Protein AF-A0A6B2SB85-F1 (afdb_monomer)

Structure (mmCIF, N/CA/C/O backbone):
data_AF-A0A6B2SB85-F1
#
_entry.id   AF-A0A6B2SB85-F1
#
loop_
_atom_site.group_PDB
_atom_site.id
_atom_site.type_symbol
_atom_site.label_atom_id
_atom_site.label_alt_id
_atom_site.label_comp_id
_atom_site.label_asym_id
_atom_site.label_entity_id
_atom_site.label_seq_id
_atom_site.pdbx_PDB_ins_code
_atom_site.Cartn_x
_atom_site.Cartn_y
_atom_site.Cartn_z
_atom_site.occupancy
_atom_site.B_iso_or_equiv
_atom_site.auth_seq_id
_atom_site.auth_comp_id
_atom_site.auth_asym_id
_atom_site.auth_atom_id
_atom_site.pdbx_PDB_model_num
ATOM 1 N N . MET A 1 1 ? 19.304 -12.905 12.348 1.00 37.56 1 MET A N 1
ATOM 2 C CA . MET A 1 1 ? 18.819 -12.228 13.577 1.00 37.56 1 MET A CA 1
ATOM 3 C C . MET A 1 1 ? 17.408 -11.621 13.415 1.00 37.56 1 MET A C 1
ATOM 5 O O . MET A 1 1 ? 17.083 -10.654 14.083 1.00 37.56 1 MET A O 1
ATOM 9 N N . ARG A 1 2 ? 16.540 -12.211 12.575 1.00 41.66 2 ARG A N 1
ATOM 10 C CA . ARG A 1 2 ? 15.092 -11.944 12.487 1.00 41.66 2 ARG A CA 1
ATOM 11 C C . ARG A 1 2 ? 14.422 -13.263 12.108 1.00 41.66 2 ARG A C 1
ATOM 13 O O . ARG A 1 2 ? 14.333 -13.572 10.931 1.00 41.66 2 ARG A O 1
ATOM 20 N N . ASP A 1 3 ? 14.086 -14.076 13.099 1.00 39.25 3 ASP A N 1
ATOM 21 C CA . ASP A 1 3 ? 13.215 -15.250 12.896 1.00 39.25 3 ASP A CA 1
ATOM 22 C C . ASP A 1 3 ? 12.357 -15.546 14.142 1.00 39.25 3 ASP A C 1
ATOM 24 O O . ASP A 1 3 ? 11.739 -16.595 14.283 1.00 39.25 3 ASP A O 1
ATOM 28 N N . THR A 1 4 ? 12.299 -14.592 15.077 1.00 46.19 4 THR A N 1
ATOM 29 C CA . THR A 1 4 ? 11.492 -14.673 16.301 1.00 46.19 4 THR A CA 1
ATOM 30 C C . THR A 1 4 ? 10.035 -14.255 16.094 1.00 46.19 4 THR A C 1
ATOM 32 O O . THR A 1 4 ? 9.202 -14.534 16.952 1.00 46.19 4 THR A O 1
ATOM 35 N N . ASP A 1 5 ? 9.687 -13.665 14.947 1.00 47.56 5 ASP A N 1
ATOM 36 C CA . ASP A 1 5 ? 8.341 -13.116 14.718 1.00 47.56 5 ASP A CA 1
ATOM 37 C C . ASP A 1 5 ? 7.324 -14.164 14.229 1.00 47.56 5 ASP A C 1
ATOM 39 O O . ASP A 1 5 ? 6.119 -13.928 14.268 1.00 47.56 5 ASP A O 1
ATOM 43 N N . ARG A 1 6 ? 7.766 -15.368 13.831 1.00 48.50 6 ARG A N 1
ATOM 44 C CA . ARG A 1 6 ? 6.862 -16.420 13.324 1.00 48.50 6 ARG A CA 1
ATOM 45 C C . ARG A 1 6 ? 6.285 -17.354 14.387 1.00 48.50 6 ARG A C 1
ATOM 47 O O . ARG A 1 6 ? 5.337 -18.071 14.084 1.00 48.50 6 ARG A O 1
ATOM 54 N N . VAL A 1 7 ? 6.800 -17.350 15.620 1.00 48.84 7 VAL A N 1
ATOM 55 C CA . VAL A 1 7 ? 6.323 -18.255 16.694 1.00 48.84 7 VAL A CA 1
ATOM 56 C C . VAL A 1 7 ? 5.223 -17.614 17.559 1.00 48.84 7 VAL A C 1
ATOM 58 O O . VAL A 1 7 ? 4.432 -18.316 18.188 1.00 48.84 7 VAL A O 1
ATOM 61 N N . PHE A 1 8 ? 5.064 -16.288 17.511 1.00 50.97 8 PHE A N 1
ATOM 62 C CA . PHE A 1 8 ? 4.005 -15.578 18.238 1.00 50.97 8 PHE A CA 1
ATOM 63 C C . PHE A 1 8 ? 2.554 -15.687 17.708 1.00 50.97 8 PHE A C 1
ATOM 65 O O . PHE A 1 8 ? 1.644 -15.553 18.533 1.00 50.97 8 PHE A O 1
ATOM 72 N N . PRO A 1 9 ? 2.245 -15.971 16.422 1.00 52.19 9 PRO A N 1
ATOM 73 C CA . PRO A 1 9 ? 0.861 -15.906 15.955 1.00 52.19 9 PRO A CA 1
ATOM 74 C C . PRO A 1 9 ? -0.005 -17.052 16.502 1.00 52.19 9 PRO A C 1
ATOM 76 O O . PRO A 1 9 ? -1.177 -16.842 16.811 1.00 52.19 9 PRO A O 1
ATOM 79 N N . ALA A 1 10 ? 0.556 -18.250 16.711 1.00 51.75 10 ALA A N 1
ATOM 80 C CA . ALA A 1 10 ? -0.215 -19.407 17.179 1.00 51.75 10 ALA A CA 1
ATOM 81 C C . ALA A 1 10 ? -0.667 -19.281 18.649 1.00 51.75 10 ALA A C 1
ATOM 83 O O . ALA A 1 10 ? -1.793 -19.648 18.993 1.00 51.75 10 ALA A O 1
ATOM 84 N N . LEU A 1 11 ? 0.178 -18.702 19.510 1.00 54.34 11 LEU A N 1
ATOM 85 C CA . LEU A 1 11 ? -0.171 -18.400 20.904 1.00 54.34 11 LEU A CA 1
ATOM 86 C C . LEU A 1 11 ? -1.206 -17.270 21.003 1.00 54.34 11 LEU A C 1
ATOM 88 O O . LEU A 1 11 ? -2.076 -17.308 21.877 1.00 54.34 11 LEU A O 1
ATOM 92 N N . GLY A 1 12 ? -1.172 -16.315 20.069 1.00 61.12 12 GLY A N 1
ATOM 93 C CA . GLY A 1 12 ? -2.170 -15.253 19.968 1.00 61.12 12 GLY A CA 1
ATOM 94 C C . GLY A 1 12 ? -3.574 -15.790 19.681 1.00 61.12 12 GLY A C 1
ATOM 95 O O . GLY A 1 12 ? -4.513 -15.477 20.410 1.00 61.12 12 GLY A O 1
ATOM 96 N N . VAL A 1 13 ? -3.733 -16.657 18.675 1.00 61.28 13 VAL A N 1
ATOM 97 C CA . VAL A 1 13 ? -5.061 -17.141 18.242 1.00 61.28 13 VAL A CA 1
ATOM 98 C C . VAL A 1 13 ? -5.788 -17.920 19.346 1.00 61.28 13 VAL A C 1
ATOM 100 O O . VAL A 1 13 ? -6.980 -17.697 19.580 1.00 61.28 13 VAL A O 1
ATOM 103 N N . LEU A 1 14 ? -5.079 -18.785 20.080 1.00 70.81 14 LEU A N 1
ATOM 104 C CA . LEU A 1 14 ? -5.650 -19.535 21.208 1.00 70.81 14 LEU A CA 1
ATOM 105 C C . LEU A 1 14 ? -6.045 -18.623 22.377 1.00 70.81 14 LEU A C 1
ATOM 107 O O . LEU A 1 14 ? -7.119 -18.798 22.962 1.00 70.81 14 LEU A O 1
ATOM 111 N N . GLY A 1 15 ? -5.220 -17.619 22.688 1.00 73.62 15 GLY A N 1
ATOM 112 C CA . GLY A 1 15 ? -5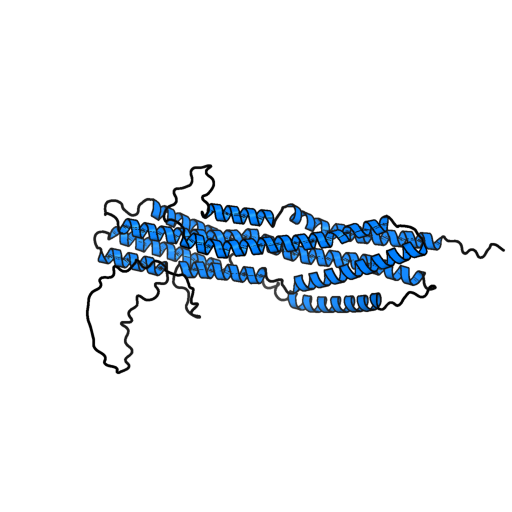.549 -16.607 23.691 1.00 73.62 15 GLY A CA 1
ATOM 113 C C . GLY A 1 15 ? -6.815 -15.833 23.322 1.00 73.62 15 GLY A C 1
ATOM 114 O O . GLY A 1 15 ? -7.714 -15.668 24.150 1.00 73.62 15 GLY A O 1
ATOM 115 N N . VAL A 1 16 ? -6.936 -15.435 22.056 1.00 67.50 16 VAL A N 1
ATOM 116 C CA . VAL A 1 16 ? -8.058 -14.628 21.574 1.00 67.50 16 VAL A CA 1
ATOM 117 C C . VAL A 1 16 ? -9.368 -15.420 21.529 1.00 67.50 16 VAL A C 1
ATOM 119 O O . VAL A 1 16 ? -10.395 -14.905 21.968 1.00 67.50 16 VAL A O 1
ATOM 122 N N . LEU A 1 17 ? -9.355 -16.691 21.115 1.00 75.19 17 LEU A N 1
ATOM 123 C CA . LEU A 1 17 ? -10.524 -17.582 21.210 1.00 75.19 17 LEU A CA 1
ATOM 124 C C . LEU A 1 17 ? -10.992 -17.772 22.661 1.00 75.19 17 LEU A C 1
ATOM 126 O O . LEU A 1 17 ? -12.196 -17.787 22.939 1.00 75.19 17 LEU A O 1
ATOM 130 N N . GLY A 1 18 ? -10.047 -17.877 23.601 1.00 80.56 18 GLY A N 1
ATOM 131 C CA . GLY A 1 18 ? -10.338 -17.934 25.032 1.00 80.56 18 GLY A CA 1
ATOM 132 C C . GLY A 1 18 ? -11.007 -16.656 25.544 1.00 80.56 18 GLY A C 1
ATOM 133 O O . GLY A 1 18 ? -12.014 -16.726 26.255 1.00 80.56 18 GLY A O 1
ATOM 134 N N . VAL A 1 19 ? -10.493 -15.491 25.142 1.00 73.38 19 VAL A N 1
ATOM 135 C CA . VAL A 1 19 ? -11.089 -14.185 25.460 1.00 73.38 19 VAL A CA 1
ATOM 136 C C . VAL A 1 19 ? -12.478 -14.067 24.838 1.00 73.38 19 VAL A C 1
ATOM 138 O O . VAL A 1 19 ? -13.424 -13.738 25.550 1.00 73.38 19 VAL A O 1
ATOM 141 N N . LEU A 1 20 ? -12.646 -14.432 23.566 1.00 72.19 20 LEU A N 1
ATOM 142 C CA . LEU A 1 20 ? -13.928 -14.375 22.868 1.00 72.19 20 LEU A CA 1
ATOM 143 C C . LEU A 1 20 ? -14.980 -15.269 23.537 1.00 72.19 20 LEU A C 1
ATOM 145 O O . LEU A 1 20 ? -16.100 -14.816 23.754 1.00 72.19 20 LEU A O 1
ATOM 149 N N . ARG A 1 21 ? -14.635 -16.499 23.953 1.00 82.38 21 ARG A N 1
ATOM 150 C CA . ARG A 1 21 ? -15.553 -17.365 24.724 1.00 82.38 21 ARG A CA 1
ATOM 151 C C . ARG A 1 21 ? -15.943 -16.748 26.061 1.00 82.38 21 ARG A C 1
ATOM 153 O O . ARG A 1 21 ? -17.108 -16.845 26.442 1.00 82.38 21 ARG A O 1
ATOM 160 N N . ARG A 1 22 ? -15.003 -16.127 26.780 1.00 78.38 22 ARG A N 1
ATOM 161 C CA . ARG A 1 22 ? -15.298 -15.449 28.055 1.00 78.38 22 ARG A CA 1
ATOM 162 C C . ARG A 1 22 ? -16.196 -14.233 27.839 1.00 78.38 22 ARG A C 1
ATOM 164 O O . ARG A 1 22 ? -17.157 -14.066 28.585 1.00 78.38 22 ARG A O 1
ATOM 171 N N . VAL A 1 23 ? -15.939 -13.448 26.793 1.00 71.50 23 VAL A N 1
ATOM 172 C CA . VAL A 1 23 ? -16.769 -12.303 26.396 1.00 71.50 23 VAL A CA 1
ATOM 173 C C . VAL A 1 23 ? -18.163 -12.770 25.986 1.00 71.50 23 VAL A C 1
ATOM 175 O O . VAL A 1 23 ? -19.133 -12.245 26.510 1.00 71.50 23 VAL A O 1
ATOM 178 N N . LEU A 1 24 ? -18.297 -13.803 25.150 1.00 75.00 24 LEU A N 1
ATOM 179 C CA . LEU A 1 24 ? -19.586 -14.395 24.761 1.00 75.00 24 LEU A CA 1
ATOM 180 C C . LEU A 1 24 ? -20.353 -14.971 25.954 1.00 75.00 24 LEU A C 1
ATOM 182 O O . LEU A 1 24 ? -21.566 -14.809 26.042 1.00 75.00 24 LEU A O 1
ATOM 186 N N . ALA A 1 25 ? -19.669 -15.625 26.894 1.00 79.38 25 ALA A N 1
ATOM 187 C CA . ALA A 1 25 ? -20.295 -16.125 28.113 1.00 79.38 25 ALA A CA 1
ATOM 188 C C . ALA A 1 25 ? -20.777 -14.977 29.014 1.00 79.38 25 ALA A C 1
ATOM 190 O O . ALA A 1 25 ? -21.883 -15.047 29.554 1.00 79.38 25 ALA A O 1
ATOM 191 N N . ALA A 1 26 ? -19.989 -13.906 29.140 1.00 68.69 26 ALA A N 1
ATOM 192 C CA . ALA A 1 26 ? -20.383 -12.693 29.849 1.00 68.69 26 ALA A CA 1
ATOM 193 C C . ALA A 1 26 ? -21.547 -11.980 29.146 1.00 68.69 26 ALA A C 1
ATOM 195 O O . ALA A 1 26 ? -22.491 -11.570 29.810 1.00 68.69 26 ALA A O 1
ATOM 196 N N . LEU A 1 27 ? -21.527 -11.914 27.813 1.00 69.25 27 LEU A N 1
ATOM 197 C CA . LEU A 1 27 ? -22.563 -11.340 26.955 1.00 69.25 27 LEU A CA 1
ATOM 198 C C . LEU A 1 27 ? -23.867 -12.111 27.097 1.00 69.25 27 LEU A C 1
ATOM 200 O O . LEU A 1 27 ? -24.902 -11.512 27.358 1.00 69.25 27 LEU A O 1
ATOM 204 N N . ARG A 1 28 ? -23.807 -13.444 27.051 1.00 77.38 28 ARG A N 1
ATOM 205 C CA . ARG A 1 28 ? -24.951 -14.311 27.322 1.00 77.38 28 ARG A CA 1
ATOM 206 C C . ARG A 1 28 ? -25.469 -14.114 28.743 1.00 77.38 28 ARG A C 1
ATOM 208 O O . ARG A 1 28 ? -26.672 -14.023 28.912 1.00 77.38 28 ARG A O 1
ATOM 215 N N . ARG A 1 29 ? -24.609 -13.984 29.759 1.00 73.69 29 ARG A N 1
ATOM 216 C CA . ARG A 1 29 ? -25.067 -13.663 31.124 1.00 73.69 29 ARG A CA 1
ATOM 217 C C . ARG A 1 29 ? -25.743 -12.289 31.185 1.00 73.69 29 ARG A C 1
ATOM 219 O O . ARG A 1 29 ? -26.848 -12.202 31.696 1.00 73.69 29 ARG A O 1
ATOM 226 N N . LEU A 1 30 ? -25.145 -11.249 30.609 1.00 65.75 30 LEU A N 1
ATOM 227 C CA . LEU A 1 30 ? -25.676 -9.879 30.585 1.00 65.75 30 LEU A CA 1
ATOM 228 C C . LEU A 1 30 ? -26.987 -9.739 29.792 1.00 65.75 30 LEU A C 1
ATOM 230 O O . LEU A 1 30 ? -27.868 -8.979 30.198 1.00 65.75 30 LEU A O 1
ATOM 234 N N . LEU A 1 31 ? -27.132 -10.462 28.678 1.00 69.06 31 LEU A N 1
ATOM 235 C CA . LEU A 1 31 ? -28.351 -10.497 27.863 1.00 69.06 31 LEU A CA 1
ATOM 236 C C . LEU A 1 31 ? -29.432 -11.396 28.467 1.00 69.06 31 LEU A C 1
ATOM 238 O O . LEU A 1 31 ? -30.593 -11.002 28.473 1.00 69.06 31 LEU A O 1
ATOM 242 N N . CYS A 1 32 ? -29.069 -12.559 29.014 1.00 68.31 32 CYS A N 1
ATOM 243 C CA . CYS A 1 32 ? -30.005 -13.471 29.681 1.00 68.31 32 CYS A CA 1
ATOM 244 C C . CYS A 1 32 ? -30.347 -13.050 31.113 1.00 68.31 32 CYS A C 1
ATOM 246 O O . CYS A 1 32 ? -31.158 -13.718 31.754 1.00 68.31 32 CYS A O 1
ATOM 248 N N . LEU A 1 33 ? -29.754 -11.969 31.631 1.00 57.00 33 LEU A N 1
ATOM 249 C CA . LEU A 1 33 ? -30.172 -11.380 32.895 1.00 57.00 33 LEU A CA 1
ATOM 250 C C . LEU A 1 33 ? -31.596 -10.835 32.708 1.00 57.00 33 LEU A C 1
ATOM 252 O O . LEU A 1 33 ? -31.824 -9.753 32.151 1.00 57.00 33 LEU A O 1
ATOM 256 N N . ALA A 1 34 ? -32.533 -11.680 33.140 1.00 58.09 34 ALA A N 1
ATOM 257 C CA . ALA A 1 34 ? -33.959 -11.455 33.276 1.00 58.09 34 ALA A CA 1
ATOM 258 C C . ALA A 1 34 ? -34.251 -10.084 33.917 1.00 58.09 34 ALA A C 1
ATOM 260 O O . ALA A 1 34 ? -33.391 -9.552 34.630 1.00 58.09 34 ALA A O 1
ATOM 261 N N . PRO A 1 35 ? -35.438 -9.490 33.674 1.00 59.91 35 PRO A N 1
ATOM 262 C CA . PRO A 1 35 ? -35.852 -8.258 34.342 1.00 59.91 35 PRO A CA 1
ATOM 263 C C . PRO A 1 35 ? -35.561 -8.362 35.841 1.00 59.91 35 PRO A C 1
ATOM 265 O O . PRO A 1 35 ? -36.005 -9.297 36.503 1.00 59.91 35 PRO A O 1
ATOM 268 N N . VAL A 1 36 ? -34.734 -7.440 36.341 1.00 58.97 36 VAL A N 1
ATOM 269 C CA . VAL A 1 36 ? -34.231 -7.470 37.717 1.00 58.97 36 VAL A CA 1
ATOM 270 C C . VAL A 1 36 ? -35.438 -7.441 38.662 1.00 58.97 36 VAL A C 1
ATOM 272 O O . VAL A 1 36 ? -36.180 -6.455 38.635 1.00 58.97 36 VAL A O 1
ATOM 275 N N . PRO A 1 37 ? -35.668 -8.482 39.485 1.00 60.19 37 PRO A N 1
ATOM 276 C CA . PRO A 1 37 ? -36.744 -8.453 40.464 1.00 60.19 37 PRO A CA 1
ATOM 277 C C . PRO A 1 37 ? -36.471 -7.310 41.447 1.00 60.19 37 PRO A C 1
ATOM 279 O O . PRO A 1 37 ? -35.335 -7.107 41.880 1.00 60.19 37 PRO A O 1
ATOM 282 N N . ALA A 1 38 ? -37.506 -6.537 41.774 1.00 59.19 38 ALA A N 1
ATOM 283 C CA . ALA A 1 38 ? -37.426 -5.196 42.365 1.00 59.19 38 ALA A CA 1
ATOM 284 C C . ALA A 1 38 ? -36.811 -5.080 43.788 1.00 59.19 38 ALA A C 1
ATOM 286 O O . ALA A 1 38 ? -36.980 -4.047 44.431 1.00 59.19 38 ALA A O 1
ATOM 287 N N . GLY A 1 39 ? -36.069 -6.080 44.283 1.00 64.00 39 GLY A N 1
ATOM 288 C CA . GLY A 1 39 ? -35.573 -6.158 45.665 1.00 64.00 39 GLY A CA 1
ATOM 289 C C . GLY A 1 39 ? -34.064 -6.374 45.883 1.00 64.00 39 GLY A C 1
ATOM 290 O O . GLY A 1 39 ? -33.642 -6.371 47.032 1.00 64.00 39 GLY A O 1
ATOM 291 N N . GLN A 1 40 ? -33.221 -6.545 44.851 1.00 64.06 40 GLN A N 1
ATOM 292 C CA . GLN A 1 40 ? -31.779 -6.866 45.019 1.00 64.06 40 GLN A CA 1
ATOM 293 C C . GLN A 1 40 ? -30.821 -5.743 44.559 1.00 64.06 40 GLN A C 1
ATOM 295 O O . GLN A 1 40 ? -29.914 -5.945 43.751 1.00 64.06 40 GLN A O 1
ATOM 300 N N . SER A 1 41 ? -31.002 -4.528 45.080 1.00 67.38 41 SER A N 1
ATOM 301 C CA . SER A 1 41 ? -30.289 -3.319 44.632 1.00 67.38 41 SER A CA 1
ATOM 302 C C . SER A 1 41 ? -28.763 -3.243 44.884 1.00 67.38 41 SER A C 1
ATOM 304 O O . SER A 1 41 ? -28.083 -2.668 44.027 1.00 67.38 41 SER A O 1
ATOM 306 N N . PRO A 1 42 ? -28.155 -3.792 45.963 1.00 74.00 42 PRO A N 1
ATOM 307 C CA . PRO A 1 42 ? -26.738 -3.523 46.247 1.00 74.00 42 PRO A CA 1
ATOM 308 C C . PRO A 1 42 ? -25.762 -4.436 45.488 1.00 74.00 42 PRO A C 1
ATOM 310 O O . PRO A 1 42 ? -24.696 -3.982 45.069 1.00 74.00 42 PRO A O 1
ATOM 313 N N . ALA A 1 43 ? -26.110 -5.710 45.274 1.00 77.31 43 ALA A N 1
ATOM 314 C CA . ALA A 1 43 ? -25.252 -6.654 44.551 1.00 77.31 43 ALA A CA 1
ATOM 315 C C . ALA A 1 43 ? -25.132 -6.282 43.063 1.00 77.31 43 ALA A C 1
ATOM 317 O O . ALA A 1 43 ? -24.044 -6.327 42.491 1.00 77.31 43 ALA A O 1
ATOM 318 N N . PHE A 1 44 ? -26.236 -5.819 42.469 1.00 74.44 44 PHE A N 1
ATOM 319 C CA . PHE A 1 44 ? -26.297 -5.397 41.073 1.00 74.44 44 PHE A CA 1
ATOM 320 C C . PHE A 1 44 ? -25.399 -4.188 40.765 1.00 74.44 44 PHE A C 1
ATOM 322 O O . PHE A 1 44 ? -24.711 -4.168 39.743 1.00 74.44 44 PHE A O 1
ATOM 329 N N . LEU A 1 45 ? -25.365 -3.186 41.656 1.00 75.56 45 LEU A N 1
ATOM 330 C CA . LEU A 1 45 ? -24.491 -2.021 41.482 1.00 75.56 45 LEU A CA 1
ATOM 331 C C . LEU A 1 45 ? -23.011 -2.408 41.567 1.00 75.56 45 LEU A C 1
ATOM 333 O O . LEU A 1 45 ? -22.200 -1.884 40.809 1.00 75.56 45 LEU A O 1
ATOM 337 N N . ARG A 1 46 ? -22.663 -3.330 42.475 1.00 81.94 46 ARG A N 1
ATOM 338 C CA . ARG A 1 46 ? -21.276 -3.748 42.718 1.00 81.94 46 ARG A CA 1
ATOM 339 C C . ARG A 1 46 ? -20.674 -4.469 41.516 1.00 81.94 46 ARG A C 1
ATOM 341 O O . ARG A 1 46 ? -19.534 -4.191 41.163 1.00 81.94 46 ARG A O 1
ATOM 348 N N . ASP A 1 47 ? -21.454 -5.336 40.875 1.00 79.75 47 ASP A N 1
ATOM 349 C CA . ASP A 1 47 ? -21.013 -6.075 39.691 1.00 79.75 47 ASP A CA 1
ATOM 350 C C . ASP A 1 47 ? -20.802 -5.124 38.496 1.00 79.75 47 ASP A C 1
ATOM 352 O O . ASP A 1 47 ? -19.750 -5.117 37.855 1.00 79.75 47 ASP A O 1
ATOM 356 N N . ARG A 1 48 ? -21.738 -4.188 38.271 1.00 81.50 48 ARG A N 1
ATOM 357 C CA . ARG A 1 48 ? -21.604 -3.164 37.217 1.00 81.50 48 ARG A CA 1
ATOM 358 C C . ARG A 1 48 ? -20.442 -2.195 37.435 1.00 81.50 48 ARG A C 1
ATOM 360 O O . ARG A 1 48 ? -19.884 -1.717 36.449 1.00 81.50 48 ARG A O 1
ATOM 367 N N . LEU A 1 49 ? -20.069 -1.934 38.689 1.00 84.12 49 LEU A N 1
ATOM 368 C CA . LEU A 1 49 ? -18.957 -1.049 39.048 1.00 84.12 49 LEU A CA 1
ATOM 369 C C . LEU A 1 49 ? -17.600 -1.589 38.582 1.00 84.12 49 LEU A C 1
ATOM 371 O O . LEU A 1 49 ? -16.712 -0.797 38.294 1.00 84.12 49 LEU A O 1
ATOM 375 N N . MET A 1 50 ? -17.463 -2.911 38.457 1.00 83.19 50 MET A N 1
ATOM 376 C CA . MET A 1 50 ? -16.249 -3.545 37.934 1.00 83.19 50 MET A CA 1
ATOM 377 C C . MET A 1 50 ? -16.353 -3.831 36.436 1.00 83.19 50 MET A C 1
ATOM 379 O O . MET A 1 50 ? -15.395 -3.610 35.698 1.00 83.19 50 MET A O 1
ATOM 383 N N . VAL A 1 51 ? -17.520 -4.288 35.969 1.00 84.19 51 VAL A N 1
ATOM 384 C CA . VAL A 1 51 ? -17.692 -4.729 34.578 1.00 84.19 51 VAL A CA 1
ATOM 385 C C . VAL A 1 51 ? -17.583 -3.571 33.588 1.00 84.19 51 VAL A C 1
ATOM 387 O O . VAL A 1 51 ? -16.866 -3.701 32.604 1.00 84.19 51 VAL A O 1
ATOM 390 N N . LEU A 1 52 ? -18.251 -2.437 33.829 1.00 82.19 52 LEU A N 1
ATOM 391 C CA . LEU A 1 52 ? -18.255 -1.313 32.883 1.00 82.19 52 LEU A CA 1
ATOM 392 C C . LEU A 1 52 ? -16.857 -0.728 32.611 1.00 82.19 52 LEU A C 1
ATOM 394 O O . LEU A 1 52 ? -16.476 -0.693 31.444 1.00 82.19 52 LEU A O 1
ATOM 398 N N . PRO A 1 53 ? -16.066 -0.307 33.620 1.00 82.94 53 PRO A N 1
ATOM 399 C CA . PRO A 1 53 ? -14.752 0.283 33.362 1.00 82.94 53 PRO A CA 1
ATOM 400 C C . PRO A 1 53 ? -13.767 -0.723 32.764 1.00 82.94 53 PRO A C 1
ATOM 402 O O . PRO A 1 53 ? -13.007 -0.361 31.869 1.00 82.94 53 PRO A O 1
ATOM 405 N N . LEU A 1 54 ? -13.809 -1.991 33.198 1.00 83.12 54 LEU A N 1
ATOM 406 C CA . LEU A 1 54 ? -12.995 -3.051 32.600 1.00 83.12 54 LEU A CA 1
ATOM 407 C C . LEU A 1 54 ? -13.302 -3.187 31.104 1.00 83.12 54 LEU A C 1
ATOM 409 O O . LEU A 1 54 ? -12.398 -3.289 30.280 1.00 83.12 54 LEU A O 1
ATOM 413 N N . LEU A 1 55 ? -14.583 -3.159 30.753 1.00 81.75 55 LEU A N 1
ATOM 414 C CA . LEU A 1 55 ? -15.051 -3.314 29.386 1.00 81.75 55 LEU A CA 1
ATOM 415 C C . LEU A 1 55 ? -14.711 -2.088 28.526 1.00 81.75 55 LEU A C 1
ATOM 417 O O . LEU A 1 55 ? -14.356 -2.259 27.362 1.00 81.75 55 LEU A O 1
ATOM 421 N N . THR A 1 56 ? -14.690 -0.884 29.111 1.00 84.94 56 THR A N 1
ATOM 422 C CA . THR A 1 56 ? -14.129 0.318 28.474 1.00 84.94 56 THR A CA 1
ATOM 423 C C . THR A 1 56 ? -12.646 0.127 28.158 1.00 84.94 56 THR A C 1
ATOM 425 O O . THR A 1 56 ? -12.241 0.302 27.013 1.00 84.94 56 THR A O 1
ATOM 428 N N . VAL A 1 57 ? -11.829 -0.284 29.133 1.00 85.44 57 VAL A N 1
ATOM 429 C CA . VAL A 1 57 ? -10.384 -0.491 28.924 1.00 85.44 57 VAL A CA 1
ATOM 430 C C . VAL A 1 57 ? -10.126 -1.549 27.851 1.00 85.44 57 VAL A C 1
ATOM 432 O O . VAL A 1 57 ? -9.297 -1.335 26.972 1.00 85.44 57 VAL A O 1
ATOM 435 N N . VAL A 1 58 ? -10.866 -2.661 27.874 1.00 84.06 58 VAL A N 1
ATOM 436 C CA . VAL A 1 58 ? -10.742 -3.724 26.866 1.00 84.06 58 VAL A CA 1
ATOM 437 C C . VAL A 1 58 ? -11.155 -3.231 25.478 1.00 84.06 58 VAL A C 1
ATOM 439 O O . VAL A 1 58 ? -10.432 -3.483 24.518 1.00 84.06 58 VAL A O 1
ATOM 442 N N . ALA A 1 59 ? -12.277 -2.513 25.358 1.00 83.94 59 ALA A N 1
ATOM 443 C CA . ALA A 1 59 ? -12.750 -1.996 24.075 1.00 83.94 59 ALA A CA 1
ATOM 444 C C . ALA A 1 59 ? -11.752 -1.004 23.461 1.00 83.94 59 ALA A C 1
ATOM 446 O O . ALA A 1 59 ? -11.361 -1.162 22.308 1.00 83.94 59 ALA A O 1
ATOM 447 N N . PHE A 1 60 ? -11.299 -0.015 24.238 1.00 83.50 60 PHE A N 1
ATOM 448 C CA . PHE A 1 60 ? -10.359 1.002 23.763 1.00 83.50 60 PHE A CA 1
ATOM 449 C C . PHE A 1 60 ? -8.953 0.448 23.540 1.00 83.50 60 PHE A C 1
ATOM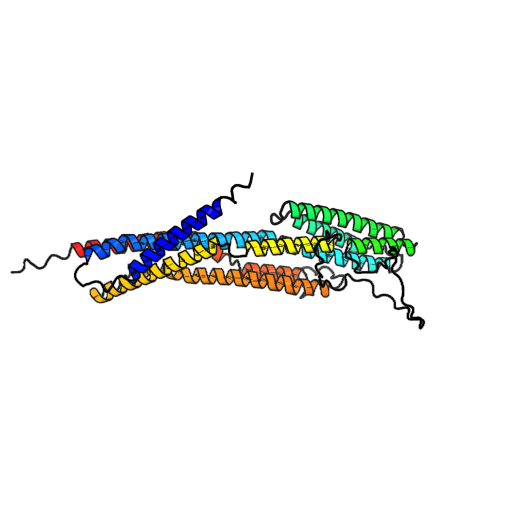 451 O O . PHE A 1 60 ? -8.303 0.839 22.576 1.00 83.50 60 PHE A O 1
ATOM 458 N N . GLY A 1 61 ? -8.496 -0.483 24.380 1.00 85.38 61 GLY A N 1
ATOM 459 C CA . GLY A 1 61 ? -7.224 -1.175 24.186 1.00 85.38 61 GLY A CA 1
ATOM 460 C C . GLY A 1 61 ? -7.217 -1.979 22.888 1.00 85.38 61 GLY A C 1
ATOM 461 O O . GLY A 1 61 ? -6.353 -1.761 22.045 1.00 85.38 61 GLY A O 1
ATOM 462 N N . ALA A 1 62 ? -8.225 -2.834 22.679 1.00 84.44 62 ALA A N 1
ATOM 463 C CA . ALA A 1 62 ? -8.349 -3.626 21.455 1.00 84.44 62 ALA A CA 1
ATOM 464 C C . ALA A 1 62 ? -8.477 -2.743 20.206 1.00 84.44 62 ALA A C 1
ATOM 466 O O . ALA A 1 62 ? -7.832 -3.014 19.195 1.00 84.44 62 ALA A O 1
ATOM 467 N N . LEU A 1 63 ? -9.262 -1.664 20.286 1.00 83.62 63 LEU A N 1
ATOM 468 C CA . LEU A 1 63 ? -9.422 -0.712 19.191 1.00 83.62 63 LEU A CA 1
ATOM 469 C C . LEU A 1 63 ? -8.118 0.030 18.884 1.00 83.62 63 LEU A C 1
ATOM 471 O O . LEU A 1 63 ? -7.767 0.171 17.719 1.00 83.62 63 LEU A O 1
ATOM 475 N N . SER A 1 64 ? -7.383 0.469 19.909 1.00 85.69 64 SER A N 1
ATOM 476 C CA . SER A 1 64 ? -6.091 1.139 19.744 1.00 85.69 64 SER A CA 1
ATOM 477 C C . SER A 1 64 ? -5.061 0.220 19.091 1.00 85.69 64 SER A C 1
ATOM 479 O O . SER A 1 64 ? -4.322 0.675 18.222 1.00 85.69 64 SER A O 1
ATOM 481 N N . THR A 1 65 ? -5.013 -1.058 19.480 1.00 86.69 65 THR A N 1
ATOM 482 C CA . THR A 1 65 ? -4.110 -2.043 18.869 1.00 86.69 65 THR A CA 1
ATOM 483 C C . THR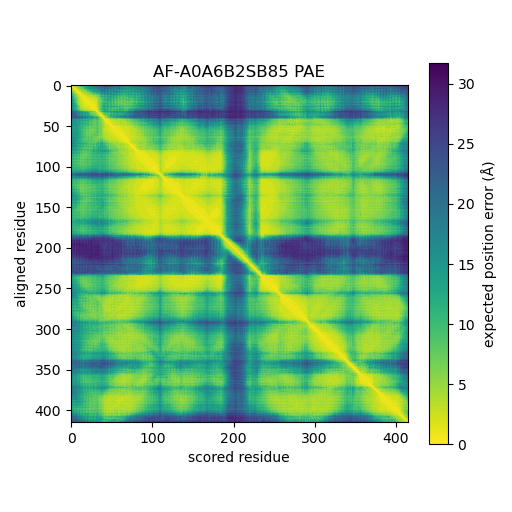 A 1 65 ? -4.499 -2.325 17.421 1.00 86.69 65 THR A C 1
ATOM 485 O O . THR A 1 65 ? -3.658 -2.183 16.541 1.00 86.69 65 THR A O 1
ATOM 488 N N . ALA A 1 66 ? -5.775 -2.631 17.156 1.00 85.88 66 ALA A N 1
ATOM 489 C CA . ALA A 1 66 ? -6.261 -2.894 15.800 1.00 85.88 66 ALA A CA 1
ATOM 490 C C . ALA A 1 66 ? -6.030 -1.696 14.868 1.00 85.88 66 ALA A C 1
ATOM 492 O O . ALA A 1 66 ? -5.587 -1.850 13.734 1.00 85.88 66 ALA A O 1
ATOM 493 N N . TYR A 1 67 ? -6.303 -0.486 15.358 1.00 84.00 67 TYR A N 1
ATOM 494 C CA . TYR A 1 67 ? -6.089 0.734 14.593 1.00 84.00 67 TYR A CA 1
ATOM 495 C C . TYR A 1 67 ? -4.598 0.987 14.343 1.00 84.00 67 TYR A C 1
ATOM 497 O O . TYR A 1 67 ? -4.229 1.361 13.231 1.00 84.00 67 TYR A O 1
ATOM 505 N N . GLY A 1 68 ? -3.752 0.792 15.362 1.00 84.50 68 GLY A N 1
ATOM 506 C CA . GLY A 1 68 ? -2.305 0.980 15.274 1.00 84.50 68 GLY A CA 1
ATOM 507 C C . GLY A 1 68 ? -1.639 0.037 14.274 1.00 84.50 68 GLY A C 1
ATOM 508 O O . GLY A 1 68 ? -0.792 0.493 13.512 1.00 84.50 68 GLY A O 1
ATOM 509 N N . GLU A 1 69 ? -2.060 -1.230 14.224 1.00 83.94 69 GLU A N 1
ATOM 510 C CA . GLU A 1 69 ? -1.597 -2.196 13.217 1.00 83.94 69 GLU A CA 1
ATOM 511 C C . GLU A 1 69 ? -1.988 -1.749 11.802 1.00 83.94 69 GLU A C 1
ATOM 513 O O . GLU A 1 69 ? -1.118 -1.526 10.965 1.00 83.94 69 GLU A O 1
ATOM 518 N N . VAL A 1 70 ? -3.282 -1.496 11.560 1.00 82.12 70 VAL A N 1
ATOM 519 C CA . VAL A 1 70 ? -3.782 -1.090 10.232 1.00 82.12 70 VAL A CA 1
ATOM 520 C C . VAL A 1 70 ? -3.101 0.189 9.733 1.00 82.12 70 VAL A C 1
ATOM 522 O O . VAL A 1 70 ? -2.749 0.295 8.558 1.00 82.12 70 VAL A O 1
ATOM 525 N N . HIS A 1 71 ? -2.891 1.170 10.615 1.00 81.88 71 HIS A N 1
ATOM 526 C CA . HIS A 1 71 ? -2.274 2.438 10.225 1.00 81.88 71 HIS A CA 1
ATOM 527 C C . HIS A 1 71 ? -0.757 2.346 10.083 1.00 81.88 71 HIS A C 1
ATOM 529 O O . HIS A 1 71 ? -0.211 2.957 9.165 1.00 81.88 71 HIS A O 1
ATOM 535 N N . GLY A 1 72 ? -0.082 1.589 10.953 1.00 80.88 72 GLY A N 1
ATOM 536 C CA . GLY A 1 72 ? 1.361 1.373 10.878 1.00 80.88 72 GLY A CA 1
ATOM 537 C C . GLY A 1 72 ? 1.773 0.670 9.588 1.00 80.88 72 GLY A C 1
ATOM 538 O O . GLY A 1 72 ? 2.753 1.069 8.961 1.00 80.88 72 GLY A O 1
ATOM 539 N N . ASP A 1 73 ? 0.985 -0.310 9.145 1.00 78.12 73 ASP A N 1
ATOM 540 C CA . ASP A 1 73 ? 1.222 -0.981 7.867 1.00 78.12 73 ASP A CA 1
ATOM 541 C C . ASP A 1 73 ? 0.911 -0.049 6.693 1.00 78.12 73 ASP A C 1
ATOM 543 O O . ASP A 1 73 ? 1.694 0.040 5.748 1.00 78.12 73 ASP A O 1
ATOM 547 N N . SER A 1 74 ? -0.170 0.738 6.774 1.00 76.06 74 SER A N 1
ATOM 548 C CA . SER A 1 74 ? -0.527 1.677 5.703 1.00 76.06 74 SER A CA 1
ATOM 549 C C . SER A 1 74 ? 0.532 2.757 5.458 1.00 76.06 74 SER A C 1
ATOM 551 O O . SER A 1 74 ? 0.842 3.027 4.297 1.00 76.06 74 SER A O 1
ATOM 553 N N . SER A 1 75 ? 1.131 3.326 6.513 1.00 78.62 75 SER A N 1
ATOM 554 C CA . SER A 1 75 ? 2.199 4.322 6.373 1.00 78.62 75 SER A CA 1
ATOM 555 C C . SER A 1 75 ? 3.480 3.680 5.858 1.00 78.62 75 SER A C 1
ATOM 557 O O . SER A 1 75 ? 4.141 4.221 4.979 1.00 78.62 75 SER A O 1
ATOM 559 N N . ARG A 1 76 ? 3.800 2.466 6.316 1.00 77.38 76 ARG A N 1
ATOM 560 C CA . ARG A 1 76 ? 4.958 1.717 5.827 1.00 77.38 76 ARG A CA 1
ATOM 561 C C . ARG A 1 76 ? 4.845 1.388 4.338 1.00 77.38 76 ARG A C 1
ATOM 563 O O . ARG A 1 76 ? 5.826 1.543 3.614 1.00 77.38 76 ARG A O 1
ATOM 570 N N . ILE A 1 77 ? 3.663 0.973 3.889 1.00 80.19 77 ILE A N 1
ATOM 571 C CA . ILE A 1 77 ? 3.345 0.707 2.482 1.00 80.19 77 ILE A CA 1
ATOM 572 C C . ILE A 1 77 ? 3.414 2.001 1.660 1.00 80.19 77 ILE A C 1
ATOM 574 O O . ILE A 1 77 ? 4.034 2.029 0.594 1.00 80.19 77 ILE A O 1
ATOM 578 N N . ALA A 1 78 ? 2.805 3.075 2.170 1.00 79.25 78 ALA A N 1
ATOM 579 C CA . ALA A 1 78 ? 2.768 4.387 1.535 1.00 79.25 78 ALA A CA 1
ATOM 580 C C . ALA A 1 78 ? 4.165 4.973 1.320 1.00 79.25 78 ALA A C 1
ATOM 582 O O . ALA A 1 78 ? 4.495 5.389 0.211 1.00 79.25 78 ALA A O 1
ATOM 583 N N . ASP A 1 79 ? 4.983 4.964 2.369 1.00 83.44 79 ASP A N 1
ATOM 584 C CA . ASP A 1 79 ? 6.271 5.652 2.394 1.00 83.44 79 ASP A CA 1
ATOM 585 C C . ASP A 1 79 ? 7.374 4.861 1.685 1.00 83.44 79 ASP A C 1
ATOM 587 O O . ASP A 1 79 ? 8.401 5.429 1.318 1.00 83.44 79 ASP A O 1
ATOM 591 N N . ARG A 1 80 ? 7.204 3.543 1.506 1.00 84.56 80 ARG A N 1
ATOM 592 C CA . ARG A 1 80 ? 8.269 2.674 0.977 1.00 84.56 80 ARG A CA 1
ATOM 593 C C . ARG A 1 80 ? 7.931 2.069 -0.374 1.00 84.56 80 ARG A C 1
ATOM 595 O O . ARG A 1 80 ? 8.741 2.151 -1.299 1.00 84.56 80 ARG A O 1
ATOM 602 N N . THR A 1 81 ? 6.765 1.442 -0.493 1.00 86.94 81 THR A N 1
ATOM 603 C CA . THR A 1 81 ? 6.442 0.627 -1.670 1.00 86.94 81 THR A CA 1
ATOM 604 C C . THR A 1 81 ? 5.868 1.468 -2.801 1.00 86.94 81 THR A C 1
ATOM 606 O O . THR A 1 81 ? 6.174 1.209 -3.963 1.00 86.94 81 THR A O 1
ATOM 609 N N . GLY A 1 82 ? 5.103 2.515 -2.472 1.00 83.56 82 GLY A N 1
ATOM 610 C CA . GLY A 1 82 ? 4.603 3.485 -3.451 1.00 83.56 82 GLY A CA 1
ATOM 611 C C . GLY A 1 82 ? 5.727 4.105 -4.294 1.00 83.56 82 GLY A C 1
ATOM 612 O O . GLY A 1 82 ? 5.715 3.930 -5.513 1.00 83.56 82 GLY A O 1
ATOM 613 N N . PRO A 1 83 ? 6.731 4.754 -3.672 1.00 86.62 83 PRO A N 1
ATOM 614 C CA . PRO A 1 83 ? 7.866 5.324 -4.396 1.00 86.62 83 PRO A CA 1
ATOM 615 C C . PRO A 1 83 ? 8.651 4.284 -5.201 1.00 86.62 83 PRO A C 1
ATOM 617 O O . PRO A 1 83 ? 8.983 4.534 -6.352 1.00 86.62 83 PRO A O 1
ATOM 620 N N . ALA A 1 84 ? 8.886 3.089 -4.643 1.00 90.12 84 ALA A N 1
ATOM 621 C CA . ALA A 1 84 ? 9.617 2.035 -5.346 1.00 90.12 84 ALA A CA 1
ATOM 622 C C . ALA A 1 84 ? 8.920 1.602 -6.644 1.00 90.12 84 ALA A C 1
ATOM 624 O O . ALA A 1 84 ? 9.571 1.500 -7.678 1.00 90.12 84 ALA A O 1
ATOM 625 N N . LEU A 1 85 ? 7.600 1.382 -6.609 1.00 87.88 85 LEU A N 1
ATOM 626 C CA . LEU A 1 85 ? 6.831 1.032 -7.806 1.00 87.88 85 LEU A CA 1
ATOM 627 C C . LEU A 1 85 ? 6.872 2.150 -8.851 1.00 87.88 85 LEU A C 1
ATOM 629 O O . LEU A 1 85 ? 7.056 1.870 -10.031 1.00 87.88 85 LEU A O 1
ATOM 633 N N . VAL A 1 86 ? 6.753 3.410 -8.423 1.00 86.00 86 VAL A N 1
ATOM 634 C CA . VAL A 1 86 ? 6.841 4.562 -9.331 1.00 86.00 86 VAL A CA 1
ATOM 635 C C . VAL A 1 86 ? 8.211 4.630 -10.011 1.00 86.00 86 VAL A C 1
ATOM 637 O O . VAL A 1 86 ? 8.264 4.829 -11.224 1.00 86.00 86 VAL A O 1
ATOM 640 N N . GLU A 1 87 ? 9.305 4.414 -9.276 1.00 90.50 87 GLU A N 1
ATOM 641 C CA . GLU A 1 87 ? 10.653 4.435 -9.857 1.00 90.50 87 GLU A CA 1
ATOM 642 C C . GLU A 1 87 ? 10.917 3.263 -10.812 1.00 90.50 87 GLU A C 1
ATOM 644 O O . GLU A 1 87 ? 11.518 3.454 -11.872 1.00 90.50 87 GLU A O 1
ATOM 649 N N . LEU A 1 88 ? 10.397 2.067 -10.515 1.00 91.44 88 LEU A N 1
ATOM 650 C CA . LEU A 1 88 ? 10.463 0.925 -11.436 1.00 91.44 88 LEU A CA 1
ATOM 651 C C . LEU A 1 88 ? 9.740 1.219 -12.753 1.00 91.44 88 LEU A C 1
ATOM 653 O O . LEU A 1 88 ? 10.312 1.053 -13.830 1.00 91.44 88 LEU A O 1
ATOM 657 N N . THR A 1 89 ? 8.520 1.745 -12.671 1.00 86.75 89 THR A N 1
ATOM 658 C CA . THR A 1 89 ? 7.743 2.134 -13.849 1.00 86.75 89 THR A CA 1
ATOM 659 C C . THR A 1 89 ? 8.426 3.259 -14.634 1.00 86.75 89 THR A C 1
ATOM 661 O O . THR A 1 89 ? 8.438 3.248 -15.865 1.00 86.75 89 THR A O 1
ATOM 664 N N . ARG A 1 90 ? 9.034 4.239 -13.954 1.00 88.12 90 ARG A N 1
ATOM 665 C CA . ARG A 1 90 ? 9.809 5.307 -14.606 1.00 88.12 90 ARG A CA 1
ATOM 666 C C . ARG A 1 90 ? 11.023 4.763 -15.346 1.00 88.12 90 ARG A C 1
ATOM 668 O O . ARG A 1 90 ? 11.320 5.241 -16.439 1.00 88.12 90 ARG A O 1
ATOM 675 N N . ALA A 1 91 ? 11.728 3.797 -14.760 1.00 92.75 91 ALA A N 1
ATOM 676 C CA . ALA A 1 91 ? 12.835 3.122 -15.423 1.00 92.75 91 ALA A CA 1
ATOM 677 C C . ALA A 1 91 ? 12.363 2.374 -16.675 1.00 92.75 91 ALA A C 1
ATOM 679 O O . ALA A 1 91 ? 12.974 2.513 -17.731 1.00 92.75 91 ALA A O 1
ATOM 680 N N . GLU A 1 92 ? 11.249 1.649 -16.582 1.00 89.94 92 GLU A N 1
ATOM 681 C CA . GLU A 1 92 ? 10.659 0.925 -17.710 1.00 89.94 92 GLU A CA 1
ATOM 682 C C . GLU A 1 92 ? 10.283 1.867 -18.866 1.00 89.94 92 GLU A C 1
ATOM 684 O O . GLU A 1 92 ? 10.682 1.635 -20.007 1.00 89.94 92 GLU A O 1
ATOM 689 N N . ILE A 1 93 ? 9.591 2.975 -18.570 1.00 85.56 93 ILE A N 1
ATOM 690 C CA . ILE A 1 93 ? 9.227 3.990 -19.572 1.00 85.56 93 ILE A CA 1
ATOM 691 C C . ILE A 1 93 ? 10.481 4.608 -20.203 1.00 85.56 93 ILE A C 1
ATOM 693 O O . ILE A 1 93 ? 10.525 4.802 -21.416 1.00 85.56 93 ILE A O 1
ATOM 697 N N . ALA A 1 94 ? 11.508 4.914 -19.403 1.00 89.75 94 ALA A N 1
ATOM 698 C CA . ALA A 1 94 ? 12.753 5.485 -19.910 1.00 89.75 94 ALA A CA 1
ATOM 699 C C . ALA A 1 94 ? 13.512 4.508 -20.826 1.00 89.75 94 ALA A C 1
ATOM 701 O O . ALA A 1 94 ? 14.060 4.940 -21.838 1.00 89.75 94 ALA A O 1
ATOM 702 N N . LEU A 1 95 ? 13.514 3.207 -20.513 1.00 92.25 95 LEU A N 1
ATOM 703 C CA . LEU A 1 95 ? 14.116 2.168 -21.355 1.00 92.25 95 LEU A CA 1
ATOM 704 C C . LEU A 1 95 ? 13.358 1.983 -22.675 1.00 92.25 95 LEU A C 1
ATOM 706 O O . LEU A 1 95 ? 13.983 1.909 -23.730 1.00 92.25 95 LEU A O 1
ATOM 710 N N . ASP A 1 96 ? 12.025 1.964 -22.636 1.00 88.44 96 ASP A N 1
ATOM 711 C CA . ASP A 1 96 ? 11.190 1.902 -23.843 1.00 88.44 96 ASP A CA 1
ATOM 712 C C . ASP A 1 96 ? 11.400 3.133 -24.745 1.00 88.44 96 ASP A C 1
ATOM 714 O O . ASP A 1 96 ? 11.573 3.009 -25.959 1.00 88.44 96 ASP A O 1
ATOM 718 N N . GLN A 1 97 ? 11.470 4.330 -24.155 1.00 87.06 97 GLN A N 1
ATOM 719 C CA . GLN A 1 97 ? 11.804 5.554 -24.889 1.00 87.06 97 GLN A CA 1
ATOM 720 C C . GLN A 1 97 ? 13.223 5.510 -25.463 1.00 87.06 97 GLN A C 1
ATOM 722 O O . GLN A 1 97 ? 13.422 5.918 -26.606 1.00 87.06 97 GLN A O 1
ATOM 727 N N . ALA A 1 98 ? 14.200 4.998 -24.709 1.00 91.12 98 ALA A N 1
ATOM 728 C CA . ALA A 1 98 ? 15.574 4.877 -25.183 1.00 91.12 98 ALA A CA 1
ATOM 729 C C . ALA A 1 98 ? 15.669 3.946 -26.398 1.00 91.12 98 ALA A C 1
ATOM 731 O O . ALA A 1 98 ? 16.362 4.277 -27.354 1.00 91.12 98 ALA A O 1
ATOM 732 N N . GLN A 1 99 ? 14.943 2.824 -26.397 1.00 91.81 99 GLN A N 1
ATOM 733 C CA . GLN A 1 99 ? 14.887 1.918 -27.546 1.00 91.81 99 GLN A CA 1
ATOM 734 C C . GLN A 1 99 ? 14.263 2.599 -28.771 1.00 91.81 99 GLN A C 1
ATOM 736 O O . GLN A 1 99 ? 14.832 2.544 -29.858 1.00 91.81 99 GLN A O 1
ATOM 741 N N . LYS A 1 100 ? 13.134 3.299 -28.597 1.00 87.50 100 LYS A N 1
ATOM 742 C CA . LYS A 1 100 ? 12.478 4.042 -29.690 1.00 87.50 100 LYS A CA 1
ATOM 743 C C . LYS A 1 100 ? 13.391 5.108 -30.296 1.00 87.50 100 LYS A C 1
ATOM 745 O O . LYS A 1 100 ? 13.420 5.260 -31.515 1.00 87.50 100 LYS A O 1
ATOM 750 N N . GLU A 1 101 ? 14.131 5.831 -29.458 1.00 90.25 101 GLU A N 1
ATOM 751 C CA . GLU A 1 101 ? 15.102 6.834 -29.903 1.00 90.25 101 GLU A CA 1
ATOM 752 C C . GLU A 1 101 ? 16.284 6.181 -30.631 1.00 90.25 101 GLU A C 1
ATOM 754 O O . GLU A 1 101 ? 16.671 6.645 -31.701 1.00 90.25 101 GLU A O 1
ATOM 759 N N . ALA A 1 102 ? 16.826 5.080 -30.099 1.00 91.31 102 ALA A N 1
ATOM 760 C CA . ALA A 1 102 ? 17.902 4.336 -30.749 1.00 91.31 102 ALA A CA 1
ATOM 761 C C . ALA A 1 102 ? 17.482 3.845 -32.142 1.00 91.31 102 ALA A C 1
ATOM 763 O O . ALA A 1 102 ? 18.220 4.044 -33.106 1.00 91.31 102 ALA A O 1
ATOM 764 N N . ASP A 1 103 ? 16.280 3.276 -32.270 1.00 89.44 103 ASP A N 1
ATOM 765 C CA . ASP A 1 103 ? 15.734 2.835 -33.554 1.00 89.44 103 ASP A CA 1
ATOM 766 C C . ASP A 1 103 ? 15.561 4.007 -34.528 1.00 89.44 103 ASP A C 1
ATOM 768 O O . ASP A 1 103 ? 15.973 3.913 -35.686 1.00 89.44 103 ASP A O 1
ATOM 772 N N . ALA A 1 104 ? 15.000 5.128 -34.066 1.00 87.69 104 ALA A N 1
ATOM 773 C CA . ALA A 1 104 ? 14.791 6.314 -34.894 1.00 87.69 104 ALA A CA 1
ATOM 774 C C . ALA A 1 104 ? 16.116 6.910 -35.399 1.00 87.69 104 ALA A C 1
ATOM 776 O O . ALA A 1 104 ? 16.250 7.210 -36.588 1.00 87.69 104 ALA A O 1
ATOM 777 N N . VAL A 1 105 ? 17.113 7.044 -34.520 1.00 88.31 105 VAL A N 1
ATOM 778 C CA . VAL A 1 105 ? 18.429 7.594 -34.872 1.00 88.31 105 VAL A CA 1
ATOM 779 C C . VAL A 1 105 ? 19.182 6.650 -35.810 1.00 88.31 105 VAL A C 1
ATOM 781 O O . VAL A 1 105 ? 19.713 7.091 -36.829 1.00 88.31 105 VAL A O 1
ATOM 784 N N . LEU A 1 106 ? 19.196 5.344 -35.534 1.00 87.38 106 LEU A N 1
ATOM 785 C CA . LEU A 1 106 ? 19.966 4.368 -36.318 1.00 87.38 106 LEU A CA 1
ATOM 786 C C . LEU A 1 106 ? 19.337 4.032 -37.686 1.00 87.38 106 LEU A C 1
ATOM 788 O O . LEU A 1 106 ? 20.035 3.517 -38.573 1.00 87.38 106 LEU A O 1
ATOM 792 N N . GLN A 1 107 ? 18.051 4.343 -37.875 1.00 86.00 107 GLN A N 1
ATOM 793 C CA . GLN A 1 107 ? 17.371 4.341 -39.178 1.00 86.00 107 GLN A CA 1
ATOM 794 C C . GLN A 1 107 ? 17.535 5.665 -39.944 1.00 86.00 107 GLN A C 1
ATOM 796 O O . GLN A 1 107 ? 17.383 5.682 -41.165 1.00 86.00 107 GLN A O 1
ATOM 801 N N . GLY A 1 108 ? 17.842 6.762 -39.247 1.00 84.38 108 GLY A N 1
ATOM 802 C CA . GLY A 1 108 ? 18.067 8.080 -39.835 1.00 84.38 108 GLY A CA 1
ATOM 803 C C . GLY A 1 108 ? 19.411 8.228 -40.570 1.00 84.38 108 GLY A C 1
ATOM 804 O O . GLY A 1 108 ? 20.270 7.344 -40.499 1.00 84.38 108 GLY A O 1
ATOM 805 N N . PRO A 1 109 ? 19.610 9.355 -41.283 1.00 78.56 109 PRO A N 1
ATOM 806 C CA . PRO A 1 109 ? 20.841 9.638 -42.018 1.00 78.56 109 PRO A CA 1
ATOM 807 C C . PRO A 1 109 ? 22.079 9.670 -41.105 1.00 78.56 109 PRO A C 1
ATOM 809 O O . PRO A 1 109 ? 22.030 10.129 -39.966 1.00 78.56 109 PRO A O 1
ATOM 812 N N . GLU A 1 110 ? 23.204 9.205 -41.650 1.00 68.50 110 GLU A N 1
ATOM 813 C CA . GLU A 1 110 ? 24.445 8.839 -40.945 1.00 68.50 110 GLU A CA 1
ATOM 814 C C . GLU A 1 110 ? 25.100 9.974 -40.132 1.00 68.50 110 GLU A C 1
ATOM 816 O O . GLU A 1 110 ? 25.788 9.718 -39.147 1.00 68.50 110 GLU A O 1
ATOM 821 N N . LEU A 1 111 ? 24.853 11.238 -40.495 1.00 69.62 111 LEU A N 1
ATOM 822 C CA . LEU A 1 111 ? 25.591 12.395 -39.968 1.00 69.62 111 LEU A CA 1
ATOM 823 C C . LEU A 1 111 ? 25.307 12.746 -38.500 1.00 69.62 111 LEU A C 1
ATOM 825 O O . LEU A 1 111 ? 26.020 13.564 -37.919 1.00 69.62 111 LEU A O 1
ATOM 829 N N . ILE A 1 112 ? 24.278 12.164 -37.889 1.00 71.25 112 ILE A N 1
ATOM 830 C CA . ILE A 1 112 ? 23.925 12.422 -36.493 1.00 71.25 112 ILE A CA 1
ATOM 831 C C . ILE A 1 112 ? 24.064 11.084 -35.775 1.00 71.25 112 ILE A C 1
ATOM 833 O O . ILE A 1 112 ? 23.220 10.209 -35.964 1.00 71.25 112 ILE A O 1
ATOM 837 N N . GLY A 1 113 ? 25.157 10.881 -35.026 1.00 79.31 113 GLY A N 1
ATOM 838 C CA . GLY A 1 113 ? 25.344 9.720 -34.131 1.00 79.31 113 GLY A CA 1
ATOM 839 C C . GLY A 1 113 ? 24.204 9.592 -33.113 1.00 79.31 113 GLY A C 1
ATOM 840 O O . GLY A 1 113 ? 23.217 10.313 -33.217 1.00 79.31 113 GLY A O 1
ATOM 841 N N . LEU A 1 114 ? 24.342 8.741 -32.091 1.00 80.88 114 LEU A N 1
ATOM 842 C CA . LEU A 1 114 ? 23.287 8.407 -31.107 1.00 80.88 114 LEU A CA 1
ATOM 843 C C . LEU A 1 114 ? 22.528 9.569 -30.406 1.00 80.88 114 LEU A C 1
ATOM 845 O O . LEU A 1 114 ? 21.598 9.326 -29.639 1.00 80.88 114 LEU A O 1
ATOM 849 N N . GLY A 1 115 ? 22.882 10.829 -30.659 1.00 85.81 115 GLY A N 1
ATOM 850 C CA . GLY A 1 115 ? 22.238 12.003 -30.090 1.00 85.81 115 GLY A CA 1
ATOM 851 C C . GLY A 1 115 ? 22.508 12.124 -28.591 1.00 85.81 115 GLY A C 1
ATOM 852 O O . GLY A 1 115 ? 23.082 11.245 -27.954 1.00 85.81 115 GLY A O 1
ATOM 853 N N . GLN A 1 116 ? 22.103 13.246 -27.998 1.00 88.94 116 GLN A N 1
ATOM 854 C CA . GLN A 1 116 ? 22.180 13.429 -26.541 1.00 88.94 116 GLN A CA 1
ATOM 855 C C . GLN A 1 116 ? 20.952 12.850 -25.818 1.00 88.94 116 GLN A C 1
ATOM 857 O O . GLN A 1 116 ? 20.995 12.595 -24.612 1.00 88.94 116 GLN A O 1
ATOM 862 N N . THR A 1 117 ? 19.859 12.605 -26.548 1.00 88.00 117 THR A N 1
ATOM 863 C CA . THR A 1 117 ? 18.596 12.090 -26.006 1.00 88.00 117 THR A CA 1
ATOM 864 C C . THR A 1 117 ? 18.756 10.673 -25.458 1.00 88.00 117 THR A C 1
ATOM 866 O O . THR A 1 117 ? 18.447 10.432 -24.293 1.00 88.00 117 THR A O 1
ATOM 869 N N . TYR A 1 118 ? 19.305 9.752 -26.256 1.00 92.19 118 TYR A N 1
ATOM 870 C CA . TYR A 1 118 ? 19.510 8.360 -25.858 1.00 92.19 118 TYR A CA 1
ATOM 871 C C . TYR A 1 118 ? 20.340 8.197 -24.563 1.00 92.19 118 TYR A C 1
ATOM 873 O O . TYR A 1 118 ? 19.831 7.598 -23.611 1.00 92.19 118 TYR A O 1
ATOM 881 N N . PRO A 1 119 ? 21.569 8.749 -24.437 1.00 93.50 119 PRO A N 1
ATOM 882 C CA . PRO A 1 119 ? 22.368 8.573 -23.221 1.00 93.50 119 PRO A CA 1
ATOM 883 C C . PRO A 1 119 ? 21.712 9.214 -21.991 1.00 93.50 119 PRO A C 1
ATOM 885 O O . PRO A 1 119 ? 21.843 8.699 -20.876 1.00 93.50 119 PRO A O 1
ATOM 888 N N . THR A 1 120 ? 20.948 10.294 -22.184 1.00 93.31 120 THR A N 1
ATOM 889 C CA . THR A 1 120 ? 20.144 10.906 -21.118 1.00 93.31 120 THR A CA 1
ATOM 890 C C . THR A 1 120 ? 19.054 9.953 -20.620 1.00 93.31 120 THR A C 1
ATOM 892 O O . THR A 1 120 ? 18.878 9.809 -19.409 1.00 93.31 120 THR A O 1
ATOM 895 N N . LEU A 1 121 ? 18.345 9.269 -21.527 1.00 92.38 121 LEU A N 1
ATOM 896 C CA . LEU A 1 121 ? 17.301 8.299 -21.176 1.00 92.38 121 LEU A CA 1
ATOM 897 C C . LEU A 1 121 ? 17.873 7.079 -20.437 1.00 92.38 121 LEU A C 1
ATOM 899 O O . LEU A 1 121 ? 17.318 6.680 -19.415 1.00 92.38 121 LEU A O 1
ATOM 903 N N . ILE A 1 122 ? 19.019 6.544 -20.874 1.00 95.81 122 ILE A N 1
ATOM 904 C CA . ILE A 1 122 ? 19.697 5.422 -20.193 1.00 95.81 122 ILE A CA 1
ATOM 905 C C . ILE A 1 122 ? 20.200 5.810 -18.805 1.00 95.81 122 ILE A C 1
ATOM 907 O O . ILE A 1 122 ? 20.030 5.053 -17.843 1.00 95.81 122 ILE A O 1
ATOM 911 N N . THR A 1 123 ? 20.777 7.005 -18.675 1.00 95.50 123 THR A N 1
ATOM 912 C CA . THR A 1 123 ? 21.210 7.528 -17.374 1.00 95.50 123 THR A CA 1
ATOM 913 C C . THR A 1 123 ? 20.021 7.646 -16.426 1.00 95.50 123 THR A C 1
ATOM 915 O O . THR A 1 123 ? 20.097 7.174 -15.293 1.00 95.50 123 THR A O 1
ATOM 918 N N . ARG A 1 124 ? 18.897 8.197 -16.903 1.00 94.06 124 ARG A N 1
ATOM 919 C CA . ARG A 1 124 ? 17.659 8.318 -16.123 1.00 94.06 124 ARG A CA 1
ATOM 920 C C . ARG A 1 124 ? 17.106 6.952 -15.714 1.00 94.06 124 ARG A C 1
ATOM 922 O O . ARG A 1 124 ? 16.784 6.765 -14.547 1.00 94.06 124 ARG A O 1
ATOM 929 N N . ALA A 1 125 ? 17.042 5.988 -16.632 1.00 94.69 125 ALA A N 1
ATOM 930 C CA . ALA A 1 125 ? 16.601 4.631 -16.315 1.00 94.69 125 ALA A CA 1
ATOM 931 C C . ALA A 1 125 ? 17.463 3.995 -15.211 1.00 94.69 125 ALA A C 1
ATOM 933 O O . ALA A 1 125 ? 16.937 3.451 -14.244 1.00 94.69 125 ALA A O 1
ATOM 934 N N . THR A 1 126 ? 18.787 4.128 -15.316 1.00 95.88 126 THR A N 1
ATOM 935 C CA . THR A 1 126 ? 19.739 3.585 -14.335 1.00 95.88 126 THR A CA 1
ATOM 936 C C . THR A 1 126 ? 19.617 4.271 -12.973 1.00 95.88 126 THR A C 1
ATOM 938 O O . THR A 1 126 ? 19.681 3.605 -11.940 1.00 95.88 126 THR A O 1
ATOM 941 N N . GLN A 1 127 ? 19.424 5.593 -12.951 1.00 95.69 127 GLN A N 1
ATOM 942 C CA . GLN A 1 127 ? 19.182 6.355 -11.722 1.00 95.69 127 GLN A CA 1
ATOM 943 C C . GLN A 1 127 ? 17.906 5.880 -11.022 1.00 95.69 127 GLN A C 1
ATOM 945 O O . GLN A 1 127 ? 17.980 5.498 -9.857 1.00 95.69 127 GLN A O 1
ATOM 950 N N . ASN A 1 128 ? 16.789 5.780 -11.747 1.00 94.12 128 ASN A N 1
ATOM 951 C CA . ASN A 1 128 ? 15.515 5.316 -11.190 1.00 94.12 128 ASN A CA 1
ATOM 952 C C . ASN A 1 128 ? 15.607 3.867 -10.673 1.00 94.12 128 ASN A C 1
ATOM 954 O O . ASN A 1 128 ? 15.102 3.554 -9.597 1.00 94.12 128 ASN A O 1
ATOM 958 N N . LEU A 1 129 ? 16.314 2.973 -11.383 1.00 95.56 129 LEU A N 1
ATOM 959 C CA . LEU A 1 129 ? 16.591 1.620 -10.882 1.00 95.56 129 LEU A CA 1
ATOM 960 C C . LEU A 1 129 ? 17.409 1.664 -9.585 1.00 95.56 129 LEU 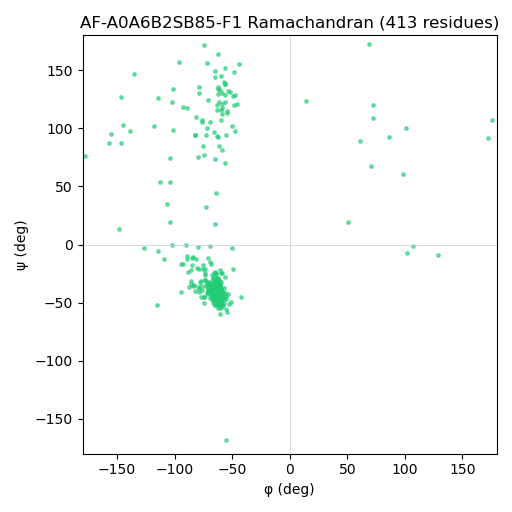A C 1
ATOM 962 O O . LEU A 1 129 ? 17.061 1.003 -8.610 1.00 95.56 129 LEU A O 1
ATOM 966 N N . ASN A 1 130 ? 18.471 2.465 -9.523 1.00 95.19 130 ASN A N 1
ATOM 967 C CA . ASN A 1 130 ? 19.282 2.581 -8.312 1.00 95.19 130 ASN A CA 1
ATOM 968 C C . ASN A 1 130 ? 18.499 3.170 -7.128 1.00 95.19 130 ASN A C 1
ATOM 970 O O . ASN A 1 130 ? 18.700 2.728 -5.996 1.00 95.19 130 ASN A O 1
ATOM 974 N N . GLU A 1 131 ? 17.601 4.123 -7.369 1.00 94.19 131 GLU A N 1
ATOM 975 C CA . GLU A 1 131 ? 16.691 4.663 -6.354 1.00 94.19 131 GLU A CA 1
ATOM 976 C C . GLU A 1 131 ? 15.696 3.596 -5.876 1.00 94.19 131 GLU A C 1
ATOM 978 O O . GLU A 1 131 ? 15.551 3.381 -4.669 1.00 94.19 131 GLU A O 1
ATOM 983 N N . ALA A 1 132 ? 15.101 2.829 -6.796 1.00 94.31 132 ALA A N 1
ATOM 984 C CA . ALA A 1 132 ? 14.256 1.686 -6.455 1.00 94.31 132 ALA A CA 1
ATOM 985 C C . ALA A 1 132 ? 15.022 0.626 -5.638 1.00 94.31 132 ALA A C 1
ATOM 987 O O . ALA A 1 132 ? 14.494 0.108 -4.655 1.00 94.31 132 ALA A O 1
ATOM 988 N N . ALA A 1 133 ? 16.288 0.344 -5.975 1.00 93.62 133 ALA A N 1
ATOM 989 C CA . ALA A 1 133 ? 17.147 -0.608 -5.257 1.00 93.62 133 ALA A CA 1
ATOM 990 C C . ALA A 1 133 ? 17.426 -0.193 -3.807 1.00 93.62 133 ALA A C 1
ATOM 992 O O . ALA A 1 133 ? 17.621 -1.046 -2.935 1.00 93.62 133 ALA A O 1
ATOM 993 N N . GLN A 1 134 ? 17.495 1.117 -3.567 1.00 93.56 134 GLN A N 1
ATOM 994 C CA . GLN A 1 134 ? 17.721 1.702 -2.249 1.00 93.56 134 GLN A CA 1
ATOM 995 C C . GLN A 1 134 ? 16.442 1.765 -1.415 1.00 93.56 134 GLN A C 1
ATOM 997 O O . GLN A 1 134 ? 16.523 1.978 -0.202 1.00 93.56 134 GLN A O 1
ATOM 1002 N N . SER A 1 135 ? 15.271 1.544 -2.025 1.00 93.00 135 SER A N 1
ATOM 1003 C CA . SER A 1 135 ? 14.023 1.556 -1.279 1.00 93.00 135 SER A CA 1
ATOM 1004 C C . SER A 1 135 ? 14.013 0.443 -0.223 1.00 93.00 135 SER A C 1
ATOM 1006 O O . SER A 1 135 ? 14.235 -0.734 -0.534 1.00 93.00 135 SER A O 1
ATOM 1008 N N . PRO A 1 136 ? 13.681 0.774 1.038 1.00 91.38 136 PRO A N 1
ATOM 1009 C CA . PRO A 1 136 ? 13.542 -0.207 2.107 1.00 91.38 136 PRO A CA 1
ATOM 1010 C C . PRO A 1 136 ? 12.326 -1.131 1.928 1.00 91.38 136 PRO A C 1
ATOM 1012 O O . PRO A 1 136 ? 12.102 -1.981 2.791 1.00 91.38 136 PRO A O 1
ATOM 1015 N N . ALA A 1 137 ? 11.525 -0.950 0.869 1.00 89.25 137 ALA A N 1
ATOM 1016 C CA . ALA A 1 137 ? 10.444 -1.862 0.502 1.00 89.25 137 ALA A CA 1
ATOM 1017 C C . ALA A 1 137 ? 10.952 -3.172 -0.110 1.00 89.25 137 ALA A C 1
ATOM 1019 O O . ALA A 1 137 ? 10.299 -4.197 0.053 1.00 89.25 137 ALA A O 1
ATOM 1020 N N . LEU A 1 138 ? 12.099 -3.163 -0.800 1.00 92.31 138 LEU A N 1
ATOM 1021 C CA . LEU A 1 138 ? 12.562 -4.357 -1.499 1.00 92.31 138 LEU A CA 1
ATOM 1022 C C . LEU A 1 138 ? 13.208 -5.352 -0.529 1.00 92.31 138 LEU A C 1
ATOM 1024 O O . LEU A 1 138 ? 14.142 -5.043 0.226 1.00 92.31 138 LEU A O 1
ATOM 1028 N N . SER A 1 139 ? 12.766 -6.602 -0.621 1.00 91.81 139 SER A N 1
ATOM 1029 C CA . SER A 1 139 ? 13.418 -7.736 0.023 1.00 91.81 139 SER A CA 1
ATOM 1030 C C . SER A 1 139 ? 14.845 -7.938 -0.510 1.00 91.81 139 SER A C 1
ATOM 1032 O O . SER A 1 139 ? 15.249 -7.395 -1.541 1.00 91.81 139 SER A O 1
ATOM 1034 N N . ALA A 1 140 ? 15.661 -8.719 0.205 1.00 92.62 140 ALA A N 1
ATOM 1035 C CA . ALA A 1 140 ? 17.035 -8.994 -0.227 1.00 92.62 140 ALA A CA 1
ATOM 1036 C C . ALA A 1 140 ? 17.091 -9.679 -1.606 1.00 92.62 140 ALA A C 1
ATOM 1038 O O . ALA A 1 140 ? 17.938 -9.320 -2.421 1.00 92.62 140 ALA A O 1
ATOM 1039 N N . SER A 1 141 ? 16.163 -10.601 -1.885 1.00 91.44 141 SER A N 1
ATOM 1040 C CA . SER A 1 141 ? 16.059 -11.265 -3.188 1.00 91.44 141 SER A CA 1
ATOM 1041 C C . SER A 1 141 ? 15.604 -10.303 -4.286 1.00 91.44 141 SER A C 1
ATOM 1043 O O . SER A 1 141 ? 16.175 -10.319 -5.372 1.00 91.44 141 SER A O 1
ATOM 1045 N N . GLN A 1 142 ? 14.643 -9.416 -4.006 1.00 93.56 142 GLN A N 1
ATOM 1046 C CA . GLN A 1 142 ? 14.202 -8.390 -4.961 1.00 93.56 142 GLN A CA 1
ATOM 1047 C C . GLN A 1 142 ? 15.334 -7.412 -5.303 1.00 93.56 142 GLN A C 1
ATOM 1049 O O . GLN A 1 142 ? 15.541 -7.105 -6.474 1.00 93.56 142 GLN A O 1
ATOM 1054 N N . ARG A 1 143 ? 16.125 -6.977 -4.309 1.00 95.44 143 ARG A N 1
ATOM 1055 C CA . ARG A 1 143 ? 17.306 -6.125 -4.542 1.00 95.44 143 ARG A CA 1
ATOM 1056 C C . ARG A 1 143 ? 18.361 -6.820 -5.397 1.00 95.44 143 ARG A C 1
ATOM 1058 O O . ARG A 1 143 ? 18.914 -6.195 -6.294 1.00 95.44 143 ARG A O 1
ATOM 1065 N N . GLN A 1 144 ? 18.615 -8.105 -5.153 1.00 94.12 144 GLN A N 1
ATOM 1066 C CA . GLN A 1 144 ? 19.521 -8.891 -5.991 1.00 94.12 144 GLN A CA 1
ATOM 1067 C C . GLN A 1 144 ? 18.991 -9.012 -7.426 1.00 94.12 144 GLN A C 1
ATOM 1069 O O . GLN A 1 144 ? 19.744 -8.808 -8.374 1.00 94.12 144 GLN A O 1
ATOM 1074 N N . GLY A 1 145 ? 17.691 -9.274 -7.594 1.00 92.88 145 GLY A N 1
ATOM 1075 C CA . GLY A 1 145 ? 17.043 -9.280 -8.905 1.00 92.88 145 GLY A CA 1
ATOM 1076 C C . GLY A 1 145 ? 17.223 -7.952 -9.641 1.00 92.88 145 GLY A C 1
ATOM 1077 O O . GLY A 1 145 ? 17.550 -7.946 -10.825 1.00 92.88 145 GLY A O 1
ATOM 1078 N N . LEU A 1 146 ? 17.104 -6.831 -8.929 1.00 95.06 146 LEU A N 1
ATOM 1079 C CA . LEU A 1 146 ? 17.291 -5.513 -9.518 1.00 95.06 146 LEU A CA 1
ATOM 1080 C C . LEU A 1 146 ? 18.750 -5.213 -9.895 1.00 95.06 146 LEU A C 1
ATOM 1082 O O . LEU A 1 146 ? 18.997 -4.591 -10.920 1.00 95.06 146 LEU A O 1
ATOM 1086 N N . GLN A 1 147 ? 19.727 -5.696 -9.122 1.00 94.00 147 GLN A N 1
ATOM 1087 C CA . GLN A 1 147 ? 21.146 -5.595 -9.490 1.00 94.00 147 GLN A CA 1
ATOM 1088 C C . GLN A 1 147 ? 21.453 -6.342 -10.793 1.00 94.00 147 GLN A C 1
ATOM 1090 O O . GLN A 1 147 ? 22.217 -5.843 -11.619 1.00 94.00 147 GLN A O 1
ATOM 1095 N N . VAL A 1 148 ? 20.827 -7.505 -11.005 1.00 94.69 148 VAL A N 1
ATOM 1096 C CA . VAL A 1 148 ? 20.926 -8.242 -12.275 1.00 94.69 148 VAL A CA 1
ATOM 1097 C C . VAL A 1 148 ? 20.317 -7.429 -13.417 1.00 94.69 148 VAL A C 1
ATOM 1099 O O . VAL A 1 148 ? 20.939 -7.307 -14.467 1.00 94.69 148 VAL A O 1
ATOM 1102 N N . VAL A 1 149 ? 19.144 -6.823 -13.204 1.00 95.31 149 VAL A N 1
ATOM 1103 C CA . VAL A 1 149 ? 18.506 -5.932 -14.188 1.00 95.31 149 VAL A CA 1
ATOM 1104 C C . VAL A 1 149 ? 19.423 -4.760 -14.550 1.00 95.31 149 VAL A C 1
ATOM 1106 O O . VAL A 1 149 ? 19.623 -4.501 -15.733 1.00 95.31 149 VAL A O 1
ATOM 1109 N N . SER A 1 150 ? 20.041 -4.097 -13.568 1.00 95.00 150 SER A N 1
ATOM 1110 C CA . SER A 1 150 ? 21.002 -3.018 -13.829 1.00 95.00 150 SER A CA 1
ATOM 1111 C C . SER A 1 150 ? 22.207 -3.495 -14.648 1.00 95.00 150 SER A C 1
ATOM 1113 O O . SER A 1 150 ? 22.657 -2.771 -15.532 1.00 95.00 150 SER A O 1
ATOM 1115 N N . GLY A 1 151 ? 22.706 -4.714 -14.408 1.00 95.50 151 GLY A N 1
ATOM 1116 C CA . GLY A 1 151 ? 23.754 -5.327 -15.232 1.00 95.50 151 GLY A CA 1
ATOM 1117 C C . GLY A 1 151 ? 23.313 -5.545 -16.683 1.00 95.50 151 GLY A C 1
ATOM 1118 O O . GLY A 1 151 ? 24.017 -5.151 -17.607 1.00 95.50 151 GLY A O 1
ATOM 1119 N N . LEU A 1 152 ? 22.103 -6.073 -16.889 1.00 95.19 152 LEU A N 1
ATOM 1120 C CA . LEU A 1 152 ? 21.537 -6.275 -18.227 1.00 95.19 152 LEU A CA 1
ATOM 1121 C C . LEU A 1 152 ? 21.336 -4.956 -18.991 1.00 95.19 152 LEU A C 1
ATOM 1123 O O . LEU A 1 152 ? 21.525 -4.918 -20.203 1.00 95.19 152 LEU A O 1
ATOM 1127 N N . VAL A 1 153 ? 20.990 -3.860 -18.304 1.00 96.31 153 VAL A N 1
ATOM 1128 C CA . VAL A 1 153 ? 20.883 -2.524 -18.925 1.00 96.31 153 VAL A CA 1
ATOM 1129 C C . VAL A 1 153 ? 22.241 -2.033 -19.442 1.00 96.31 153 VAL A C 1
ATOM 1131 O O . VAL A 1 153 ? 22.304 -1.398 -20.497 1.00 96.31 153 VAL A O 1
ATOM 1134 N N . VAL A 1 154 ? 23.337 -2.345 -18.741 1.00 96.62 154 VAL A N 1
ATOM 1135 C CA . VAL A 1 154 ? 24.698 -2.027 -19.207 1.00 96.62 154 VAL A CA 1
ATOM 1136 C C . VAL A 1 154 ? 25.034 -2.815 -20.474 1.00 96.62 154 VAL A C 1
ATOM 1138 O O . VAL A 1 154 ? 25.521 -2.218 -21.437 1.00 96.62 154 VAL A O 1
ATOM 1141 N N . ASP A 1 155 ? 24.721 -4.112 -20.508 1.00 96.06 155 ASP A N 1
ATOM 1142 C CA . ASP A 1 155 ? 24.936 -4.952 -21.692 1.00 96.06 155 ASP A CA 1
ATOM 1143 C C . ASP A 1 155 ? 24.114 -4.453 -22.886 1.00 96.06 155 ASP A C 1
ATOM 1145 O O . ASP A 1 155 ? 24.661 -4.245 -23.971 1.00 96.06 155 ASP A O 1
ATOM 1149 N N . TYR A 1 156 ? 22.826 -4.166 -22.671 1.00 95.88 156 TYR A N 1
ATOM 1150 C CA . TYR A 1 156 ? 21.941 -3.540 -23.655 1.00 95.88 156 TYR A CA 1
ATOM 1151 C C . TYR A 1 156 ? 22.567 -2.268 -24.251 1.00 95.88 156 TYR A C 1
ATOM 1153 O O . TYR A 1 156 ? 22.670 -2.133 -25.473 1.00 95.88 156 TYR A O 1
ATOM 1161 N N . ASN A 1 157 ? 23.064 -1.365 -23.400 1.00 96.69 157 ASN A N 1
ATOM 1162 C CA . ASN A 1 157 ? 23.712 -0.136 -23.849 1.00 96.69 157 ASN A CA 1
ATOM 1163 C C . ASN A 1 157 ? 24.981 -0.416 -24.679 1.00 96.69 157 ASN A C 1
ATOM 1165 O O . ASN A 1 157 ? 25.252 0.279 -25.660 1.00 96.69 157 ASN A O 1
ATOM 1169 N N . GLY A 1 158 ? 25.738 -1.458 -24.324 1.00 96.88 158 GLY A N 1
ATOM 1170 C CA . GLY A 1 158 ? 26.890 -1.928 -25.092 1.00 96.88 158 GLY A CA 1
ATOM 1171 C C . GLY A 1 158 ? 26.528 -2.412 -26.501 1.00 96.88 158 GLY A C 1
ATOM 1172 O O . GLY A 1 158 ? 27.247 -2.101 -27.458 1.00 96.88 158 GLY A O 1
ATOM 1173 N N . TYR A 1 159 ? 25.403 -3.116 -26.661 1.00 96.50 159 TYR A N 1
ATOM 1174 C CA . TYR A 1 159 ? 24.916 -3.554 -27.974 1.00 96.50 159 TYR A CA 1
ATOM 1175 C C . TYR A 1 159 ? 24.477 -2.383 -28.852 1.00 96.50 159 TYR A C 1
ATOM 1177 O O . TYR A 1 159 ? 24.888 -2.324 -30.011 1.00 96.50 159 TYR A O 1
ATOM 1185 N N . ILE A 1 160 ? 23.742 -1.408 -28.306 1.00 96.31 160 ILE A N 1
ATOM 1186 C CA . ILE A 1 160 ? 23.363 -0.197 -29.053 1.00 96.31 160 ILE A CA 1
ATOM 1187 C C . ILE A 1 160 ? 24.604 0.597 -29.483 1.00 96.31 160 ILE A C 1
ATOM 1189 O O . ILE A 1 160 ? 24.734 0.957 -30.653 1.00 96.31 160 ILE A O 1
ATOM 1193 N N . GLY A 1 161 ? 25.570 0.806 -28.583 1.00 95.69 161 GLY A N 1
ATOM 1194 C CA . GLY A 1 161 ? 26.826 1.484 -28.928 1.00 95.69 161 GLY A CA 1
ATOM 1195 C C . GLY A 1 161 ? 27.676 0.716 -29.951 1.00 95.69 161 GLY A C 1
ATOM 1196 O O . GLY A 1 161 ? 28.481 1.300 -30.675 1.00 95.69 161 GLY A O 1
ATOM 1197 N N . THR A 1 162 ? 27.514 -0.6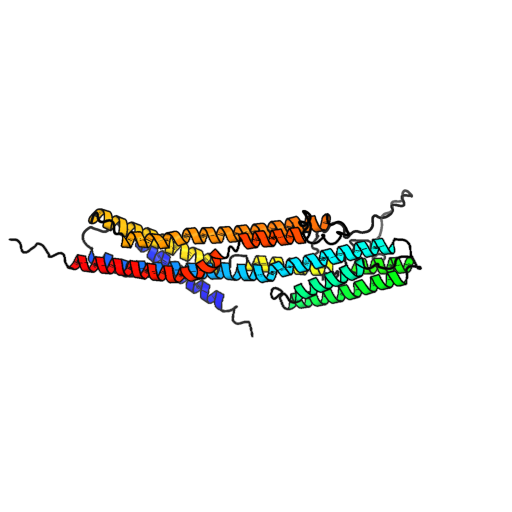04 -30.045 1.00 96.50 162 THR A N 1
ATOM 1198 C CA . THR A 1 162 ? 28.164 -1.411 -31.087 1.00 96.50 162 THR A CA 1
ATOM 1199 C C . THR A 1 162 ? 27.416 -1.320 -32.415 1.00 96.50 162 THR A C 1
ATOM 1201 O O . THR A 1 162 ? 28.067 -1.228 -33.452 1.00 96.50 162 THR A O 1
ATOM 1204 N N . ALA A 1 163 ? 26.083 -1.259 -32.402 1.00 95.00 163 ALA A N 1
ATOM 1205 C CA . ALA A 1 163 ? 25.289 -0.990 -33.599 1.00 95.00 163 ALA A CA 1
ATOM 1206 C C . ALA A 1 163 ? 25.633 0.377 -34.220 1.00 95.00 163 ALA A C 1
ATOM 1208 O O . ALA A 1 163 ? 25.801 0.465 -35.433 1.00 95.00 163 ALA A O 1
ATOM 1209 N N . ASP A 1 164 ? 25.810 1.413 -33.396 1.00 94.56 164 ASP A N 1
ATOM 1210 C CA . ASP A 1 164 ? 26.192 2.764 -33.836 1.00 94.56 164 ASP A CA 1
ATOM 1211 C C . ASP A 1 164 ? 27.587 2.819 -34.461 1.00 94.56 164 ASP A C 1
ATOM 1213 O O . ASP A 1 164 ? 27.777 3.410 -35.518 1.00 94.56 164 ASP A O 1
ATOM 1217 N N . ARG A 1 165 ? 28.566 2.131 -33.859 1.00 95.12 165 ARG A N 1
ATOM 1218 C CA . ARG A 1 165 ? 29.924 2.029 -34.421 1.00 95.12 165 ARG A CA 1
ATOM 1219 C C . ARG A 1 165 ? 29.979 1.276 -35.751 1.00 95.12 165 ARG A C 1
ATOM 1221 O O . ARG A 1 165 ? 30.927 1.472 -36.499 1.00 95.12 165 ARG A O 1
ATOM 1228 N N . ASN A 1 166 ? 28.999 0.416 -36.032 1.00 94.38 166 ASN A N 1
ATOM 1229 C CA . ASN A 1 166 ? 28.905 -0.366 -37.268 1.00 94.38 166 ASN A CA 1
ATOM 1230 C C . ASN A 1 166 ? 27.798 0.167 -38.192 1.00 94.38 166 ASN A C 1
ATOM 1232 O O . ASN A 1 166 ? 27.121 -0.613 -38.857 1.00 94.38 166 ASN A O 1
ATOM 1236 N N . ARG A 1 167 ? 27.574 1.488 -38.222 1.00 91.00 167 ARG A N 1
ATOM 1237 C CA . ARG A 1 167 ? 26.470 2.090 -38.987 1.00 91.00 167 ARG A CA 1
ATOM 1238 C C . ARG A 1 167 ? 26.538 1.806 -40.490 1.00 91.00 167 ARG A C 1
ATOM 1240 O O . ARG A 1 167 ? 25.484 1.650 -41.112 1.00 91.00 167 ARG A O 1
ATOM 1247 N N . ASP A 1 168 ? 27.761 1.687 -41.004 1.00 92.81 168 ASP A N 1
ATOM 1248 C CA . ASP A 1 168 ? 28.095 1.463 -42.415 1.00 92.81 168 ASP A CA 1
ATOM 1249 C C . ASP A 1 168 ? 27.843 0.016 -42.860 1.00 92.81 168 ASP A C 1
ATOM 1251 O O . ASP A 1 168 ? 27.661 -0.248 -44.049 1.00 92.81 168 ASP A O 1
ATOM 1255 N N . ASP A 1 169 ? 27.795 -0.929 -41.912 1.00 95.12 169 ASP A N 1
ATOM 1256 C CA . ASP A 1 169 ? 27.432 -2.320 -42.169 1.00 95.12 169 ASP A CA 1
ATOM 1257 C C . ASP A 1 169 ? 25.974 -2.561 -41.736 1.00 95.12 169 ASP A C 1
ATOM 1259 O O . ASP A 1 169 ? 25.689 -2.796 -40.553 1.00 95.12 169 ASP A O 1
ATOM 1263 N N . PRO A 1 170 ? 25.009 -2.540 -42.677 1.00 91.44 170 PRO A N 1
ATOM 1264 C CA . PRO A 1 170 ? 23.597 -2.690 -42.346 1.00 91.44 170 PRO A CA 1
ATOM 1265 C C . PRO A 1 170 ? 23.278 -4.061 -41.737 1.00 91.44 170 PRO A C 1
ATOM 1267 O O . PRO A 1 170 ? 22.308 -4.174 -40.983 1.00 91.44 170 PRO A O 1
ATOM 1270 N N . THR A 1 171 ? 24.079 -5.089 -42.030 1.00 94.50 171 THR A N 1
ATOM 1271 C CA . THR A 1 171 ? 23.875 -6.446 -41.515 1.00 94.50 171 THR A CA 1
ATOM 1272 C C . THR A 1 171 ? 24.277 -6.514 -40.049 1.00 94.50 171 THR A C 1
ATOM 1274 O O . THR A 1 171 ? 23.472 -6.943 -39.218 1.00 94.50 171 THR A O 1
ATOM 1277 N N . LEU A 1 172 ? 25.477 -6.032 -39.707 1.00 94.44 172 LEU A N 1
ATOM 1278 C CA . LEU A 1 172 ? 25.945 -5.986 -38.319 1.00 94.44 172 LEU A CA 1
ATOM 1279 C C . LEU A 1 172 ? 25.101 -5.036 -37.471 1.00 94.44 172 LEU A C 1
ATOM 1281 O O . LEU A 1 172 ? 24.668 -5.417 -36.383 1.00 94.44 172 LEU A O 1
ATOM 1285 N N . LYS A 1 173 ? 24.786 -3.838 -37.983 1.00 93.56 173 LYS A N 1
ATOM 1286 C CA . LYS A 1 173 ? 23.887 -2.890 -37.311 1.00 93.56 173 LYS A CA 1
ATOM 1287 C C . LYS A 1 173 ? 22.559 -3.549 -36.946 1.00 93.56 173 LYS A C 1
ATOM 1289 O O . LYS A 1 173 ? 22.131 -3.486 -35.795 1.00 93.56 173 LYS A O 1
ATOM 1294 N N . LYS A 1 174 ? 21.916 -4.213 -37.914 1.00 91.12 174 LYS A N 1
ATOM 1295 C CA . LYS A 1 174 ? 20.633 -4.895 -37.703 1.00 91.12 174 LYS A CA 1
ATOM 1296 C C . LYS A 1 174 ? 20.756 -6.053 -36.713 1.00 91.12 174 LYS A C 1
ATOM 1298 O O . LYS A 1 174 ? 19.869 -6.219 -35.881 1.00 91.12 174 LYS A O 1
ATOM 1303 N N . ALA A 1 175 ? 21.838 -6.829 -36.774 1.00 93.31 175 ALA A N 1
ATOM 1304 C CA . ALA A 1 175 ? 22.077 -7.927 -35.842 1.00 93.31 175 ALA A CA 1
ATOM 1305 C C . ALA A 1 175 ? 22.218 -7.428 -34.394 1.00 93.31 175 ALA A C 1
ATOM 1307 O O . ALA A 1 175 ? 21.550 -7.948 -33.501 1.00 93.31 175 ALA A O 1
ATOM 1308 N N . TYR A 1 176 ? 23.016 -6.380 -34.162 1.00 94.75 176 TYR A N 1
ATOM 1309 C CA . TYR A 1 176 ? 23.196 -5.805 -32.826 1.00 94.75 176 TYR A CA 1
ATOM 1310 C C . TYR A 1 176 ? 21.932 -5.124 -32.296 1.00 94.75 176 TYR A C 1
ATOM 1312 O O . TYR A 1 176 ? 21.599 -5.311 -31.127 1.00 94.75 176 TYR A O 1
ATOM 1320 N N . LEU A 1 177 ? 21.186 -4.410 -33.147 1.00 92.12 177 LEU A N 1
ATOM 1321 C CA . LEU A 1 177 ? 19.874 -3.863 -32.783 1.00 92.12 177 LEU A CA 1
ATOM 1322 C C . LEU A 1 177 ? 18.882 -4.965 -32.404 1.00 92.12 177 LEU A C 1
ATOM 1324 O O . LEU A 1 177 ? 18.198 -4.861 -31.390 1.00 92.12 177 LEU A O 1
ATOM 1328 N N . SER A 1 178 ? 18.834 -6.050 -33.181 1.00 89.81 178 SER A N 1
ATOM 1329 C CA . SER A 1 178 ? 17.971 -7.194 -32.880 1.00 89.81 178 SER A CA 1
ATOM 1330 C C . SER A 1 178 ? 18.347 -7.855 -31.555 1.00 89.81 178 SER A C 1
ATOM 1332 O O . SER A 1 178 ? 17.461 -8.279 -30.814 1.00 89.81 178 SER A O 1
ATOM 1334 N N . TYR A 1 179 ? 19.642 -7.943 -31.244 1.00 91.00 179 TYR A N 1
ATOM 1335 C CA . TYR A 1 179 ? 20.108 -8.508 -29.983 1.00 91.00 179 TYR A CA 1
ATOM 1336 C C . TYR A 1 179 ? 19.751 -7.604 -28.794 1.00 91.00 179 TYR A C 1
ATOM 1338 O O . TYR A 1 179 ? 19.175 -8.082 -27.817 1.00 91.00 179 TYR A O 1
ATOM 1346 N N . ALA A 1 180 ? 19.993 -6.293 -28.906 1.00 93.00 180 ALA A N 1
ATOM 1347 C CA . ALA A 1 180 ? 19.575 -5.304 -27.912 1.00 93.00 180 ALA A CA 1
ATOM 1348 C C . ALA A 1 180 ? 18.061 -5.371 -27.643 1.00 93.00 180 ALA A C 1
ATOM 1350 O O . ALA A 1 180 ? 17.640 -5.460 -26.489 1.00 93.00 180 ALA A O 1
ATOM 1351 N N . LEU A 1 181 ? 17.245 -5.429 -28.702 1.00 91.06 181 LEU A N 1
ATOM 1352 C CA . LEU A 1 181 ? 15.792 -5.554 -28.588 1.00 91.06 181 LEU A CA 1
ATOM 1353 C C . LEU A 1 181 ? 15.378 -6.855 -27.883 1.00 91.06 181 LEU A C 1
ATOM 1355 O O . LEU A 1 181 ? 14.492 -6.830 -27.033 1.00 91.06 181 LEU A O 1
ATOM 1359 N N . SER A 1 182 ? 16.041 -7.977 -28.184 1.00 89.50 182 SER A N 1
ATOM 1360 C CA . SER A 1 182 ? 15.761 -9.268 -27.538 1.00 89.50 182 SER A CA 1
ATOM 1361 C C . SER A 1 182 ? 16.127 -9.310 -26.049 1.00 89.50 182 SER A C 1
ATOM 1363 O O . SER A 1 182 ? 15.519 -10.060 -25.288 1.00 89.50 182 SER A O 1
ATOM 1365 N N . MET A 1 183 ? 17.094 -8.493 -25.611 1.00 90.94 183 MET A N 1
ATOM 1366 C CA . MET A 1 183 ? 17.385 -8.307 -24.185 1.00 90.94 183 MET A CA 1
ATOM 1367 C C . MET A 1 183 ? 16.309 -7.471 -23.494 1.00 90.94 183 MET A C 1
ATOM 1369 O O . MET A 1 183 ? 15.997 -7.713 -22.326 1.00 90.94 183 MET A O 1
ATOM 1373 N N . LEU A 1 184 ? 15.749 -6.482 -24.196 1.00 90.00 184 LEU A N 1
ATOM 1374 C CA . LEU A 1 184 ? 14.737 -5.593 -23.639 1.00 90.00 184 LEU A CA 1
ATOM 1375 C C . LEU A 1 184 ? 13.376 -6.291 -23.510 1.00 90.00 184 LEU A C 1
ATOM 1377 O O . LEU A 1 184 ? 12.744 -6.177 -22.462 1.00 90.00 184 LEU A O 1
ATOM 1381 N N . CYS A 1 185 ? 12.956 -7.019 -24.550 1.00 86.50 185 CYS A N 1
ATOM 1382 C CA . CYS A 1 185 ? 11.616 -7.588 -24.686 1.00 86.50 185 CYS A CA 1
ATOM 1383 C C . CYS A 1 185 ? 11.637 -9.040 -25.168 1.00 86.50 185 CYS A C 1
ATOM 1385 O O . CYS A 1 185 ? 12.462 -9.424 -26.001 1.00 86.50 185 CYS A O 1
ATOM 1387 N N . GLU A 1 186 ? 10.675 -9.840 -24.699 1.00 75.81 186 GLU A N 1
ATOM 1388 C CA . GLU A 1 186 ? 10.470 -11.194 -25.210 1.00 75.81 186 GLU A CA 1
ATOM 1389 C C . GLU A 1 186 ? 9.944 -11.092 -26.645 1.00 75.81 186 GLU A C 1
ATOM 1391 O O . GLU A 1 186 ? 8.800 -10.710 -26.898 1.00 75.81 186 GLU A O 1
ATOM 1396 N N . THR A 1 187 ? 10.803 -11.382 -27.620 1.00 58.56 187 THR A N 1
ATOM 1397 C CA . THR A 1 187 ? 10.394 -11.427 -29.025 1.00 58.56 187 THR A CA 1
ATOM 1398 C C . THR A 1 187 ? 9.549 -12.679 -29.223 1.00 58.56 187 THR A C 1
ATOM 1400 O O . THR A 1 187 ? 10.061 -13.781 -29.413 1.00 58.56 187 THR A O 1
ATOM 1403 N N . THR A 1 188 ? 8.226 -12.525 -29.127 1.00 51.41 188 THR A N 1
ATOM 1404 C CA . THR A 1 188 ? 7.271 -13.611 -29.357 1.00 51.41 188 THR A CA 1
ATOM 1405 C C . THR A 1 188 ? 7.397 -14.099 -30.804 1.00 51.41 188 THR A C 1
ATOM 1407 O O . THR A 1 188 ? 6.781 -13.561 -31.714 1.00 51.41 188 THR A O 1
ATOM 1410 N N . GLY A 1 189 ? 8.227 -15.119 -31.029 1.00 48.34 189 GLY A N 1
ATOM 1411 C CA . GLY A 1 189 ? 8.165 -15.977 -32.209 1.00 48.34 189 GLY A CA 1
ATOM 1412 C C . GLY A 1 189 ? 8.584 -15.351 -33.542 1.00 48.34 189 GLY A C 1
ATOM 1413 O O . GLY A 1 189 ? 7.783 -15.271 -34.464 1.00 48.34 189 GLY A O 1
ATOM 1414 N N . GLY A 1 190 ? 9.871 -15.030 -33.688 1.00 41.84 190 GLY A N 1
ATOM 1415 C CA . GLY A 1 190 ? 10.566 -15.083 -34.988 1.00 41.84 190 GLY A CA 1
ATOM 1416 C C . GLY A 1 190 ? 11.462 -16.320 -35.143 1.00 41.84 190 GLY A C 1
ATOM 1417 O O . GLY A 1 190 ? 12.117 -16.498 -36.167 1.00 41.84 190 GLY A O 1
ATOM 1418 N N . GLY A 1 191 ? 11.511 -17.179 -34.119 1.00 43.41 191 GLY A N 1
ATOM 1419 C CA . GLY A 1 191 ? 12.223 -18.450 -34.139 1.00 43.41 191 GLY A CA 1
ATOM 1420 C C . GLY A 1 191 ? 11.474 -19.477 -34.978 1.00 43.41 191 GLY A C 1
ATOM 1421 O O . GLY A 1 191 ? 10.829 -20.372 -34.440 1.00 43.41 191 GLY A O 1
ATOM 1422 N N . SER A 1 192 ? 11.578 -19.344 -36.300 1.00 44.66 192 SER A N 1
ATOM 1423 C CA . SER A 1 192 ? 11.497 -20.473 -37.221 1.00 44.66 192 SER A CA 1
ATOM 1424 C C . SER A 1 192 ? 12.465 -21.542 -36.717 1.00 44.66 192 SER A C 1
ATOM 1426 O O . SER A 1 192 ? 13.681 -21.414 -36.865 1.00 44.66 192 SER A O 1
ATOM 1428 N N . GLY A 1 193 ? 11.915 -22.565 -36.066 1.00 46.41 193 GLY A N 1
ATOM 1429 C CA . GLY A 1 193 ? 12.631 -23.737 -35.595 1.00 46.41 193 GLY A CA 1
ATOM 1430 C C . GLY A 1 193 ? 13.256 -24.501 -36.758 1.00 46.41 193 GLY A C 1
ATOM 1431 O O . GLY A 1 193 ? 12.704 -25.483 -37.239 1.00 46.41 193 GLY A O 1
ATOM 1432 N N . ALA A 1 194 ? 14.445 -24.077 -37.176 1.00 44.56 194 ALA A N 1
ATOM 1433 C CA . ALA A 1 194 ? 15.433 -24.941 -37.800 1.00 44.56 194 ALA A CA 1
ATOM 1434 C C . ALA A 1 194 ? 16.141 -25.711 -36.673 1.00 44.56 194 ALA A C 1
ATOM 1436 O O . ALA A 1 194 ? 17.239 -25.373 -36.245 1.00 44.56 194 ALA A O 1
ATOM 1437 N N . GLY A 1 195 ? 15.450 -26.710 -36.126 1.00 43.25 195 GLY A N 1
ATOM 1438 C CA . GLY A 1 195 ? 15.919 -27.542 -35.020 1.00 43.25 195 GLY A CA 1
ATOM 1439 C C . GLY A 1 195 ? 15.181 -28.870 -35.055 1.00 43.25 195 GLY A C 1
ATOM 1440 O O . GLY A 1 195 ? 14.105 -28.993 -34.485 1.00 43.25 195 GLY A O 1
ATOM 1441 N N . GLY A 1 196 ? 15.723 -29.812 -35.826 1.00 49.06 196 GLY A N 1
ATOM 1442 C CA . GLY A 1 196 ? 15.067 -31.039 -36.265 1.00 49.06 196 GLY A CA 1
ATOM 1443 C C . GLY A 1 196 ? 14.520 -31.946 -35.160 1.00 49.06 196 GLY A C 1
ATOM 1444 O O . GLY A 1 196 ? 15.190 -32.260 -34.181 1.00 49.06 196 GLY A O 1
ATOM 1445 N N . GLY A 1 197 ? 13.320 -32.458 -35.422 1.00 41.22 197 GLY A N 1
ATOM 1446 C CA . GLY A 1 197 ? 12.726 -33.628 -34.785 1.00 41.22 197 GLY A CA 1
ATOM 1447 C C . GLY A 1 197 ? 11.696 -34.205 -35.748 1.00 41.22 197 GLY A C 1
ATOM 1448 O O . GLY A 1 197 ? 10.595 -33.680 -35.859 1.00 41.22 197 GLY A O 1
ATOM 1449 N N . GLY A 1 198 ? 12.105 -35.200 -36.537 1.00 47.00 198 GLY A N 1
ATOM 1450 C CA . GLY A 1 198 ? 11.329 -35.747 -37.649 1.00 47.00 198 GLY A CA 1
ATOM 1451 C C . GLY A 1 198 ? 10.031 -36.447 -37.237 1.00 47.00 198 GLY A C 1
ATOM 1452 O O . GLY A 1 198 ? 9.951 -37.070 -36.182 1.00 47.00 198 GLY A O 1
ATOM 1453 N N . GLY A 1 199 ? 9.032 -36.381 -38.122 1.00 40.31 199 GLY A N 1
ATOM 1454 C CA . GLY A 1 199 ? 7.742 -37.051 -37.954 1.00 40.31 199 GLY A CA 1
ATOM 1455 C C . GLY A 1 199 ? 6.806 -36.843 -39.146 1.00 40.31 199 GLY A C 1
ATOM 1456 O O . GLY A 1 199 ? 5.908 -36.020 -39.091 1.00 40.31 199 GLY A O 1
ATOM 1457 N N . SER A 1 200 ? 7.096 -37.569 -40.229 1.00 44.72 200 SER A N 1
ATOM 1458 C CA . SER A 1 200 ? 6.254 -37.979 -41.372 1.00 44.72 200 SER A CA 1
ATOM 1459 C C . SER A 1 200 ? 4.883 -37.318 -41.643 1.00 44.72 200 SER A C 1
ATOM 1461 O O . SER A 1 200 ? 3.920 -37.555 -40.920 1.00 44.72 200 SER A O 1
ATOM 1463 N N . GLY A 1 201 ? 4.756 -36.773 -42.860 1.00 46.88 201 GLY A N 1
ATOM 1464 C CA . GLY A 1 201 ? 3.746 -37.245 -43.821 1.00 46.88 201 GLY A CA 1
ATOM 1465 C C . GLY A 1 201 ? 2.473 -36.411 -43.971 1.00 46.88 201 GLY A C 1
ATOM 1466 O O . GLY A 1 201 ? 1.517 -36.597 -43.230 1.00 46.88 201 GLY A O 1
ATOM 1467 N N . GLY A 1 202 ? 2.416 -35.590 -45.020 1.00 40.53 202 GLY A N 1
ATOM 1468 C CA . GLY A 1 202 ? 1.173 -34.972 -45.486 1.00 40.53 202 GLY A CA 1
ATOM 1469 C C . GLY A 1 202 ? 1.437 -33.945 -46.577 1.00 40.53 202 GLY A C 1
ATOM 1470 O O . GLY A 1 202 ? 1.735 -32.796 -46.281 1.00 40.53 202 GLY A O 1
ATOM 1471 N N . ALA A 1 203 ? 1.400 -34.391 -47.831 1.00 52.75 203 ALA A N 1
ATOM 1472 C CA . ALA A 1 203 ? 1.545 -33.548 -49.007 1.00 52.75 203 ALA A CA 1
ATOM 1473 C C . ALA A 1 203 ? 0.299 -32.676 -49.204 1.00 52.75 203 ALA A C 1
ATOM 1475 O O . ALA A 1 203 ? -0.789 -33.217 -49.363 1.00 52.75 203 ALA A O 1
ATOM 1476 N N . ASP A 1 204 ? 0.488 -31.360 -49.277 1.00 43.25 204 ASP A N 1
ATOM 1477 C CA . ASP A 1 204 ? -0.352 -30.504 -50.108 1.00 43.25 204 ASP A CA 1
ATOM 1478 C C . ASP A 1 204 ? 0.480 -29.339 -50.655 1.00 43.25 204 ASP A C 1
ATOM 1480 O O . ASP A 1 204 ? 1.202 -28.651 -49.932 1.00 43.25 204 ASP A O 1
ATOM 1484 N N . VAL A 1 205 ? 0.427 -29.196 -51.976 1.00 52.25 205 VAL A N 1
ATOM 1485 C CA . VAL A 1 205 ? 1.183 -28.249 -52.797 1.00 52.25 205 VAL A CA 1
ATOM 1486 C C . VAL A 1 205 ? 0.177 -27.285 -53.413 1.00 52.25 205 VAL A C 1
ATOM 1488 O O . VAL A 1 205 ? -0.727 -27.727 -54.117 1.00 52.25 205 VAL A O 1
ATOM 1491 N N . GLY A 1 206 ? 0.369 -25.975 -53.232 1.00 43.19 206 GLY A N 1
ATOM 1492 C CA . GLY A 1 206 ? -0.343 -24.985 -54.041 1.00 43.19 206 GLY A CA 1
ATOM 1493 C C . GLY A 1 206 ? -0.115 -23.517 -53.667 1.00 43.19 206 GLY A C 1
ATOM 1494 O O . GLY A 1 206 ? -0.695 -23.045 -52.699 1.00 43.19 206 GLY A O 1
ATOM 1495 N N . GLY A 1 207 ? 0.641 -22.804 -54.516 1.00 41.12 207 GLY A N 1
ATOM 1496 C CA . GLY A 1 207 ? 0.448 -21.374 -54.842 1.00 41.12 207 GLY A CA 1
ATOM 1497 C C . GLY A 1 207 ? 1.107 -20.347 -53.909 1.00 41.12 207 GLY A C 1
ATOM 1498 O O . GLY A 1 207 ? 0.578 -20.058 -52.846 1.00 41.12 207 GLY A O 1
ATOM 1499 N N . THR A 1 208 ? 2.334 -19.890 -54.186 1.00 41.47 208 THR A N 1
ATOM 1500 C CA . THR A 1 208 ? 2.721 -18.712 -55.011 1.00 41.47 208 THR A CA 1
ATOM 1501 C C . THR A 1 208 ? 2.453 -17.337 -54.386 1.00 41.47 208 THR A C 1
ATOM 1503 O O . THR A 1 208 ? 1.325 -16.860 -54.343 1.00 41.47 208 THR A O 1
ATOM 1506 N N . ASP A 1 209 ? 3.579 -16.716 -54.025 1.00 39.94 209 ASP A N 1
ATOM 1507 C CA . ASP A 1 209 ? 4.031 -15.380 -54.423 1.00 39.94 209 ASP A CA 1
ATOM 1508 C C . ASP A 1 209 ? 3.353 -14.119 -53.870 1.00 39.94 209 ASP A C 1
ATOM 1510 O O . ASP A 1 209 ? 2.228 -13.757 -54.197 1.00 39.94 209 ASP A O 1
ATOM 1514 N N . GLY A 1 210 ? 4.195 -13.334 -53.189 1.00 42.38 210 GLY A N 1
ATOM 1515 C CA . GLY A 1 210 ? 4.362 -11.940 -53.589 1.00 42.38 210 GLY A CA 1
ATOM 1516 C C . GLY A 1 210 ? 3.570 -10.912 -52.797 1.00 42.38 210 GLY A C 1
ATOM 1517 O O . GLY A 1 210 ? 2.821 -10.133 -53.375 1.00 42.38 210 GLY A O 1
ATOM 1518 N N . ALA A 1 211 ? 3.807 -10.824 -51.492 1.00 37.84 211 ALA A N 1
ATOM 1519 C CA . ALA A 1 211 ? 3.622 -9.562 -50.789 1.00 37.84 211 ALA A CA 1
ATOM 1520 C C . ALA A 1 211 ? 4.768 -9.372 -49.801 1.00 37.84 211 ALA A C 1
ATOM 1522 O O . ALA A 1 211 ? 4.783 -9.913 -48.696 1.00 37.84 211 ALA A O 1
ATOM 1523 N N . GLU A 1 212 ? 5.738 -8.596 -50.267 1.00 39.22 212 GLU A N 1
ATOM 1524 C CA . GLU A 1 212 ? 6.779 -7.890 -49.535 1.00 39.22 212 GLU A CA 1
ATOM 1525 C C . GLU A 1 212 ? 6.113 -6.971 -48.494 1.00 39.22 212 GLU A C 1
ATOM 1527 O O . GLU A 1 212 ? 6.020 -5.755 -48.629 1.00 39.22 212 GLU A O 1
ATOM 1532 N N . GLY A 1 213 ? 5.529 -7.585 -47.467 1.00 38.97 213 GLY A N 1
ATOM 1533 C CA . GLY A 1 213 ? 5.010 -6.894 -46.307 1.00 38.97 213 GLY A CA 1
ATOM 1534 C C . GLY A 1 213 ? 6.208 -6.413 -45.518 1.00 38.97 213 GLY A C 1
ATOM 1535 O O . GLY A 1 213 ? 6.831 -7.207 -44.816 1.00 38.97 213 GLY A O 1
ATOM 1536 N N . ALA A 1 214 ? 6.542 -5.130 -45.661 1.00 44.34 214 ALA A N 1
ATOM 1537 C CA . ALA A 1 214 ? 7.406 -4.411 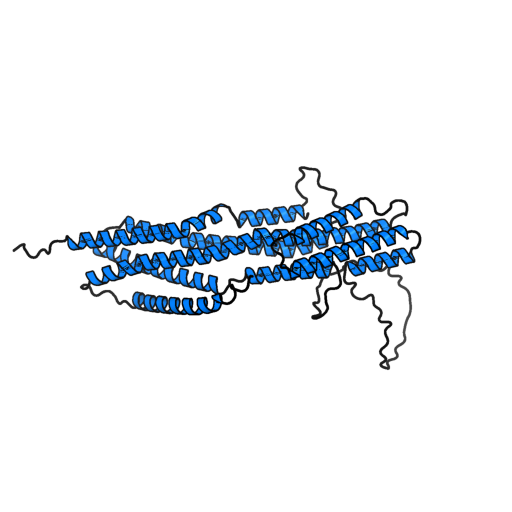-44.740 1.00 44.34 214 ALA A CA 1
ATOM 1538 C C . ALA A 1 214 ? 6.913 -4.712 -43.320 1.00 44.34 214 ALA A C 1
ATOM 1540 O O . ALA A 1 214 ? 5.903 -4.165 -42.871 1.00 44.34 214 ALA A O 1
ATOM 1541 N N . GLY A 1 215 ? 7.573 -5.678 -42.675 1.00 40.75 215 GLY A N 1
ATOM 1542 C CA . GLY A 1 215 ? 7.213 -6.155 -41.355 1.00 40.75 215 GLY A CA 1
ATOM 1543 C C . GLY A 1 215 ? 7.171 -4.947 -40.447 1.00 40.75 215 GLY A C 1
ATOM 1544 O O . GLY A 1 215 ? 8.191 -4.278 -40.266 1.00 40.75 215 GLY A O 1
ATOM 1545 N N . ALA A 1 216 ? 5.977 -4.632 -39.943 1.00 41.69 216 ALA A N 1
ATOM 1546 C CA . ALA A 1 216 ? 5.819 -3.616 -38.924 1.00 41.69 216 ALA A CA 1
ATOM 1547 C C . ALA A 1 216 ? 6.884 -3.900 -37.857 1.00 41.69 216 ALA A C 1
ATOM 1549 O O . ALA A 1 216 ? 7.009 -5.063 -37.453 1.00 41.69 216 ALA A O 1
ATOM 1550 N N . PRO A 1 217 ? 7.699 -2.899 -37.465 1.00 44.88 217 PRO A N 1
ATOM 1551 C CA . PRO A 1 217 ? 8.768 -3.133 -36.512 1.00 44.88 217 PRO A CA 1
ATOM 1552 C C . PRO A 1 217 ? 8.145 -3.827 -35.314 1.00 44.88 217 PRO A C 1
ATOM 1554 O O . PRO A 1 217 ? 7.076 -3.402 -34.860 1.00 44.88 217 PRO A O 1
ATOM 1557 N N . ALA A 1 218 ? 8.773 -4.923 -34.884 1.00 48.69 218 ALA A N 1
ATOM 1558 C CA . ALA A 1 218 ? 8.408 -5.664 -33.693 1.00 48.69 218 ALA A CA 1
ATOM 1559 C C . ALA A 1 218 ? 8.502 -4.702 -32.507 1.00 48.69 218 ALA A C 1
ATOM 1561 O O . ALA A 1 218 ? 9.499 -4.625 -31.799 1.00 48.69 218 ALA A O 1
ATOM 1562 N N . ARG A 1 219 ? 7.452 -3.901 -32.323 1.00 50.53 219 ARG A N 1
ATOM 1563 C CA . ARG A 1 219 ? 7.153 -3.261 -31.058 1.00 50.53 219 ARG A CA 1
ATOM 1564 C C . ARG A 1 219 ? 7.061 -4.410 -30.064 1.00 50.53 219 ARG A C 1
ATOM 1566 O O . ARG A 1 219 ? 6.693 -5.521 -30.455 1.00 50.53 219 ARG A O 1
ATOM 1573 N N . CYS A 1 220 ? 7.366 -4.156 -28.799 1.00 59.78 220 CYS A N 1
ATOM 1574 C CA . CYS A 1 220 ? 7.008 -5.063 -27.711 1.00 59.78 220 CYS A CA 1
ATOM 1575 C C . CYS A 1 220 ? 5.468 -5.082 -27.648 1.00 59.78 220 CYS A C 1
ATOM 1577 O O . CYS A 1 220 ? 4.834 -4.345 -26.897 1.00 59.78 220 CYS A O 1
ATOM 1579 N N . ALA A 1 221 ? 4.872 -5.754 -28.629 1.00 48.09 221 ALA A N 1
ATOM 1580 C CA . ALA A 1 221 ? 3.516 -5.560 -29.077 1.00 48.09 221 ALA A CA 1
ATOM 1581 C C . ALA A 1 221 ? 2.658 -6.535 -28.304 1.00 48.09 221 ALA A C 1
ATOM 1583 O O . ALA A 1 221 ? 2.819 -7.746 -28.396 1.00 48.09 221 ALA A O 1
ATOM 1584 N N . ASP A 1 222 ? 1.757 -5.917 -27.560 1.00 46.41 222 ASP A N 1
ATOM 1585 C CA . ASP A 1 222 ? 0.722 -6.507 -26.744 1.00 46.41 222 ASP A CA 1
ATOM 1586 C C . ASP A 1 222 ? 1.237 -7.413 -25.621 1.00 46.41 222 ASP A C 1
ATOM 1588 O O . ASP A 1 222 ? 1.360 -8.633 -25.722 1.00 46.41 222 ASP A O 1
ATOM 1592 N N . ARG A 1 223 ? 1.475 -6.755 -24.483 1.00 47.88 223 ARG A N 1
ATOM 1593 C CA . ARG A 1 223 ? 1.688 -7.325 -23.150 1.00 47.88 223 ARG A CA 1
ATOM 1594 C C . ARG A 1 223 ? 0.429 -8.059 -22.652 1.00 47.88 223 ARG A C 1
ATOM 1596 O O . ARG A 1 223 ? 0.034 -7.920 -21.497 1.00 47.88 223 ARG A O 1
ATOM 1603 N N . THR A 1 224 ? -0.233 -8.859 -23.482 1.00 45.81 224 THR A N 1
ATOM 1604 C CA . THR A 1 224 ? -1.146 -9.891 -22.995 1.00 45.81 224 THR A CA 1
ATOM 1605 C C . THR A 1 224 ? -0.286 -11.024 -22.464 1.00 45.81 224 THR A C 1
ATOM 1607 O O . THR A 1 224 ? 0.052 -11.971 -23.171 1.00 45.81 224 THR A O 1
ATOM 1610 N N . VAL A 1 225 ? 0.124 -10.860 -21.206 1.00 50.62 225 VAL A N 1
ATOM 1611 C CA . VAL A 1 225 ? 0.926 -11.799 -20.425 1.00 50.62 225 VAL A CA 1
ATOM 1612 C C . VAL A 1 225 ? 0.220 -13.154 -20.408 1.00 50.62 225 VAL A C 1
ATOM 1614 O O . VAL A 1 225 ? -0.643 -13.420 -19.571 1.00 50.62 225 VAL A O 1
ATOM 1617 N N . ARG A 1 226 ? 0.586 -14.040 -21.332 1.00 46.44 226 ARG A N 1
ATOM 1618 C CA . ARG A 1 226 ? 0.273 -15.459 -21.216 1.00 46.44 226 ARG A CA 1
ATOM 1619 C C . ARG A 1 226 ? 1.344 -16.037 -20.305 1.00 46.44 226 ARG A C 1
ATOM 1621 O O . ARG A 1 226 ? 2.440 -16.345 -20.751 1.00 46.44 226 ARG A O 1
ATOM 1628 N N . THR A 1 227 ? 1.057 -16.119 -19.008 1.00 44.56 227 THR A N 1
ATOM 1629 C CA . THR A 1 227 ? 1.963 -16.734 -18.033 1.00 44.56 227 THR A CA 1
ATOM 1630 C C . THR A 1 227 ? 2.142 -18.213 -18.368 1.00 44.56 227 THR A C 1
ATOM 1632 O O . THR A 1 227 ? 1.348 -19.055 -17.948 1.00 44.56 227 THR A O 1
ATOM 1635 N N . VAL A 1 228 ? 3.177 -18.540 -19.136 1.00 45.34 228 VAL A N 1
ATOM 1636 C CA . VAL A 1 228 ? 3.676 -19.908 -19.242 1.00 45.34 228 VAL A CA 1
ATOM 1637 C C . VAL A 1 228 ? 4.452 -20.178 -17.955 1.00 45.34 228 VAL A C 1
ATOM 1639 O O . VAL A 1 228 ? 5.508 -19.601 -17.705 1.00 45.34 228 VAL A O 1
ATOM 1642 N N . HIS A 1 229 ? 3.871 -20.988 -17.074 1.00 40.03 229 HIS A N 1
ATOM 1643 C CA . HIS A 1 229 ? 4.482 -21.349 -15.800 1.00 40.03 229 HIS A CA 1
ATOM 1644 C C . HIS A 1 229 ? 5.794 -22.118 -16.026 1.00 40.03 229 HIS A C 1
ATOM 1646 O O . HIS A 1 229 ? 5.770 -23.202 -16.600 1.00 40.03 229 HIS A O 1
ATOM 1652 N N . GLY A 1 230 ? 6.916 -21.587 -15.524 1.00 47.66 230 GLY A N 1
ATOM 1653 C CA . GLY A 1 230 ? 8.129 -22.376 -15.266 1.00 47.66 230 GLY A CA 1
ATOM 1654 C C . GLY A 1 230 ? 9.448 -21.861 -15.846 1.00 47.66 230 GLY A C 1
ATOM 1655 O O . GLY A 1 230 ? 10.483 -22.398 -15.464 1.00 47.66 230 GLY A O 1
ATOM 1656 N N . TYR A 1 231 ? 9.451 -20.835 -16.702 1.00 44.88 231 TYR A N 1
ATOM 1657 C CA . TYR A 1 231 ? 10.693 -20.291 -17.270 1.00 44.88 231 TYR A CA 1
ATOM 1658 C C . TYR A 1 231 ? 11.127 -19.004 -16.561 1.00 44.88 231 TYR A C 1
ATOM 1660 O O . TYR A 1 231 ? 10.319 -18.119 -16.277 1.00 44.88 231 TYR A O 1
ATOM 1668 N N . GLU A 1 232 ? 12.415 -18.937 -16.228 1.00 55.53 232 GLU A N 1
ATOM 1669 C CA . GLU A 1 232 ? 13.062 -17.779 -15.618 1.00 55.53 232 GLU A CA 1
ATOM 1670 C C . GLU A 1 232 ? 12.963 -16.586 -16.582 1.00 55.53 232 GLU A C 1
ATOM 1672 O O . GLU A 1 232 ? 13.390 -16.697 -17.726 1.00 55.53 232 GLU A O 1
ATOM 1677 N N . ALA A 1 233 ? 12.375 -15.463 -16.153 1.00 57.22 233 ALA A N 1
ATOM 1678 C CA . ALA A 1 233 ? 12.220 -14.271 -16.992 1.00 57.22 233 ALA A CA 1
ATOM 1679 C C . ALA A 1 233 ? 13.589 -13.835 -17.546 1.00 57.22 233 ALA A C 1
ATOM 1681 O O . ALA A 1 233 ? 14.477 -13.453 -16.780 1.00 57.22 233 ALA A O 1
ATOM 1682 N N . THR A 1 234 ? 13.804 -13.930 -18.858 1.00 77.00 234 THR A N 1
ATOM 1683 C CA . THR A 1 234 ? 15.124 -13.682 -19.462 1.00 77.00 234 THR A CA 1
ATOM 1684 C C . THR A 1 234 ? 15.343 -12.219 -19.825 1.00 77.00 234 THR A C 1
ATOM 1686 O O . THR A 1 234 ? 16.491 -11.783 -19.873 1.00 77.00 234 THR A O 1
ATOM 1689 N N . THR A 1 235 ? 14.276 -11.447 -20.032 1.00 89.00 235 THR A N 1
ATOM 1690 C CA . THR A 1 235 ? 14.368 -10.070 -20.533 1.00 89.00 235 THR A CA 1
ATOM 1691 C C . THR A 1 235 ? 14.336 -9.034 -19.411 1.00 89.00 235 THR A C 1
ATOM 1693 O O . THR A 1 235 ? 13.855 -9.290 -18.302 1.00 89.00 235 THR A O 1
ATOM 1696 N N . ILE A 1 236 ? 14.870 -7.844 -19.692 1.00 91.06 236 ILE A N 1
ATOM 1697 C CA . ILE A 1 236 ? 14.919 -6.717 -18.753 1.00 91.06 236 ILE A CA 1
ATOM 1698 C C . ILE A 1 236 ? 13.500 -6.319 -18.334 1.00 91.06 236 ILE A C 1
ATOM 1700 O O . ILE A 1 236 ? 13.226 -6.224 -17.135 1.00 91.06 236 ILE A O 1
ATOM 1704 N N . GLN A 1 237 ? 12.588 -6.130 -19.295 1.00 90.00 237 GLN A N 1
ATOM 1705 C CA . GLN A 1 237 ? 11.213 -5.724 -18.996 1.00 90.00 237 GLN A CA 1
ATOM 1706 C C . GLN A 1 237 ? 10.438 -6.811 -18.246 1.00 90.00 237 GLN A C 1
ATOM 1708 O O . GLN A 1 237 ? 9.716 -6.486 -17.306 1.00 90.00 237 GLN A O 1
ATOM 1713 N N . ASP A 1 238 ? 10.626 -8.095 -18.569 1.00 87.06 238 ASP A N 1
ATOM 1714 C CA . ASP A 1 238 ? 9.943 -9.170 -17.838 1.00 87.06 238 ASP A CA 1
ATOM 1715 C C . ASP A 1 238 ? 10.430 -9.286 -16.398 1.00 87.06 238 ASP A C 1
ATOM 1717 O O . ASP A 1 238 ? 9.634 -9.543 -15.491 1.00 87.06 238 ASP A O 1
ATOM 1721 N N . ARG A 1 239 ? 11.730 -9.068 -16.162 1.00 90.75 239 ARG A N 1
ATOM 1722 C CA . ARG A 1 239 ? 12.302 -9.050 -14.812 1.00 90.75 239 ARG A CA 1
ATOM 1723 C C . ARG A 1 239 ? 11.782 -7.866 -14.004 1.00 90.75 239 ARG A C 1
ATOM 1725 O O . ARG A 1 239 ? 11.349 -8.077 -12.871 1.00 90.75 239 ARG A O 1
ATOM 1732 N N . ILE A 1 240 ? 11.755 -6.660 -14.580 1.00 91.75 240 ILE A N 1
ATOM 1733 C CA . ILE A 1 240 ? 11.150 -5.482 -13.935 1.00 91.75 240 ILE A CA 1
ATOM 1734 C C . ILE A 1 240 ? 9.668 -5.756 -13.649 1.00 91.75 240 ILE A C 1
ATOM 1736 O O . ILE A 1 240 ? 9.241 -5.662 -12.501 1.00 91.75 240 ILE A O 1
ATOM 1740 N N . GLY A 1 241 ? 8.903 -6.223 -14.637 1.00 87.75 241 GLY A N 1
ATOM 1741 C CA . GLY A 1 241 ? 7.486 -6.548 -14.476 1.00 87.75 241 GLY A CA 1
ATOM 1742 C C . GLY A 1 241 ? 7.222 -7.692 -13.489 1.00 87.75 241 GLY A C 1
ATOM 1743 O O . GLY A 1 241 ? 6.191 -7.716 -12.816 1.00 87.75 241 GLY A O 1
ATOM 1744 N N . SER A 1 242 ? 8.135 -8.657 -13.354 1.00 89.31 242 SER A N 1
ATOM 1745 C CA . SER A 1 242 ? 8.075 -9.697 -12.320 1.00 89.31 242 SER A CA 1
ATOM 1746 C C . SER A 1 242 ? 8.342 -9.128 -10.928 1.00 89.31 242 SER A C 1
ATOM 1748 O O . SER A 1 242 ? 7.665 -9.521 -9.979 1.00 89.31 242 SER A O 1
ATOM 1750 N N . LEU A 1 243 ? 9.298 -8.206 -10.791 1.00 91.19 243 LEU A N 1
ATOM 1751 C CA . LEU A 1 243 ? 9.573 -7.518 -9.528 1.00 91.19 243 LEU A CA 1
ATOM 1752 C C . LEU A 1 243 ? 8.392 -6.643 -9.119 1.00 91.19 243 LEU A C 1
ATOM 1754 O O . LEU A 1 243 ? 7.965 -6.714 -7.970 1.00 91.19 243 LEU A O 1
ATOM 1758 N N . GLU A 1 244 ? 7.799 -5.901 -10.054 1.00 90.75 244 GLU A N 1
ATOM 1759 C CA . GLU A 1 244 ? 6.588 -5.137 -9.770 1.00 90.75 244 GLU A CA 1
ATOM 1760 C C . GLU A 1 244 ? 5.422 -6.047 -9.360 1.00 90.75 244 GLU A C 1
ATOM 1762 O O . GLU A 1 244 ? 4.713 -5.741 -8.407 1.00 90.75 244 GLU A O 1
ATOM 1767 N N . ARG A 1 245 ? 5.213 -7.185 -10.042 1.00 88.94 245 ARG A N 1
ATOM 1768 C CA . ARG A 1 245 ? 4.186 -8.170 -9.656 1.00 88.94 245 ARG A CA 1
ATOM 1769 C C . ARG A 1 245 ? 4.454 -8.770 -8.281 1.00 88.94 245 ARG A C 1
ATOM 1771 O O . ARG A 1 245 ? 3.512 -8.919 -7.514 1.00 88.94 245 ARG A O 1
ATOM 1778 N N . SER A 1 246 ? 5.709 -9.080 -7.959 1.00 91.25 246 SER A N 1
ATOM 1779 C CA . SER A 1 246 ? 6.095 -9.555 -6.628 1.00 91.25 246 SER A CA 1
ATOM 1780 C C . SER A 1 246 ? 5.820 -8.494 -5.568 1.00 91.25 246 SER A C 1
ATOM 1782 O O . SER A 1 246 ? 5.214 -8.824 -4.562 1.00 91.25 246 SER A O 1
ATOM 1784 N N . LEU A 1 247 ? 6.181 -7.229 -5.805 1.00 89.31 247 LEU A N 1
ATOM 1785 C CA . LEU A 1 247 ? 5.884 -6.127 -4.886 1.00 89.31 247 LEU A CA 1
ATOM 1786 C C . LEU A 1 247 ? 4.374 -5.925 -4.723 1.00 89.31 247 LEU A C 1
ATOM 1788 O O . LEU A 1 247 ? 3.906 -5.722 -3.610 1.00 89.31 247 LEU A O 1
ATOM 1792 N N . ARG A 1 248 ? 3.590 -6.016 -5.806 1.00 87.38 248 ARG A N 1
ATOM 1793 C CA . ARG A 1 248 ? 2.119 -5.961 -5.743 1.00 87.38 248 ARG A CA 1
ATOM 1794 C C . ARG A 1 248 ? 1.535 -7.148 -4.967 1.00 87.38 248 ARG A C 1
ATOM 1796 O O . ARG A 1 248 ? 0.629 -6.947 -4.170 1.00 87.38 248 ARG A O 1
ATOM 1803 N N . ALA A 1 249 ? 2.072 -8.353 -5.148 1.00 88.56 249 ALA A N 1
ATOM 1804 C CA . ALA A 1 249 ? 1.653 -9.539 -4.403 1.00 88.56 249 ALA A CA 1
ATOM 1805 C C . ALA A 1 249 ? 2.007 -9.437 -2.911 1.00 88.56 249 ALA A C 1
ATOM 1807 O O . ALA A 1 249 ? 1.165 -9.746 -2.072 1.00 88.56 249 ALA A O 1
ATOM 1808 N N . ASP A 1 250 ? 3.202 -8.939 -2.580 1.00 86.56 250 ASP A N 1
ATOM 1809 C CA . ASP A 1 250 ? 3.614 -8.661 -1.201 1.00 86.56 250 ASP A CA 1
ATOM 1810 C C . ASP A 1 250 ? 2.693 -7.598 -0.581 1.00 86.56 250 ASP A C 1
ATOM 1812 O O . ASP A 1 250 ? 2.212 -7.768 0.536 1.00 86.56 250 ASP A O 1
ATOM 1816 N N . LEU A 1 251 ? 2.343 -6.550 -1.338 1.00 84.31 251 LEU A N 1
ATOM 1817 C CA . LEU A 1 251 ? 1.362 -5.545 -0.924 1.00 84.31 251 LEU A CA 1
ATOM 1818 C C . LEU A 1 251 ? -0.039 -6.111 -0.722 1.00 84.31 251 LEU A C 1
ATOM 1820 O O . LEU A 1 251 ? -0.751 -5.639 0.155 1.00 84.31 251 LEU A O 1
ATOM 1824 N N . ASP A 1 252 ? -0.479 -7.062 -1.537 1.00 83.62 252 ASP A N 1
ATOM 1825 C CA . ASP A 1 252 ? -1.774 -7.718 -1.355 1.00 83.62 252 ASP A CA 1
ATOM 1826 C C . ASP A 1 252 ? -1.765 -8.658 -0.155 1.00 83.62 252 ASP A C 1
ATOM 1828 O O . ASP A 1 252 ? -2.765 -8.755 0.557 1.00 83.62 252 ASP A O 1
ATOM 1832 N N . GLN A 1 253 ? -0.628 -9.293 0.116 1.00 84.00 253 GLN A N 1
ATOM 1833 C CA . GLN A 1 253 ? -0.438 -10.108 1.302 1.00 84.00 253 GLN A CA 1
ATOM 1834 C C . GLN A 1 253 ? -0.387 -9.257 2.582 1.00 84.00 253 GLN A C 1
ATOM 1836 O O . GLN A 1 253 ? -0.961 -9.666 3.588 1.00 84.00 253 GLN A O 1
ATOM 1841 N N . GLU A 1 254 ? 0.243 -8.078 2.543 1.00 79.75 254 GLU A N 1
ATOM 1842 C CA . GLU A 1 254 ? 0.298 -7.126 3.664 1.00 79.75 254 GLU A CA 1
ATOM 1843 C C . GLU A 1 254 ? -1.011 -6.336 3.838 1.00 79.75 254 GLU A C 1
ATOM 1845 O O . GLU A 1 254 ? -1.425 -6.064 4.962 1.00 79.75 254 GLU A O 1
ATOM 1850 N N . ALA A 1 255 ? -1.698 -5.981 2.747 1.00 74.94 255 ALA A N 1
ATOM 1851 C CA . ALA A 1 255 ? -2.988 -5.287 2.800 1.00 74.94 255 ALA A CA 1
ATOM 1852 C C . ALA A 1 255 ? -4.160 -6.226 3.106 1.00 74.94 255 ALA A C 1
ATOM 1854 O O . ALA A 1 255 ? -5.224 -5.771 3.541 1.00 74.94 255 ALA A O 1
ATOM 1855 N N . GLY A 1 256 ? -3.992 -7.529 2.865 1.00 77.50 256 GLY A N 1
ATOM 1856 C CA . GLY A 1 256 ? -4.908 -8.546 3.349 1.00 77.50 256 GLY A CA 1
ATOM 1857 C C . GLY A 1 256 ? -5.015 -8.406 4.857 1.00 77.50 256 GLY A C 1
ATOM 1858 O O . GLY A 1 256 ? -4.007 -8.440 5.556 1.00 77.50 256 GLY A O 1
ATOM 1859 N N . TRP A 1 257 ? -6.232 -8.203 5.369 1.00 69.12 257 TRP A N 1
ATOM 1860 C CA . TRP A 1 257 ? -6.418 -8.063 6.806 1.00 69.12 257 TRP A CA 1
ATOM 1861 C C . TRP A 1 257 ? -5.920 -9.356 7.434 1.00 69.12 257 TRP A C 1
ATOM 1863 O O . TRP A 1 257 ? -6.558 -10.403 7.289 1.00 69.12 257 TRP A O 1
ATOM 1873 N N . GLY A 1 258 ? -4.761 -9.293 8.093 1.00 75.06 258 GLY A N 1
ATOM 1874 C CA . GLY A 1 258 ? -4.263 -10.421 8.853 1.00 75.06 258 GLY A CA 1
ATOM 1875 C C . GLY A 1 258 ? -5.397 -10.943 9.730 1.00 75.06 258 GLY A C 1
ATOM 1876 O O . GLY A 1 258 ? -6.269 -10.193 10.179 1.00 75.06 258 GLY A O 1
ATOM 1877 N N . THR A 1 259 ? -5.428 -12.242 10.002 1.00 78.75 259 THR A N 1
ATOM 1878 C CA . THR A 1 259 ? -6.485 -12.790 10.863 1.00 78.75 259 THR A CA 1
ATOM 1879 C C . THR A 1 259 ? -6.518 -12.085 12.226 1.00 78.75 259 THR A C 1
ATOM 1881 O O . THR A 1 259 ? -7.579 -11.961 12.825 1.00 78.75 259 THR A O 1
ATOM 1884 N N . ALA A 1 260 ? -5.376 -11.567 12.694 1.00 80.31 260 ALA A N 1
ATOM 1885 C CA . ALA A 1 260 ? -5.258 -10.810 13.935 1.00 80.31 260 ALA A CA 1
ATOM 1886 C C . ALA A 1 260 ? -6.105 -9.515 13.966 1.00 80.31 260 ALA A C 1
ATOM 1888 O O . ALA A 1 260 ? -7.002 -9.457 14.812 1.00 80.31 260 ALA A O 1
ATOM 1889 N N . PRO A 1 261 ? -5.928 -8.518 13.071 1.00 81.00 261 PRO A N 1
ATOM 1890 C CA . PRO A 1 261 ? -6.729 -7.294 13.095 1.00 81.00 261 PRO A CA 1
ATOM 1891 C C . PRO A 1 261 ? -8.221 -7.546 12.872 1.00 81.00 261 PRO A C 1
ATOM 1893 O O . PRO A 1 261 ? -9.034 -6.883 13.513 1.00 81.00 261 PRO A O 1
ATOM 1896 N N . VAL A 1 262 ? -8.615 -8.537 12.056 1.00 82.88 262 VAL A N 1
ATOM 1897 C CA . VAL A 1 262 ? -10.041 -8.898 11.898 1.00 82.88 262 VAL A CA 1
ATOM 1898 C C . VAL A 1 262 ? -10.634 -9.356 13.223 1.00 82.88 262 VAL A C 1
ATOM 1900 O O . VAL A 1 262 ? -11.719 -8.925 13.618 1.00 82.88 262 VAL A O 1
ATOM 1903 N N . VAL A 1 263 ? -9.921 -10.230 13.932 1.00 82.38 263 VAL A N 1
ATOM 1904 C CA . VAL A 1 263 ? -10.405 -10.759 15.203 1.00 82.38 263 VAL A CA 1
ATOM 1905 C C . VAL A 1 263 ? -10.364 -9.680 16.289 1.00 82.38 263 VAL A C 1
ATOM 1907 O O . VAL A 1 263 ? -11.322 -9.568 17.051 1.00 82.38 263 VAL A O 1
ATOM 1910 N N . LEU A 1 264 ? -9.322 -8.844 16.343 1.00 81.81 264 LEU A N 1
ATOM 1911 C CA . LEU A 1 264 ? -9.259 -7.700 17.259 1.00 81.81 264 LEU A CA 1
ATOM 1912 C C . LEU A 1 264 ? -10.392 -6.703 16.997 1.00 81.81 264 LEU A C 1
ATOM 1914 O O . LEU A 1 264 ? -11.038 -6.266 17.948 1.00 81.81 264 LEU A O 1
ATOM 1918 N N . ALA A 1 265 ? -10.692 -6.401 15.732 1.00 81.94 265 ALA A N 1
ATOM 1919 C CA . ALA A 1 265 ? -11.820 -5.559 15.349 1.00 81.94 265 ALA A CA 1
ATOM 1920 C C . ALA A 1 265 ? -13.154 -6.185 15.775 1.00 81.94 265 ALA A C 1
ATOM 1922 O O . ALA A 1 265 ? -13.989 -5.505 16.368 1.00 81.94 265 ALA A O 1
ATOM 1923 N N . ALA A 1 266 ? -13.341 -7.492 15.568 1.00 83.81 266 ALA A N 1
ATOM 1924 C CA . ALA A 1 266 ? -14.538 -8.200 16.018 1.00 83.81 266 ALA A CA 1
ATOM 1925 C C . ALA A 1 266 ? -14.693 -8.166 17.551 1.00 83.81 266 ALA A C 1
ATOM 1927 O O . ALA A 1 266 ? -15.789 -7.916 18.058 1.00 83.81 266 ALA A O 1
ATOM 1928 N N . VAL A 1 267 ? -13.601 -8.365 18.298 1.00 82.00 267 VAL A N 1
ATOM 1929 C CA . VAL A 1 267 ? -13.576 -8.258 19.767 1.00 82.00 267 VAL A CA 1
ATOM 1930 C C . VAL A 1 267 ? -13.892 -6.832 20.215 1.00 82.00 267 VAL A C 1
ATOM 1932 O O . VAL A 1 267 ? -14.713 -6.652 21.115 1.00 82.00 267 VAL A O 1
ATOM 1935 N N . ALA A 1 268 ? -13.296 -5.823 19.578 1.00 83.38 268 ALA A N 1
ATOM 1936 C CA . ALA A 1 268 ? -13.552 -4.417 19.867 1.00 83.38 268 ALA A CA 1
ATOM 1937 C C . ALA A 1 268 ? -15.017 -4.045 19.592 1.00 83.38 268 ALA A C 1
ATOM 1939 O O . ALA A 1 268 ? -15.655 -3.437 20.448 1.00 83.38 268 ALA A O 1
ATOM 1940 N N . CYS A 1 269 ? -15.589 -4.479 18.463 1.00 84.31 269 CYS A N 1
ATOM 1941 C CA . CYS A 1 269 ? -17.007 -4.296 18.148 1.00 84.31 269 CYS A CA 1
ATOM 1942 C C . CYS A 1 269 ? -17.914 -4.975 19.180 1.00 84.31 269 CYS A C 1
ATOM 1944 O O . CYS A 1 269 ? -18.860 -4.357 19.667 1.00 84.31 269 CYS A O 1
ATOM 1946 N N . ALA A 1 270 ? -17.624 -6.222 19.558 1.00 82.81 270 ALA A N 1
ATOM 1947 C CA . ALA A 1 270 ? -18.408 -6.940 20.560 1.00 82.81 270 ALA A CA 1
ATOM 1948 C C . ALA A 1 270 ? -18.348 -6.254 21.935 1.00 82.81 270 ALA A C 1
ATOM 1950 O O . ALA A 1 270 ? -19.383 -6.061 22.578 1.00 82.81 270 ALA A O 1
ATOM 1951 N N . ALA A 1 271 ? -17.154 -5.841 22.371 1.00 82.75 271 ALA A N 1
ATOM 1952 C CA . ALA A 1 271 ? -16.970 -5.076 23.599 1.00 82.75 271 ALA A CA 1
ATOM 1953 C C . ALA A 1 271 ? -17.704 -3.729 23.520 1.00 82.75 271 ALA A C 1
ATOM 1955 O O . ALA A 1 271 ? -18.425 -3.362 24.435 1.00 82.75 271 ALA A O 1
ATOM 1956 N N . TYR A 1 272 ? -17.629 -3.019 22.402 1.00 84.19 272 TYR A N 1
ATOM 1957 C CA . TYR A 1 272 ? -18.338 -1.757 22.228 1.00 84.19 272 TYR A CA 1
ATOM 1958 C C . TYR A 1 272 ? -19.864 -1.911 22.326 1.00 84.19 272 TYR A C 1
ATOM 1960 O O . TYR A 1 272 ? -20.521 -1.159 23.046 1.00 84.19 272 TYR A O 1
ATOM 1968 N N . VAL A 1 273 ? -20.438 -2.922 21.667 1.00 85.69 273 VAL A N 1
ATOM 1969 C CA . VAL A 1 273 ? -21.880 -3.212 21.739 1.00 85.69 273 VAL A CA 1
ATOM 1970 C C . VAL A 1 273 ? -22.296 -3.541 23.174 1.00 85.69 273 VAL A C 1
ATOM 1972 O O . VAL A 1 273 ? -23.305 -3.032 23.662 1.00 85.69 273 VAL A O 1
ATOM 1975 N N . LEU A 1 274 ? -21.498 -4.342 23.884 1.00 84.00 274 LEU A N 1
ATOM 1976 C CA . LEU A 1 274 ? -21.724 -4.637 25.298 1.00 84.00 274 LEU A CA 1
ATOM 1977 C C . LEU A 1 274 ? -21.682 -3.387 26.176 1.00 84.00 274 LEU A C 1
ATOM 1979 O O . LEU A 1 274 ? -22.536 -3.229 27.052 1.00 84.00 274 LEU A O 1
ATOM 1983 N N . LEU A 1 275 ? -20.709 -2.507 25.936 1.00 84.00 275 LEU A N 1
ATOM 1984 C CA . LEU A 1 275 ? -20.566 -1.240 26.640 1.00 84.00 275 LEU A CA 1
ATOM 1985 C C . LEU A 1 275 ? -21.816 -0.382 26.433 1.00 84.00 275 LEU A C 1
ATOM 1987 O O . LEU A 1 275 ? -22.415 0.074 27.405 1.00 84.00 275 LEU A O 1
ATOM 1991 N N . ALA A 1 276 ? -22.238 -0.220 25.177 1.00 86.25 276 ALA A N 1
ATOM 1992 C CA . ALA A 1 276 ? -23.392 0.582 24.793 1.00 86.25 276 ALA A CA 1
ATOM 1993 C C . ALA A 1 276 ? -24.690 0.051 25.418 1.00 86.25 276 ALA A C 1
ATOM 1995 O O . ALA A 1 276 ? -25.442 0.813 26.025 1.00 86.25 276 ALA A O 1
ATOM 1996 N N . VAL A 1 277 ? -24.932 -1.264 25.356 1.00 86.75 277 VAL A N 1
ATOM 1997 C CA . VAL A 1 277 ? -26.104 -1.898 25.985 1.00 86.75 277 VAL A CA 1
ATOM 1998 C C . VAL A 1 277 ? -26.051 -1.766 27.510 1.00 86.75 277 VAL A C 1
ATOM 2000 O O . VAL A 1 277 ? -27.071 -1.484 28.147 1.00 86.75 277 VAL A O 1
ATOM 2003 N N . GLY A 1 278 ? -24.873 -1.948 28.113 1.00 83.94 278 GLY A N 1
ATOM 2004 C CA . GLY A 1 278 ? -24.656 -1.786 29.549 1.00 83.94 278 GLY A CA 1
ATOM 2005 C C . GLY A 1 278 ? -24.981 -0.371 30.028 1.00 83.94 278 GLY A C 1
ATOM 2006 O O . GLY A 1 278 ? -25.755 -0.216 30.977 1.00 83.94 278 GLY A O 1
ATOM 2007 N N . LEU A 1 279 ? -24.452 0.636 29.326 1.00 84.75 279 LEU A N 1
ATOM 2008 C CA . LEU A 1 279 ? -24.694 2.061 29.563 1.00 84.75 279 LEU A CA 1
ATOM 2009 C C . LEU A 1 279 ? -26.152 2.456 29.336 1.00 84.75 279 LEU A C 1
ATOM 2011 O O . LEU A 1 279 ? -26.745 3.153 30.155 1.00 84.75 279 LEU A O 1
ATOM 2015 N N . PHE A 1 280 ? -26.773 1.977 28.261 1.00 87.06 280 PHE A N 1
ATOM 2016 C CA . PHE A 1 280 ? -28.178 2.262 27.990 1.00 87.06 280 PHE A CA 1
ATOM 2017 C C . PHE A 1 280 ? -29.079 1.729 29.110 1.00 87.06 280 PHE A C 1
ATOM 2019 O O . PHE A 1 280 ? -29.970 2.426 29.595 1.00 87.06 280 PHE A O 1
ATOM 2026 N N . ARG A 1 281 ? -28.809 0.510 29.597 1.00 85.81 281 ARG A N 1
ATOM 2027 C CA . ARG A 1 281 ? -29.576 -0.082 30.701 1.00 85.81 281 ARG A CA 1
ATOM 2028 C C . ARG A 1 281 ? -29.310 0.612 32.040 1.00 85.81 281 ARG A C 1
ATOM 2030 O O . ARG A 1 281 ? -30.229 0.676 32.852 1.00 85.81 281 ARG A O 1
ATOM 2037 N N . THR A 1 282 ? -28.095 1.094 32.329 1.00 84.12 282 THR A N 1
ATOM 2038 C CA . THR A 1 282 ? -27.847 1.906 33.541 1.00 84.12 282 THR A CA 1
ATOM 2039 C C . THR A 1 282 ? -28.562 3.250 33.459 1.00 84.12 282 THR A C 1
ATOM 2041 O O . THR A 1 282 ? -29.232 3.624 34.419 1.00 84.12 282 THR A O 1
ATOM 2044 N N . LEU A 1 283 ? -28.483 3.937 32.319 1.00 85.69 283 LEU A N 1
ATOM 2045 C CA . LEU A 1 283 ? -29.164 5.211 32.086 1.00 85.69 283 LEU A CA 1
ATOM 2046 C C . LEU A 1 283 ? -30.685 5.071 32.177 1.00 85.69 283 LEU A C 1
ATOM 2048 O O . LEU A 1 283 ? -31.327 5.848 32.878 1.00 85.69 283 LEU A O 1
ATOM 2052 N N . SER A 1 284 ? -31.268 4.057 31.536 1.00 85.69 284 SER A N 1
ATOM 2053 C CA . SER A 1 284 ? -32.709 3.782 31.603 1.00 85.69 284 SER A CA 1
ATOM 2054 C C . SER A 1 284 ? -33.168 3.498 33.039 1.00 85.69 284 SER A C 1
ATOM 2056 O O . SER A 1 284 ? -34.172 4.046 33.489 1.00 85.69 284 SER A O 1
ATOM 2058 N N . PHE A 1 285 ? -32.406 2.717 33.812 1.00 83.50 285 PHE A N 1
ATOM 2059 C CA . PHE A 1 285 ? -32.729 2.461 35.218 1.00 83.50 285 PHE A CA 1
ATOM 2060 C C . PHE A 1 285 ? -32.680 3.739 36.069 1.00 83.50 285 PHE A C 1
ATOM 2062 O O . PHE A 1 285 ? -33.593 3.994 36.856 1.00 83.50 285 PHE A O 1
ATOM 2069 N N . LEU A 1 286 ? -31.637 4.556 35.895 1.00 83.00 286 LEU A N 1
ATOM 2070 C CA . LEU A 1 286 ? -31.475 5.813 36.627 1.00 83.00 286 LEU A CA 1
ATOM 2071 C C . LEU A 1 286 ? -32.570 6.821 36.270 1.00 83.00 286 LEU A C 1
ATOM 2073 O O . LEU A 1 286 ? -33.182 7.400 37.163 1.00 83.00 286 LEU A O 1
ATOM 2077 N N . THR A 1 287 ? -32.874 6.982 34.985 1.00 85.50 287 THR A N 1
ATOM 2078 C CA . THR A 1 287 ? -33.922 7.900 34.516 1.00 85.50 287 THR A CA 1
ATOM 2079 C C . THR A 1 287 ? -35.308 7.465 34.981 1.00 85.50 287 THR A C 1
ATOM 2081 O O . THR A 1 287 ? -36.053 8.286 35.512 1.00 85.50 287 THR A O 1
ATOM 2084 N N . THR A 1 288 ? -35.635 6.174 34.876 1.00 86.75 288 THR A N 1
ATOM 2085 C CA . THR A 1 288 ? -36.954 5.658 35.277 1.00 86.75 288 THR A CA 1
ATOM 2086 C C . THR A 1 288 ? -37.156 5.732 36.792 1.00 86.75 288 THR A C 1
ATOM 2088 O O . THR A 1 288 ? -38.241 6.090 37.245 1.00 86.75 288 THR A O 1
ATOM 2091 N N . ARG A 1 289 ? -36.124 5.417 37.592 1.00 82.75 289 ARG A N 1
ATOM 2092 C CA . ARG A 1 289 ? -36.252 5.357 39.058 1.00 82.75 289 ARG A CA 1
ATOM 2093 C C . ARG A 1 289 ? -36.022 6.696 39.758 1.00 82.75 289 ARG A C 1
ATOM 2095 O O . ARG A 1 289 ? -36.691 6.960 40.750 1.00 82.75 289 ARG A O 1
ATOM 2102 N N . PHE A 1 290 ? -35.099 7.522 39.267 1.00 78.69 290 PHE A N 1
ATOM 2103 C CA . PHE A 1 290 ? -34.700 8.767 39.937 1.00 78.69 290 PHE A CA 1
ATOM 2104 C C . PHE A 1 290 ? -35.160 10.034 39.226 1.00 78.69 290 PHE A C 1
ATOM 2106 O O . PHE A 1 290 ? -35.059 11.103 39.817 1.00 78.69 290 PHE A O 1
ATOM 2113 N N . ARG A 1 291 ? -35.635 9.949 37.972 1.00 84.25 291 ARG A N 1
ATOM 2114 C CA . ARG A 1 291 ? -35.941 11.117 37.121 1.00 84.25 291 ARG A CA 1
ATOM 2115 C C . ARG A 1 291 ? -34.797 12.147 37.038 1.00 84.25 291 ARG A C 1
ATOM 2117 O O . ARG A 1 291 ? -35.023 13.291 36.661 1.00 84.25 291 ARG A O 1
ATOM 2124 N N . LEU A 1 292 ? -33.567 11.743 37.360 1.00 78.38 292 LEU A N 1
ATOM 2125 C CA . LEU A 1 292 ? -32.370 12.577 37.300 1.00 78.38 292 LEU A CA 1
ATOM 2126 C C . LEU A 1 292 ? -31.584 12.217 36.040 1.00 78.38 292 LEU A C 1
ATOM 2128 O O . LEU A 1 292 ? -31.193 11.063 35.847 1.00 78.38 292 LEU A O 1
ATOM 2132 N N . LEU A 1 293 ? -31.348 13.212 35.186 1.00 77.69 293 LEU A N 1
ATOM 2133 C CA . LEU A 1 293 ? -30.451 13.082 34.046 1.00 77.69 293 LEU A CA 1
ATOM 2134 C C . LEU A 1 293 ? -29.017 13.280 34.546 1.00 77.69 293 LEU A C 1
ATOM 2136 O O . LEU A 1 293 ? -28.628 14.375 34.950 1.00 77.69 293 LEU A O 1
ATOM 2140 N N . SER A 1 294 ? -28.225 12.216 34.566 1.00 75.25 294 SER A N 1
ATOM 2141 C CA . SER A 1 294 ? -26.859 12.280 35.065 1.00 75.25 294 SER A CA 1
ATOM 2142 C C . SER A 1 294 ? -25.907 12.801 33.989 1.00 75.25 294 SER A C 1
ATOM 2144 O O . SER A 1 294 ? -25.369 12.052 33.178 1.00 75.25 294 SER A O 1
ATOM 2146 N N . LEU A 1 295 ? -25.661 14.111 34.017 1.00 80.44 295 LEU A N 1
ATOM 2147 C CA . LEU A 1 295 ? -24.654 14.803 33.203 1.00 80.44 295 LEU A CA 1
ATOM 2148 C C . LEU A 1 295 ? -23.294 14.067 33.094 1.00 80.44 295 LEU A C 1
ATOM 2150 O O . LEU A 1 295 ? -22.810 13.917 31.972 1.00 80.44 295 LEU A O 1
ATOM 2154 N N . PRO A 1 296 ? -22.690 13.522 34.176 1.00 77.56 296 PRO A N 1
ATOM 2155 C CA . PRO A 1 296 ? -21.419 12.793 34.059 1.00 77.56 296 PRO A CA 1
ATOM 2156 C C . PRO A 1 296 ? -21.536 11.488 33.262 1.00 77.56 296 PRO A C 1
ATOM 2158 O O . PRO A 1 296 ? -20.585 11.060 32.621 1.00 77.56 296 PRO A O 1
ATOM 2161 N N . LEU A 1 297 ? -22.706 10.856 33.271 1.00 73.19 297 LEU A N 1
ATOM 2162 C CA . LEU A 1 297 ? -22.959 9.598 32.574 1.00 73.19 297 LEU A CA 1
ATOM 2163 C C . LEU A 1 297 ? -23.286 9.867 31.099 1.00 73.19 297 LEU A C 1
ATOM 2165 O O . LEU A 1 297 ? -22.819 9.139 30.228 1.00 73.19 297 LEU A O 1
ATOM 2169 N N . ALA A 1 298 ? -23.966 10.976 30.798 1.00 79.69 298 ALA A N 1
ATOM 2170 C CA . ALA A 1 298 ? -24.069 11.488 29.433 1.00 79.69 298 ALA A CA 1
ATOM 2171 C C . ALA A 1 298 ? -22.685 11.817 28.841 1.00 79.69 298 ALA A C 1
ATOM 2173 O O . ALA A 1 298 ? -22.421 11.485 27.689 1.00 79.69 298 ALA A O 1
ATOM 2174 N N . ALA A 1 299 ? -21.759 12.365 29.639 1.00 82.12 299 ALA A N 1
ATOM 2175 C CA . ALA A 1 299 ? -20.389 12.629 29.191 1.00 82.12 299 ALA A CA 1
ATOM 2176 C C . ALA A 1 299 ? -19.627 11.347 28.797 1.00 82.12 299 ALA A C 1
ATOM 2178 O O . ALA A 1 299 ? -18.800 11.389 27.890 1.00 82.12 299 ALA A O 1
ATOM 2179 N N . THR A 1 300 ? -19.947 10.189 29.392 1.00 76.81 300 THR A N 1
ATOM 2180 C CA . THR A 1 300 ? -19.350 8.899 28.982 1.00 76.81 300 THR A CA 1
ATOM 2181 C C . THR A 1 300 ? -19.808 8.420 27.601 1.00 76.81 300 THR A C 1
ATOM 2183 O O . THR A 1 300 ? -19.139 7.580 27.009 1.00 76.81 300 THR A O 1
ATOM 2186 N N . VAL A 1 301 ? -20.885 8.983 27.039 1.00 80.50 301 VAL A N 1
ATOM 2187 C CA . VAL A 1 301 ? -21.319 8.707 25.657 1.00 80.50 301 VAL A CA 1
ATOM 2188 C C . VAL A 1 301 ? -20.397 9.384 24.635 1.00 80.50 301 VAL A C 1
ATOM 2190 O O . VAL A 1 301 ? -20.232 8.881 23.527 1.00 80.50 301 VAL A O 1
ATOM 2193 N N . LEU A 1 302 ? -19.730 10.482 25.006 1.00 82.31 302 LEU A N 1
ATOM 2194 C CA . LEU A 1 302 ? -18.810 11.205 24.124 1.00 82.31 302 LEU A CA 1
ATOM 2195 C C . LEU A 1 302 ? -17.667 10.314 23.583 1.00 82.31 302 LEU A C 1
ATOM 2197 O O . LEU A 1 302 ? -17.495 10.265 22.367 1.00 82.31 302 LEU A O 1
ATOM 2201 N N . PRO A 1 303 ? -16.922 9.547 24.406 1.00 78.06 303 PRO A N 1
ATOM 2202 C CA . PRO A 1 303 ? -15.914 8.624 23.890 1.00 78.06 303 PRO A CA 1
ATOM 2203 C C . PRO A 1 303 ? -16.516 7.465 23.078 1.00 78.06 303 PRO A C 1
ATOM 2205 O O . PRO A 1 303 ? -15.841 6.953 22.188 1.00 78.06 303 PRO A O 1
ATOM 2208 N N . LEU A 1 304 ? -17.786 7.078 23.284 1.00 79.44 304 LEU A N 1
ATOM 2209 C CA . LEU A 1 304 ? -18.436 6.112 22.386 1.00 79.44 304 LEU A CA 1
ATOM 2210 C C . LEU A 1 304 ? -18.584 6.670 20.964 1.00 79.44 304 LEU A C 1
ATOM 2212 O O . LEU A 1 304 ? -18.468 5.895 20.017 1.00 79.44 304 LEU A O 1
ATOM 2216 N N . LEU A 1 305 ? -18.780 7.981 20.790 1.00 82.44 305 LEU A N 1
ATOM 2217 C CA . LEU A 1 305 ? -18.819 8.611 19.463 1.00 82.44 305 LEU A CA 1
ATOM 2218 C C . LEU A 1 305 ? -17.456 8.609 18.755 1.00 82.44 305 LEU A C 1
ATOM 2220 O O . LEU A 1 305 ? -17.417 8.747 17.536 1.00 82.44 305 LEU A O 1
ATOM 2224 N N . ALA A 1 306 ? -16.345 8.386 19.465 1.00 81.06 306 ALA A N 1
ATOM 2225 C CA . ALA A 1 306 ? -15.034 8.258 18.827 1.00 81.06 306 ALA A CA 1
ATOM 2226 C C . ALA A 1 306 ? -14.942 7.004 17.940 1.00 81.06 306 ALA A C 1
ATOM 2228 O O . ALA A 1 306 ? -14.262 7.015 16.921 1.00 81.06 306 ALA A O 1
ATOM 2229 N N . VAL A 1 307 ? -15.659 5.929 18.278 1.00 81.88 307 VAL A N 1
ATOM 2230 C CA . VAL A 1 307 ? -15.616 4.668 17.520 1.00 81.88 307 VAL A CA 1
ATOM 2231 C C . VAL A 1 307 ? -16.154 4.796 16.092 1.00 81.88 307 VAL A C 1
ATOM 2233 O O . VAL A 1 307 ? -15.422 4.422 15.178 1.00 81.88 307 VAL A O 1
ATOM 2236 N N . PRO A 1 308 ? -17.361 5.339 15.830 1.00 81.38 308 PRO A N 1
ATOM 2237 C CA . PRO A 1 308 ? -17.814 5.539 14.456 1.00 81.38 308 PRO A CA 1
ATOM 2238 C C . PRO A 1 308 ? -16.908 6.498 13.674 1.00 81.38 308 PRO A C 1
ATOM 2240 O O . PRO A 1 308 ? -16.723 6.291 12.480 1.00 81.38 308 PRO A O 1
ATOM 2243 N N . VAL A 1 309 ? -16.290 7.490 14.328 1.00 85.25 309 VAL A N 1
ATOM 2244 C CA . VAL A 1 309 ? -15.296 8.372 13.688 1.00 85.25 309 VAL A CA 1
ATOM 2245 C C . VAL A 1 309 ? -14.059 7.581 13.252 1.00 85.25 309 VAL A C 1
ATOM 2247 O O . VAL A 1 309 ? -13.599 7.748 12.126 1.00 85.25 309 VAL A O 1
ATOM 2250 N N . LEU A 1 310 ? -13.558 6.674 14.095 1.00 82.56 310 LEU A N 1
ATOM 2251 C CA . LEU A 1 310 ? -12.429 5.801 13.760 1.00 82.56 310 LEU A CA 1
ATOM 2252 C C . LEU A 1 310 ? -12.773 4.819 12.634 1.00 82.56 310 LEU A C 1
ATOM 2254 O O . LEU A 1 310 ? -11.956 4.618 11.742 1.00 82.56 310 LEU A O 1
ATOM 2258 N N . VAL A 1 311 ? -13.985 4.254 12.637 1.00 83.69 311 VAL A N 1
ATOM 2259 C CA . VAL A 1 311 ? -14.479 3.397 11.544 1.00 83.69 311 VAL A CA 1
ATOM 2260 C C . VAL A 1 311 ? -14.590 4.184 10.236 1.00 83.69 311 VAL A C 1
ATOM 2262 O O . VAL A 1 311 ? -14.236 3.678 9.176 1.00 83.69 311 VAL A O 1
ATOM 2265 N N . LEU A 1 312 ? -15.044 5.438 10.285 1.00 85.56 312 LEU A N 1
ATOM 2266 C CA . LEU A 1 312 ? -15.082 6.290 9.098 1.00 85.56 312 LEU A CA 1
ATOM 2267 C C . LEU A 1 312 ? -13.665 6.558 8.565 1.00 85.56 312 LEU A C 1
ATOM 2269 O O . LEU A 1 312 ? -13.443 6.496 7.357 1.00 85.56 312 LEU A O 1
ATOM 2273 N N . GLY A 1 313 ? -12.707 6.797 9.468 1.00 83.69 313 GLY A N 1
ATOM 2274 C CA . GLY A 1 313 ? -11.293 6.968 9.137 1.00 83.69 313 GLY A CA 1
ATOM 2275 C C . GLY A 1 313 ? -10.696 5.737 8.450 1.00 83.69 313 GLY A C 1
ATOM 2276 O O . GLY A 1 313 ? -10.070 5.870 7.400 1.00 83.69 313 GLY A O 1
ATOM 2277 N N . THR A 1 314 ? -10.951 4.527 8.964 1.00 82.62 314 THR A N 1
ATOM 2278 C CA . THR A 1 314 ? -10.454 3.289 8.333 1.00 82.62 314 THR A CA 1
ATOM 2279 C C . THR A 1 314 ? -11.063 3.063 6.950 1.00 82.62 314 THR A C 1
ATOM 2281 O O . THR A 1 314 ? -10.341 2.713 6.015 1.00 82.62 314 THR A O 1
ATOM 2284 N N . VAL A 1 315 ? -12.362 3.331 6.778 1.00 84.31 315 VAL A N 1
ATOM 2285 C CA . VAL A 1 315 ? -13.031 3.260 5.467 1.00 84.31 315 VAL A CA 1
ATOM 2286 C C . VAL A 1 315 ? -12.442 4.282 4.490 1.00 84.31 315 VAL A C 1
ATOM 2288 O O . VAL A 1 315 ? -12.226 3.956 3.322 1.00 84.31 315 VAL A O 1
ATOM 2291 N N . GLN A 1 316 ? -12.135 5.500 4.946 1.00 84.94 316 GLN A N 1
ATOM 2292 C CA . GLN A 1 316 ? -11.524 6.537 4.111 1.00 84.94 316 GLN A CA 1
ATOM 2293 C C . GLN A 1 316 ? -10.117 6.137 3.640 1.00 84.94 316 GLN A C 1
ATOM 2295 O O . GLN A 1 316 ? -9.812 6.280 2.453 1.00 84.94 316 GLN A O 1
ATOM 2300 N N . VAL A 1 317 ? -9.285 5.584 4.530 1.00 82.62 317 VAL A N 1
ATOM 2301 C CA . VAL A 1 317 ? -7.949 5.067 4.179 1.00 82.62 317 VAL A CA 1
ATOM 2302 C C . VAL A 1 317 ? -8.062 3.936 3.156 1.00 82.62 317 VAL A C 1
ATOM 2304 O O . VAL A 1 317 ? -7.386 3.968 2.125 1.00 82.62 317 VAL A O 1
ATOM 2307 N N . GLN A 1 318 ? -8.977 2.988 3.375 1.00 82.06 318 GLN A N 1
ATOM 2308 C CA . GLN A 1 318 ? -9.207 1.874 2.453 1.00 82.06 318 GLN A CA 1
ATOM 2309 C C . GLN A 1 318 ? -9.671 2.361 1.073 1.00 82.06 318 GLN A C 1
ATOM 2311 O O . GLN A 1 318 ? -9.213 1.865 0.041 1.00 82.06 318 GLN A O 1
ATOM 2316 N N . HIS A 1 319 ? -10.545 3.370 1.029 1.00 84.75 319 HIS A N 1
ATOM 2317 C CA . HIS A 1 319 ? -10.997 3.961 -0.227 1.00 84.75 319 HIS A CA 1
ATOM 2318 C C . HIS A 1 319 ? -9.863 4.688 -0.964 1.00 84.75 319 HIS A C 1
ATOM 2320 O O . HIS A 1 319 ? -9.757 4.588 -2.190 1.00 84.75 319 HIS A O 1
ATOM 2326 N N . GLY A 1 320 ? -8.983 5.369 -0.223 1.00 81.75 320 GLY A N 1
ATOM 2327 C CA . GLY A 1 320 ? -7.769 5.985 -0.755 1.00 81.75 320 GLY A CA 1
ATOM 2328 C C . GLY A 1 320 ? -6.839 4.956 -1.399 1.00 81.75 320 GLY A C 1
ATOM 2329 O O . GLY A 1 320 ? -6.470 5.105 -2.563 1.00 81.75 320 GLY A O 1
ATOM 2330 N N . GLN A 1 321 ? -6.551 3.860 -0.695 1.00 79.50 321 GLN A N 1
ATOM 2331 C CA . GLN A 1 321 ? -5.720 2.764 -1.205 1.00 79.50 321 GLN A CA 1
ATOM 2332 C C . GLN A 1 321 ? -6.329 2.099 -2.447 1.00 79.50 321 GLN A C 1
ATOM 2334 O O . GLN A 1 321 ? -5.643 1.914 -3.452 1.00 79.50 321 GLN A O 1
ATOM 2339 N N . ALA A 1 322 ? -7.631 1.798 -2.429 1.00 83.06 322 ALA A N 1
ATOM 2340 C CA . ALA A 1 322 ? -8.332 1.222 -3.578 1.00 83.06 322 ALA A CA 1
ATOM 2341 C C . ALA A 1 322 ? -8.350 2.165 -4.795 1.00 83.06 322 ALA A C 1
ATOM 2343 O O . ALA A 1 322 ? -8.404 1.720 -5.943 1.00 83.06 322 ALA A O 1
ATOM 2344 N N . THR A 1 323 ? -8.320 3.477 -4.562 1.00 83.50 323 THR A N 1
ATOM 2345 C CA . THR A 1 323 ? -8.235 4.480 -5.628 1.00 83.50 323 THR A CA 1
ATOM 2346 C C . THR A 1 323 ? -6.831 4.536 -6.217 1.00 83.50 323 THR A C 1
ATOM 2348 O O . THR A 1 323 ? -6.700 4.501 -7.436 1.00 83.50 323 THR A O 1
ATOM 2351 N N . VAL A 1 324 ? -5.785 4.535 -5.383 1.00 79.56 324 VAL A N 1
ATOM 2352 C CA . VAL A 1 324 ? -4.388 4.493 -5.849 1.00 79.56 324 VAL A CA 1
ATOM 2353 C C . VAL A 1 324 ? -4.111 3.225 -6.649 1.00 79.56 324 VAL A C 1
ATOM 2355 O O . VAL A 1 324 ? -3.523 3.324 -7.718 1.00 79.56 324 VAL A O 1
ATOM 2358 N N . ARG A 1 325 ? -4.609 2.063 -6.204 1.00 80.38 325 ARG A N 1
ATOM 2359 C CA . ARG A 1 325 ? -4.509 0.799 -6.956 1.00 80.38 325 ARG A CA 1
ATOM 2360 C C . ARG A 1 325 ? -5.151 0.906 -8.337 1.0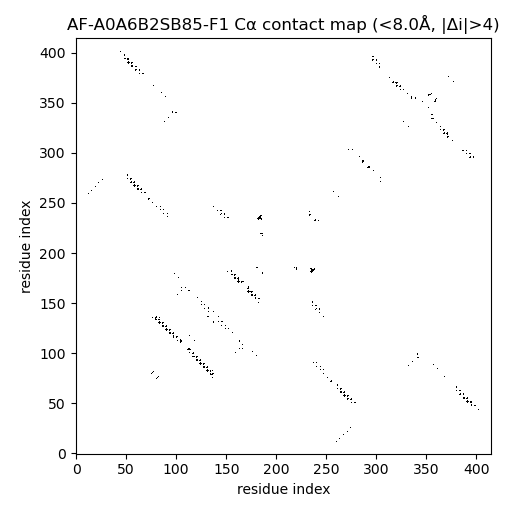0 80.38 325 ARG A C 1
ATOM 2362 O O . ARG A 1 325 ? -4.485 0.685 -9.336 1.00 80.38 325 ARG A O 1
ATOM 2369 N N . ARG A 1 326 ? -6.407 1.362 -8.412 1.00 82.88 326 ARG A N 1
ATOM 2370 C CA . ARG A 1 326 ? -7.109 1.540 -9.697 1.00 82.88 326 ARG A CA 1
ATOM 2371 C C . ARG A 1 326 ? -6.421 2.540 -10.625 1.00 82.88 326 ARG A C 1
ATOM 2373 O O . ARG A 1 326 ? -6.413 2.330 -11.834 1.00 82.88 326 ARG A O 1
ATOM 2380 N N . ILE A 1 327 ? -5.865 3.620 -10.071 1.00 80.12 327 ILE A N 1
ATOM 2381 C CA . ILE A 1 327 ? -5.083 4.597 -10.836 1.00 80.12 327 ILE A CA 1
ATOM 2382 C C . ILE A 1 327 ? -3.798 3.945 -11.346 1.00 80.12 327 ILE A C 1
ATOM 2384 O O . ILE A 1 327 ? -3.507 4.071 -12.528 1.00 80.12 327 ILE A O 1
ATOM 2388 N N . ALA A 1 328 ? -3.063 3.231 -10.494 1.00 75.12 328 ALA A N 1
ATOM 2389 C CA . ALA A 1 328 ? -1.840 2.544 -10.887 1.00 75.12 328 ALA A CA 1
ATOM 2390 C C . ALA A 1 328 ? -2.119 1.515 -11.990 1.00 75.12 328 ALA A C 1
ATOM 2392 O O . ALA A 1 328 ? -1.487 1.584 -13.034 1.00 75.12 328 ALA A O 1
ATOM 2393 N N . ASP A 1 329 ? -3.113 0.645 -11.822 1.00 78.62 329 ASP A N 1
ATOM 2394 C CA . ASP A 1 329 ? -3.415 -0.422 -12.783 1.00 78.62 329 ASP A CA 1
ATOM 2395 C C . ASP A 1 329 ? -3.956 0.125 -14.116 1.00 78.62 329 ASP A C 1
ATOM 2397 O O . ASP A 1 329 ? -3.570 -0.330 -15.193 1.00 78.62 329 ASP A O 1
ATOM 2401 N N . GLY A 1 330 ? -4.846 1.122 -14.062 1.00 79.38 330 GLY A N 1
ATOM 2402 C CA . GLY A 1 330 ? -5.502 1.671 -15.249 1.00 79.38 330 GLY A CA 1
ATOM 2403 C C . GLY A 1 330 ? -4.667 2.703 -16.008 1.00 79.38 330 GLY A C 1
ATOM 2404 O O . GLY A 1 330 ? -4.677 2.715 -17.240 1.00 79.38 330 GLY A O 1
ATOM 2405 N N . GLU A 1 331 ? -3.954 3.586 -15.304 1.00 73.94 331 GLU A N 1
ATOM 2406 C CA . GLU A 1 331 ? -3.185 4.659 -15.941 1.00 73.94 331 GLU A CA 1
ATOM 2407 C C . GLU A 1 331 ? -1.788 4.200 -16.362 1.00 73.94 331 GLU A C 1
ATOM 2409 O O . GLU A 1 331 ? -1.345 4.678 -17.398 1.00 73.94 331 GLU A O 1
ATOM 2414 N N . LEU A 1 332 ? -1.106 3.259 -15.681 1.00 67.06 332 LEU A N 1
ATOM 2415 C CA . LEU A 1 332 ? 0.176 2.737 -16.205 1.00 67.06 332 LEU A CA 1
ATOM 2416 C C . LEU A 1 332 ? -0.011 2.099 -17.574 1.00 67.06 332 LEU A C 1
ATOM 2418 O O . LEU A 1 332 ? 0.755 2.384 -18.492 1.00 67.06 332 LEU A O 1
ATOM 2422 N N . ALA A 1 333 ? -1.043 1.265 -17.718 1.00 71.81 333 ALA A N 1
ATOM 2423 C CA . ALA A 1 333 ? -1.351 0.599 -18.978 1.00 71.81 333 ALA A CA 1
ATOM 2424 C C . ALA A 1 333 ? -1.649 1.615 -20.094 1.00 71.81 333 ALA A C 1
ATOM 2426 O O . ALA A 1 333 ? -1.257 1.428 -21.242 1.00 71.81 333 ALA A O 1
ATOM 2427 N N . ARG A 1 334 ? -2.294 2.739 -19.757 1.00 76.62 334 ARG A N 1
ATOM 2428 C CA . ARG A 1 334 ? -2.571 3.814 -20.720 1.00 76.62 334 ARG A CA 1
ATOM 2429 C C . ARG A 1 334 ? -1.344 4.665 -21.024 1.00 76.62 334 ARG A C 1
ATOM 2431 O O . ARG A 1 334 ? -1.094 4.959 -22.187 1.00 76.62 334 ARG A O 1
ATOM 2438 N N . VAL A 1 335 ? -0.574 5.071 -20.018 1.00 70.50 335 VAL A N 1
ATOM 2439 C CA . VAL A 1 335 ? 0.614 5.921 -20.197 1.00 70.50 335 VAL A CA 1
ATOM 2440 C C . VAL A 1 335 ? 1.668 5.176 -21.007 1.00 70.50 335 VAL A C 1
ATOM 2442 O O . VAL A 1 335 ? 2.190 5.741 -21.960 1.00 70.50 335 VAL A O 1
ATOM 2445 N N . SER A 1 336 ? 1.905 3.895 -20.721 1.00 66.19 336 SER A N 1
ATOM 2446 C CA . SER A 1 336 ? 2.796 3.055 -21.535 1.00 66.19 336 SER A CA 1
ATOM 2447 C C . SER A 1 336 ? 2.326 2.934 -22.992 1.00 66.19 336 SER A C 1
ATOM 2449 O O . SER A 1 336 ? 3.141 3.030 -23.906 1.00 66.19 336 SER A O 1
ATOM 2451 N N . ALA A 1 337 ? 1.016 2.820 -23.237 1.00 69.44 337 ALA A N 1
ATOM 2452 C CA . ALA A 1 337 ? 0.469 2.737 -24.592 1.00 69.44 337 ALA A CA 1
ATOM 2453 C C . ALA A 1 337 ? 0.492 4.070 -25.368 1.00 69.44 337 ALA A C 1
ATOM 2455 O O . ALA A 1 337 ? 0.582 4.062 -26.596 1.00 69.44 337 ALA A O 1
ATOM 2456 N N . THR A 1 338 ? 0.388 5.211 -24.676 1.00 66.69 338 THR A N 1
ATOM 2457 C CA . THR A 1 338 ? 0.126 6.521 -25.308 1.00 66.69 338 THR A CA 1
ATOM 2458 C C . THR A 1 338 ? 1.277 7.519 -25.184 1.00 66.69 338 THR A C 1
ATOM 2460 O O . THR A 1 338 ? 1.189 8.602 -25.761 1.00 66.69 338 THR A O 1
ATOM 2463 N N . ALA A 1 339 ? 2.346 7.206 -24.442 1.00 61.94 339 ALA A N 1
ATOM 2464 C CA . ALA A 1 339 ? 3.462 8.126 -24.242 1.00 61.94 339 ALA A CA 1
ATOM 2465 C C . ALA A 1 339 ? 4.162 8.444 -25.582 1.00 61.94 339 ALA A C 1
ATOM 2467 O O . ALA A 1 339 ? 4.747 7.546 -26.199 1.00 61.94 339 ALA A O 1
ATOM 2468 N N . PRO A 1 340 ? 4.137 9.707 -26.050 1.00 61.06 340 PRO A N 1
ATOM 2469 C CA . PRO A 1 340 ? 4.924 10.108 -27.209 1.00 61.06 340 PRO A CA 1
ATOM 2470 C C . PRO A 1 340 ? 6.423 9.997 -26.889 1.00 61.06 340 PRO A C 1
ATOM 2472 O O . PRO A 1 340 ? 6.845 10.254 -25.761 1.00 61.06 340 PRO A O 1
ATOM 2475 N N . ALA A 1 341 ? 7.216 9.606 -27.891 1.00 58.28 341 ALA A N 1
ATOM 2476 C CA . ALA A 1 341 ? 8.617 9.195 -27.738 1.00 58.28 341 ALA A CA 1
ATOM 2477 C C . ALA A 1 341 ? 9.543 10.275 -27.151 1.00 58.28 341 ALA A C 1
ATOM 2479 O O . ALA A 1 341 ? 10.543 9.941 -26.528 1.00 58.28 341 ALA A O 1
ATOM 2480 N N . VAL A 1 342 ? 9.202 11.558 -27.286 1.00 57.53 342 VAL A N 1
ATOM 2481 C CA . VAL A 1 342 ? 9.990 12.667 -26.742 1.00 57.53 342 VAL A CA 1
ATOM 2482 C C . VAL A 1 342 ? 9.026 13.761 -26.292 1.00 57.53 342 VAL A C 1
ATOM 2484 O O . VAL A 1 342 ? 8.484 14.497 -27.114 1.00 57.53 342 VAL A O 1
ATOM 2487 N N . GLN A 1 343 ? 8.785 13.873 -24.984 1.00 58.62 343 GLN A N 1
ATOM 2488 C CA . GLN A 1 343 ? 8.230 15.108 -24.427 1.00 58.62 343 GLN A CA 1
ATOM 2489 C C . GLN A 1 343 ? 9.401 16.025 -24.063 1.00 58.62 343 GLN A C 1
ATOM 2491 O O . GLN A 1 343 ? 10.217 15.644 -23.219 1.00 58.62 343 GLN A O 1
ATOM 2496 N N . PRO A 1 344 ? 9.522 17.212 -24.687 1.00 61.72 344 PRO A N 1
ATOM 2497 C CA . PRO A 1 344 ? 10.493 18.200 -24.245 1.00 61.72 344 PRO A CA 1
ATOM 2498 C C . PRO A 1 344 ? 10.221 18.533 -22.777 1.00 61.72 344 PRO A C 1
ATOM 2500 O O . PRO A 1 344 ? 9.062 18.608 -22.361 1.00 61.72 344 PRO A O 1
ATOM 2503 N N . ALA A 1 345 ? 11.293 18.692 -21.995 1.00 60.31 345 ALA A N 1
ATOM 2504 C CA . ALA A 1 345 ? 11.187 19.023 -20.581 1.00 60.31 345 ALA A CA 1
ATOM 2505 C C . ALA A 1 345 ? 10.221 20.211 -20.409 1.00 60.31 345 ALA A C 1
ATOM 2507 O O . ALA A 1 345 ? 10.381 21.217 -21.111 1.00 60.31 345 ALA A O 1
ATOM 2508 N N . PRO A 1 346 ? 9.202 20.103 -19.536 1.00 62.06 346 PRO A N 1
ATOM 2509 C CA . PRO A 1 346 ? 8.242 21.178 -19.365 1.00 62.06 346 PRO A CA 1
ATOM 2510 C C . PRO A 1 346 ? 8.986 22.443 -18.940 1.00 62.06 346 PRO A C 1
ATOM 2512 O O . PRO A 1 346 ? 9.810 22.414 -18.022 1.00 62.06 346 PRO A O 1
ATOM 2515 N N . ALA A 1 347 ? 8.711 23.561 -19.615 1.00 73.81 347 ALA A N 1
ATOM 2516 C CA . ALA A 1 347 ? 9.237 24.852 -19.201 1.00 73.81 347 ALA A CA 1
ATOM 2517 C C . ALA A 1 347 ? 8.803 25.107 -17.749 1.00 73.81 347 ALA A C 1
ATOM 2519 O O . ALA A 1 347 ? 7.620 24.946 -17.420 1.00 73.81 347 ALA A O 1
ATOM 2520 N N . ALA A 1 348 ? 9.760 25.456 -16.883 1.00 69.81 348 ALA A N 1
ATOM 2521 C CA . ALA A 1 348 ? 9.529 25.634 -15.453 1.00 69.81 348 ALA A CA 1
ATOM 2522 C C . ALA A 1 348 ? 8.288 26.514 -15.203 1.00 69.81 348 ALA A C 1
ATOM 2524 O O . ALA A 1 348 ? 8.227 27.654 -15.656 1.00 69.81 348 ALA A O 1
ATOM 2525 N N . GLY A 1 349 ? 7.285 25.965 -14.508 1.00 75.94 349 GLY A N 1
ATOM 2526 C CA . GLY A 1 349 ? 6.028 26.654 -14.183 1.00 75.94 349 GLY A CA 1
ATOM 2527 C C . GLY A 1 349 ? 4.814 26.281 -15.043 1.00 75.94 349 GLY A C 1
ATOM 2528 O O . GLY A 1 349 ? 3.701 26.680 -14.706 1.00 75.94 349 GLY A O 1
ATOM 2529 N N . THR A 1 350 ? 4.975 25.489 -16.106 1.00 75.50 350 THR A N 1
ATOM 2530 C CA . THR A 1 350 ? 3.824 24.943 -16.845 1.00 75.50 350 THR A CA 1
ATOM 2531 C C . THR A 1 350 ? 3.220 23.741 -16.119 1.00 75.50 350 THR A C 1
ATOM 2533 O O . THR A 1 350 ? 3.930 22.873 -15.610 1.00 75.50 350 THR A O 1
ATOM 2536 N N . ALA A 1 351 ? 1.886 23.703 -16.027 1.00 74.12 351 ALA A N 1
ATOM 2537 C CA . ALA A 1 351 ? 1.182 22.561 -15.457 1.00 74.12 351 ALA A CA 1
ATOM 2538 C C . ALA A 1 351 ? 1.493 21.304 -16.283 1.00 74.12 351 ALA A C 1
ATOM 2540 O O . ALA A 1 351 ? 1.440 21.340 -17.512 1.00 74.12 351 ALA A O 1
ATOM 2541 N N . ALA A 1 352 ? 1.824 20.205 -15.600 1.00 72.94 352 ALA A N 1
ATOM 2542 C CA . ALA A 1 352 ? 2.144 18.934 -16.236 1.00 72.94 352 ALA A CA 1
ATOM 2543 C C . ALA A 1 352 ? 1.019 18.512 -17.197 1.00 72.94 352 ALA A C 1
ATOM 2545 O O . ALA A 1 352 ? -0.160 18.559 -16.834 1.00 72.94 352 ALA A O 1
ATOM 2546 N N . ALA A 1 353 ? 1.382 18.116 -18.421 1.00 74.19 353 ALA A N 1
ATOM 2547 C CA . ALA A 1 353 ? 0.411 17.700 -19.425 1.00 74.19 353 ALA A CA 1
ATOM 2548 C C . ALA A 1 353 ? -0.460 16.548 -18.883 1.00 74.19 353 ALA A C 1
ATOM 2550 O O . ALA A 1 353 ? 0.068 15.636 -18.235 1.00 74.19 353 ALA A O 1
ATOM 2551 N N . PRO A 1 354 ? -1.784 16.557 -19.125 1.00 71.94 354 PRO A N 1
ATOM 2552 C CA . PRO A 1 354 ? -2.653 15.466 -18.705 1.00 71.94 354 PRO A CA 1
ATOM 2553 C C . PRO A 1 354 ? -2.175 14.161 -19.357 1.00 71.94 354 PRO A C 1
ATOM 2555 O O . PRO A 1 354 ? -2.228 14.014 -20.573 1.00 71.94 354 PRO A O 1
ATOM 2558 N N . GLY A 1 355 ? -1.662 13.238 -18.537 1.00 70.25 355 GLY A N 1
ATOM 2559 C CA . GLY A 1 355 ? -1.083 11.965 -18.985 1.00 70.25 355 GLY A CA 1
ATOM 2560 C C . GLY A 1 355 ? 0.444 11.865 -18.891 1.00 70.25 355 GLY A C 1
ATOM 2561 O O . GLY A 1 355 ? 0.981 10.804 -19.194 1.00 70.25 355 GLY A O 1
ATOM 2562 N N . SER A 1 356 ? 1.159 12.907 -18.450 1.00 76.31 356 SER A N 1
ATOM 2563 C CA . SER A 1 356 ? 2.585 12.763 -18.136 1.00 76.31 356 SER A CA 1
ATOM 2564 C C . SER A 1 356 ? 2.797 11.950 -16.853 1.00 76.31 356 SER A C 1
ATOM 2566 O O . SER A 1 356 ? 1.932 11.898 -15.969 1.00 76.31 356 SER A O 1
ATOM 2568 N N . VAL A 1 357 ? 3.978 11.341 -16.726 1.00 70.00 357 VAL A N 1
ATOM 2569 C CA . VAL A 1 357 ? 4.388 10.621 -15.509 1.00 70.00 357 VAL A CA 1
ATOM 2570 C C . VAL A 1 357 ? 4.336 11.542 -14.284 1.00 70.00 357 VAL A C 1
ATOM 2572 O O . VAL A 1 357 ? 3.872 11.132 -13.224 1.00 70.00 357 VAL A O 1
ATOM 2575 N N . ASP A 1 358 ? 4.695 12.818 -14.440 1.00 76.31 358 ASP A N 1
ATOM 2576 C CA . ASP A 1 358 ? 4.613 13.808 -13.360 1.00 76.31 358 ASP A CA 1
ATOM 2577 C C . ASP A 1 358 ? 3.166 14.113 -12.958 1.00 76.31 358 ASP A C 1
ATOM 2579 O O . ASP A 1 358 ? 2.860 14.242 -11.773 1.00 76.31 358 ASP A O 1
ATOM 2583 N N . ALA A 1 359 ? 2.241 14.183 -13.922 1.00 80.31 359 ALA A N 1
ATOM 2584 C CA . ALA A 1 359 ? 0.820 14.346 -13.632 1.00 80.31 359 ALA A CA 1
ATOM 2585 C C . ALA A 1 359 ? 0.240 13.107 -12.929 1.00 80.31 359 ALA A C 1
ATOM 2587 O O . ALA A 1 359 ? -0.654 13.231 -12.088 1.00 80.31 359 ALA A O 1
ATOM 2588 N N . LEU A 1 360 ? 0.729 11.905 -13.253 1.00 78.12 360 LEU A N 1
ATOM 2589 C CA . LEU A 1 360 ? 0.382 10.684 -12.527 1.00 78.12 360 LEU A CA 1
ATOM 2590 C C . LEU A 1 360 ? 0.909 10.735 -11.090 1.00 78.12 360 LEU A C 1
ATOM 2592 O O . LEU A 1 360 ? 0.125 10.538 -10.165 1.00 78.12 360 LEU A O 1
ATOM 2596 N N . GLN A 1 361 ? 2.178 11.091 -10.892 1.00 79.81 361 GLN A N 1
ATOM 2597 C CA . GLN A 1 361 ? 2.771 11.213 -9.561 1.00 79.81 361 GLN A CA 1
ATOM 2598 C C . GLN A 1 361 ? 2.050 12.254 -8.710 1.00 79.81 361 GLN A C 1
ATOM 2600 O O . GLN A 1 361 ? 1.624 11.950 -7.604 1.00 79.81 361 GLN A O 1
ATOM 2605 N N . GLN A 1 362 ? 1.769 13.439 -9.254 1.00 83.69 362 GLN A N 1
ATOM 2606 C CA . GLN A 1 362 ? 0.986 14.450 -8.544 1.00 83.69 362 GLN A CA 1
ATOM 2607 C C . GLN A 1 362 ? -0.425 13.961 -8.182 1.00 83.69 362 GLN A C 1
ATOM 2609 O O . GLN A 1 362 ? -0.961 14.361 -7.145 1.00 83.69 362 GLN A O 1
ATOM 2614 N N . ARG A 1 363 ? -1.054 13.117 -9.016 1.00 83.12 363 ARG A N 1
ATOM 2615 C CA . ARG A 1 363 ? -2.361 12.505 -8.720 1.00 83.12 363 ARG A CA 1
ATOM 2616 C C . ARG A 1 363 ? -2.254 11.453 -7.619 1.00 83.12 363 ARG A C 1
ATOM 2618 O O . ARG A 1 363 ? -3.091 11.476 -6.719 1.00 83.12 363 ARG A O 1
ATOM 2625 N N . VAL A 1 364 ? -1.227 10.605 -7.652 1.00 79.56 364 VAL A N 1
ATOM 2626 C CA . VAL A 1 364 ? -0.929 9.636 -6.587 1.00 79.56 364 VAL A CA 1
ATOM 2627 C C . VAL A 1 364 ? -0.637 10.371 -5.280 1.00 79.56 364 VAL A C 1
ATOM 2629 O O . VAL A 1 364 ? -1.315 10.116 -4.293 1.00 79.56 364 VAL A O 1
ATOM 2632 N N . ASP A 1 365 ? 0.237 11.375 -5.279 1.00 82.38 365 ASP A N 1
ATOM 2633 C CA . ASP A 1 365 ? 0.567 12.185 -4.100 1.00 82.38 365 ASP A CA 1
ATOM 2634 C C . ASP A 1 365 ? -0.651 12.917 -3.535 1.00 82.38 365 ASP A C 1
ATOM 2636 O O . ASP A 1 365 ? -0.778 13.099 -2.325 1.00 82.38 365 ASP A O 1
ATOM 2640 N N . ARG A 1 366 ? -1.560 13.386 -4.397 1.00 85.31 366 ARG A N 1
ATOM 2641 C CA . ARG A 1 366 ? -2.803 14.040 -3.965 1.00 85.31 366 ARG A CA 1
ATOM 2642 C C . ARG A 1 366 ? -3.783 13.030 -3.370 1.00 85.31 366 ARG A C 1
ATOM 2644 O O . ARG A 1 366 ? -4.379 13.324 -2.337 1.00 85.31 366 ARG A O 1
ATOM 2651 N N . ALA A 1 367 ? -3.924 11.852 -3.979 1.00 82.31 367 ALA A N 1
ATOM 2652 C CA . ALA A 1 367 ? -4.745 10.767 -3.446 1.00 82.31 367 ALA A CA 1
ATOM 2653 C C . ALA A 1 367 ? -4.197 10.265 -2.100 1.00 82.31 367 ALA A C 1
ATOM 2655 O O . ALA A 1 367 ? -4.956 10.114 -1.145 1.00 82.31 367 ALA A O 1
ATOM 2656 N N . MET A 1 368 ? -2.875 10.109 -1.991 1.00 78.88 368 MET A N 1
ATOM 2657 C CA . MET A 1 368 ? -2.187 9.691 -0.770 1.00 78.88 368 MET A CA 1
ATOM 2658 C C . MET A 1 368 ? -2.281 10.746 0.330 1.00 78.88 368 MET A C 1
ATOM 2660 O O . MET A 1 368 ? -2.580 10.385 1.464 1.00 78.88 368 MET A O 1
ATOM 2664 N N . ARG A 1 369 ? -2.135 12.041 0.012 1.00 83.81 369 ARG A N 1
ATOM 2665 C CA . ARG A 1 369 ? -2.381 13.138 0.970 1.00 83.81 369 ARG A CA 1
ATOM 2666 C C . ARG A 1 369 ? -3.835 13.206 1.435 1.00 83.81 369 ARG A C 1
ATOM 2668 O O . ARG A 1 369 ? -4.083 13.527 2.592 1.00 83.81 369 ARG A O 1
ATOM 2675 N N . GLY A 1 370 ? -4.791 12.908 0.553 1.00 81.31 370 GLY A N 1
ATOM 2676 C CA . GLY A 1 370 ? -6.210 12.823 0.910 1.00 81.31 370 GLY A CA 1
ATOM 2677 C C . GLY A 1 370 ? -6.533 11.627 1.811 1.00 81.31 370 GLY A C 1
ATOM 2678 O O . GLY A 1 370 ? -7.394 11.732 2.683 1.00 81.31 370 GLY A O 1
ATOM 2679 N N . ALA A 1 371 ? -5.823 10.510 1.626 1.00 75.12 371 ALA A N 1
ATOM 2680 C CA . ALA A 1 371 ? -5.938 9.317 2.463 1.00 75.12 371 ALA A CA 1
ATOM 2681 C C . ALA A 1 371 ? -5.232 9.487 3.821 1.00 75.12 371 ALA A C 1
ATOM 2683 O O . ALA A 1 371 ? -5.767 9.089 4.850 1.00 75.12 371 ALA A O 1
ATOM 2684 N N . HIS A 1 372 ? -4.066 10.136 3.831 1.00 72.56 372 HIS A N 1
ATOM 2685 C CA . HIS A 1 372 ? -3.248 10.415 5.012 1.00 72.56 372 HIS A CA 1
ATOM 2686 C C . HIS A 1 372 ? -3.380 11.875 5.436 1.00 72.56 372 HIS A C 1
ATOM 2688 O O . HIS A 1 372 ? -2.381 12.586 5.574 1.00 72.56 372 HIS A O 1
ATOM 2694 N N . SER A 1 373 ? -4.604 12.369 5.643 1.00 76.62 373 SER A N 1
ATOM 2695 C CA . SER A 1 373 ? -4.726 13.699 6.237 1.00 76.62 373 SER A CA 1
ATOM 2696 C C . SER A 1 373 ? -4.033 13.662 7.600 1.00 76.62 373 SER A C 1
ATOM 2698 O O . SER A 1 373 ? -4.422 12.860 8.451 1.00 76.62 373 SER A O 1
ATOM 2700 N N . ALA A 1 374 ? -3.017 14.508 7.802 1.00 74.69 374 ALA A N 1
ATOM 2701 C CA . ALA A 1 374 ? -2.152 14.525 8.989 1.00 74.69 374 ALA A CA 1
ATOM 2702 C C . ALA A 1 374 ? -2.921 14.525 10.328 1.00 74.69 374 ALA A C 1
ATOM 2704 O O . ALA A 1 374 ? -2.391 14.107 11.355 1.00 74.69 374 ALA A O 1
ATOM 2705 N N . GLY A 1 375 ? -4.195 14.932 10.307 1.00 75.75 375 GLY A N 1
ATOM 2706 C CA . GLY A 1 375 ? -5.115 14.824 11.434 1.00 75.75 375 GLY A CA 1
ATOM 2707 C C . GLY A 1 375 ? -5.392 13.397 11.928 1.00 75.75 375 GLY A C 1
ATOM 2708 O O . GLY A 1 375 ? -5.607 13.230 13.118 1.00 75.75 375 GLY A O 1
ATOM 2709 N N . TRP A 1 376 ? -5.355 12.350 11.095 1.00 78.12 376 TRP A N 1
ATOM 2710 C CA . TRP A 1 376 ? -5.642 10.978 11.560 1.00 78.12 376 TRP A CA 1
ATOM 2711 C C . TRP A 1 376 ? -4.470 10.345 12.308 1.00 78.12 376 TRP A C 1
ATOM 2713 O O . TRP A 1 376 ? -4.674 9.570 13.243 1.00 78.12 376 TRP A O 1
ATOM 2723 N N . ALA A 1 377 ? -3.241 10.703 11.931 1.00 77.00 377 ALA A N 1
ATOM 2724 C CA . ALA A 1 377 ? -2.039 10.212 12.594 1.00 77.00 377 ALA A CA 1
ATOM 2725 C C . ALA A 1 377 ? -1.928 10.726 14.035 1.00 77.00 377 ALA A C 1
ATOM 2727 O O . ALA A 1 377 ? -1.390 10.028 14.886 1.00 77.00 377 ALA A O 1
ATOM 2728 N N . SER A 1 378 ? -2.465 11.914 14.333 1.00 80.25 378 SER A N 1
ATOM 2729 C CA . SER A 1 378 ? -2.491 12.432 15.703 1.00 80.25 378 SER A CA 1
ATOM 2730 C C . SER A 1 378 ? -3.584 11.781 16.552 1.00 80.25 378 SER A C 1
ATOM 2732 O O . SER A 1 378 ? -3.380 11.590 17.749 1.00 80.25 378 SER A O 1
ATOM 2734 N N . VAL A 1 379 ? -4.713 11.379 15.953 1.00 81.81 379 VAL A N 1
ATOM 2735 C CA . VAL A 1 379 ? -5.855 10.783 16.671 1.00 81.81 379 VAL A CA 1
ATOM 2736 C C . VAL A 1 379 ? -5.481 9.484 17.391 1.00 81.81 379 VAL A C 1
ATOM 2738 O O . VAL A 1 379 ? -5.965 9.262 18.499 1.00 81.81 379 VAL A O 1
ATOM 2741 N N . THR A 1 380 ? -4.581 8.660 16.840 1.00 79.81 380 THR A N 1
ATOM 2742 C CA . THR A 1 380 ? -4.135 7.395 17.468 1.00 79.81 380 THR A CA 1
ATOM 2743 C C . THR A 1 380 ? -3.586 7.577 18.868 1.00 79.81 380 THR A C 1
ATOM 2745 O O . THR A 1 380 ? -3.960 6.833 19.775 1.00 79.81 380 THR A O 1
ATOM 2748 N N . GLY A 1 381 ? -2.746 8.598 19.055 1.00 83.88 381 GLY A N 1
ATOM 2749 C CA . GLY A 1 381 ? -2.144 8.918 20.344 1.00 83.88 381 GLY A CA 1
ATOM 2750 C C . GLY A 1 381 ? -3.183 9.254 21.414 1.00 83.88 381 GLY A C 1
ATOM 2751 O O . GLY A 1 381 ? -2.910 9.093 22.601 1.00 83.88 381 GLY A O 1
ATOM 2752 N N . PHE A 1 382 ? -4.391 9.660 21.008 1.00 85.44 382 PHE A N 1
ATOM 2753 C CA . PHE A 1 382 ? -5.467 10.037 21.919 1.00 85.44 382 PHE A CA 1
ATOM 2754 C C . PHE A 1 38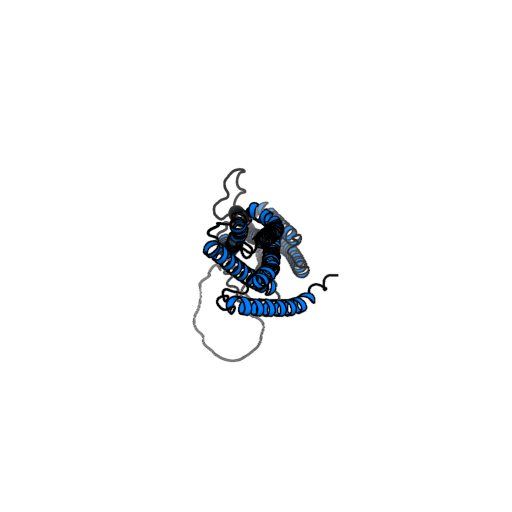2 ? -6.454 8.906 22.239 1.00 85.44 382 PHE A C 1
ATOM 2756 O O . PHE A 1 382 ? -7.157 9.011 23.243 1.00 85.44 382 PHE A O 1
ATOM 2763 N N . ILE A 1 383 ? -6.508 7.815 21.462 1.00 84.75 383 ILE A N 1
ATOM 2764 C CA . ILE A 1 383 ? -7.517 6.748 21.644 1.00 84.75 383 ILE A CA 1
ATOM 2765 C C . ILE A 1 383 ? -7.392 6.104 23.030 1.00 84.75 383 ILE A C 1
ATOM 2767 O O . ILE A 1 383 ? -8.366 6.019 23.780 1.00 84.75 383 ILE A O 1
ATOM 2771 N N . LEU A 1 384 ? -6.183 5.674 23.388 1.00 84.62 384 LEU A N 1
ATOM 2772 C CA . LEU A 1 384 ? -5.917 5.003 24.658 1.00 84.62 384 LEU A CA 1
ATOM 2773 C C . LEU A 1 384 ? -6.116 5.922 25.881 1.00 84.62 384 LEU A C 1
ATOM 2775 O O . LEU A 1 384 ? -6.851 5.523 26.790 1.00 84.62 384 LEU A O 1
ATOM 2779 N N . PRO A 1 385 ? -5.564 7.154 25.933 1.00 87.94 385 PRO A N 1
ATOM 2780 C CA . PRO A 1 385 ? -5.823 8.054 27.055 1.00 87.94 385 PRO A CA 1
ATOM 2781 C C . PRO A 1 385 ? -7.295 8.481 27.148 1.00 87.94 385 PRO A C 1
ATOM 2783 O O . PRO A 1 385 ? -7.811 8.588 28.260 1.00 87.94 385 PRO A O 1
ATOM 2786 N N . ALA A 1 386 ? -8.008 8.643 26.026 1.00 84.62 386 ALA A N 1
ATOM 2787 C CA . ALA A 1 386 ? -9.449 8.907 26.045 1.00 84.62 386 ALA A CA 1
ATOM 2788 C C . ALA A 1 386 ? -10.239 7.731 26.643 1.00 84.62 386 ALA A C 1
ATOM 2790 O O . ALA A 1 386 ? -11.142 7.943 27.454 1.00 84.62 386 ALA A O 1
ATOM 2791 N N . GLY A 1 387 ? -9.868 6.492 26.306 1.00 83.94 387 GLY A N 1
ATOM 2792 C CA . GLY A 1 387 ? -10.454 5.287 26.893 1.00 83.94 387 GLY A CA 1
ATOM 2793 C C . GLY A 1 387 ? -10.219 5.177 28.401 1.00 83.94 387 GLY A C 1
ATOM 2794 O O . GLY A 1 387 ? -11.152 4.889 29.153 1.00 83.94 387 GLY A O 1
ATOM 2795 N N . LEU A 1 388 ? -8.994 5.461 28.860 1.00 88.25 388 LEU A N 1
ATOM 2796 C CA . LEU A 1 388 ? -8.644 5.467 30.285 1.00 88.25 388 LEU A CA 1
ATOM 2797 C C . LEU A 1 388 ? -9.391 6.558 31.059 1.00 88.25 388 LEU A C 1
ATOM 2799 O O . LEU A 1 388 ? -9.934 6.283 32.131 1.00 88.25 388 LEU A O 1
ATOM 2803 N N . LEU A 1 389 ? -9.480 7.770 30.504 1.00 87.69 389 LEU A N 1
ATOM 2804 C CA . LEU A 1 389 ? -10.283 8.852 31.078 1.00 87.69 389 LEU A CA 1
ATOM 2805 C C . LEU A 1 389 ? -11.762 8.467 31.148 1.00 87.69 389 LEU A C 1
ATOM 2807 O O . LEU A 1 389 ? -12.390 8.643 32.191 1.00 87.69 389 LEU A O 1
ATOM 2811 N N . GLY A 1 390 ? -12.305 7.876 30.082 1.00 83.81 390 GLY A N 1
ATOM 2812 C CA . GLY A 1 390 ? -13.671 7.358 30.063 1.00 83.81 390 GLY A CA 1
ATOM 2813 C C . GLY A 1 390 ? -13.905 6.327 31.167 1.00 83.81 390 GLY A C 1
ATOM 2814 O O . GLY A 1 390 ? -14.871 6.438 31.923 1.00 83.81 390 GLY A O 1
ATOM 2815 N N . ALA A 1 391 ? -12.996 5.362 31.329 1.00 87.06 391 ALA A N 1
ATOM 2816 C CA . ALA A 1 391 ? -13.074 4.356 32.387 1.00 87.06 391 ALA A CA 1
ATOM 2817 C C . ALA A 1 391 ? -13.030 4.985 33.792 1.00 87.06 391 ALA A C 1
ATOM 2819 O O . ALA A 1 391 ? -13.855 4.638 34.641 1.00 87.06 391 ALA A O 1
ATOM 2820 N N . ALA A 1 392 ? -12.131 5.948 34.020 1.00 89.06 392 ALA A N 1
ATOM 2821 C CA . ALA A 1 392 ? -11.996 6.654 35.292 1.00 89.06 392 ALA A CA 1
ATOM 2822 C C . ALA A 1 392 ? -13.254 7.466 35.646 1.00 89.06 392 ALA A C 1
ATOM 2824 O O . ALA A 1 392 ? -13.767 7.346 36.759 1.00 89.06 392 ALA A O 1
ATOM 2825 N N . VAL A 1 393 ? -13.802 8.228 34.691 1.00 86.31 393 VAL A N 1
ATOM 2826 C CA . VAL A 1 393 ? -15.038 9.011 34.874 1.00 86.31 393 VAL A CA 1
ATOM 2827 C C . VAL A 1 393 ? -16.228 8.096 35.158 1.00 86.31 393 VAL A C 1
ATOM 2829 O O . VAL A 1 393 ? -17.014 8.368 36.066 1.00 86.31 393 VAL A O 1
ATOM 2832 N N . THR A 1 394 ? -16.342 6.978 34.435 1.00 82.81 394 THR A N 1
ATOM 2833 C CA . THR A 1 394 ? -17.426 6.007 34.650 1.00 82.81 394 THR A CA 1
ATOM 2834 C C . THR A 1 394 ? -17.324 5.373 36.040 1.00 82.81 394 THR A C 1
ATOM 2836 O O . THR A 1 394 ? -18.321 5.281 36.757 1.00 82.81 394 THR A O 1
ATOM 2839 N N . GLY A 1 395 ? -16.114 4.978 36.453 1.00 85.62 395 GLY A N 1
ATOM 2840 C CA . GLY A 1 395 ? -15.851 4.424 37.781 1.00 85.62 395 GLY A CA 1
ATOM 2841 C C . GLY A 1 395 ? -16.157 5.416 38.904 1.00 85.62 395 GLY A C 1
ATOM 2842 O O . GLY A 1 395 ? -16.850 5.061 39.859 1.00 85.62 395 GLY A O 1
ATOM 2843 N N . TRP A 1 396 ? -15.717 6.673 38.764 1.00 89.56 396 TRP A N 1
ATOM 2844 C CA . TRP A 1 396 ? -16.034 7.740 39.716 1.00 89.56 396 TRP A CA 1
ATOM 2845 C C . TRP A 1 396 ? -17.544 7.935 39.819 1.00 89.56 396 TRP A C 1
ATOM 2847 O O . TRP A 1 396 ? -18.086 7.848 40.920 1.00 89.56 396 TRP A O 1
ATOM 2857 N N . ALA A 1 397 ? -18.246 8.141 38.702 1.00 85.62 397 ALA A N 1
ATOM 2858 C CA . ALA A 1 397 ? -19.687 8.383 38.716 1.00 85.62 397 ALA A CA 1
ATOM 2859 C C . ALA A 1 397 ? -20.440 7.280 39.481 1.00 85.62 397 ALA A C 1
ATOM 2861 O O . ALA A 1 397 ? -21.294 7.572 40.317 1.00 85.62 397 ALA A O 1
ATOM 2862 N N . LEU A 1 398 ? -20.071 6.013 39.270 1.00 83.88 398 LEU A N 1
ATOM 2863 C CA . LEU A 1 398 ? -20.669 4.879 39.978 1.00 83.88 398 LEU A CA 1
ATOM 2864 C C . LEU A 1 398 ? -20.338 4.863 41.481 1.00 83.88 398 LEU A C 1
ATOM 2866 O O . LEU A 1 398 ? -21.203 4.518 42.291 1.00 83.88 398 LEU A O 1
ATOM 2870 N N . LEU A 1 399 ? -19.123 5.256 41.874 1.00 87.44 399 LEU A N 1
ATOM 2871 C CA . LEU A 1 399 ? -18.740 5.400 43.283 1.00 87.44 399 LEU A CA 1
ATOM 2872 C C . LEU A 1 399 ? -19.497 6.538 43.977 1.00 87.44 399 LEU A C 1
ATOM 2874 O O . LEU A 1 399 ? -19.952 6.352 45.106 1.00 87.44 399 LEU A O 1
ATOM 2878 N N . ALA A 1 400 ? -19.681 7.673 43.298 1.00 87.75 400 ALA A N 1
ATOM 2879 C CA . ALA A 1 400 ? -20.456 8.800 43.812 1.00 87.75 400 ALA A CA 1
ATOM 2880 C C . ALA A 1 400 ? -21.913 8.386 44.074 1.00 87.75 400 ALA A C 1
ATOM 2882 O O . ALA A 1 400 ? -22.405 8.545 45.190 1.00 87.75 400 ALA A O 1
ATOM 2883 N N . TYR A 1 401 ? -22.553 7.716 43.106 1.00 82.75 401 TYR A N 1
ATOM 2884 C CA . TYR A 1 401 ? -23.905 7.179 43.294 1.00 82.75 401 TYR A CA 1
ATOM 2885 C C . TYR A 1 401 ? -23.994 6.198 44.461 1.00 82.75 401 TYR A C 1
ATOM 2887 O O . TYR A 1 401 ? -24.945 6.248 45.239 1.00 82.75 401 TYR A O 1
ATOM 2895 N N . ARG A 1 402 ? -23.008 5.307 44.618 1.00 85.69 402 ARG A N 1
ATOM 2896 C CA . ARG A 1 402 ? -22.987 4.359 45.739 1.00 85.69 402 ARG A CA 1
ATOM 2897 C C . ARG A 1 402 ? -22.971 5.078 47.088 1.00 85.69 402 ARG A C 1
ATOM 2899 O O . ARG A 1 402 ? -23.627 4.615 48.017 1.00 85.69 402 ARG A O 1
ATOM 2906 N N . HIS A 1 403 ? -22.210 6.160 47.204 1.00 85.81 403 HIS A N 1
ATOM 2907 C CA . HIS A 1 403 ? -22.070 6.892 48.455 1.00 85.81 403 HIS A CA 1
ATOM 2908 C C . HIS A 1 403 ? -23.370 7.612 48.852 1.00 85.81 403 HIS A C 1
ATOM 2910 O O . HIS A 1 403 ? -23.774 7.536 50.013 1.00 85.81 403 HIS A O 1
ATOM 2916 N N . ASP A 1 404 ? -24.079 8.208 47.891 1.00 83.38 404 ASP A N 1
ATOM 2917 C CA . ASP A 1 404 ? -25.361 8.880 48.152 1.00 83.38 404 ASP A CA 1
ATOM 2918 C C . ASP A 1 404 ? -26.468 7.897 48.555 1.00 83.38 404 ASP A C 1
ATOM 2920 O O . ASP A 1 404 ? -27.288 8.192 49.424 1.00 83.38 404 ASP A O 1
ATOM 2924 N N . TYR A 1 405 ? -26.450 6.679 48.005 1.00 74.12 405 TYR A N 1
ATOM 2925 C CA . TYR A 1 405 ? -27.402 5.625 48.372 1.00 74.12 405 TYR A CA 1
ATOM 2926 C C . TYR A 1 405 ? -27.286 5.154 49.824 1.00 74.12 405 TYR A C 1
ATOM 2928 O O . TYR A 1 405 ? -28.287 4.754 50.414 1.00 74.12 405 TYR A O 1
ATOM 2936 N N . VAL A 1 406 ? -26.084 5.177 50.405 1.00 81.00 406 VAL A N 1
ATOM 2937 C CA . VAL A 1 406 ? -25.868 4.757 51.802 1.00 81.00 406 VAL A CA 1
ATOM 2938 C C . VAL A 1 406 ? -26.407 5.800 52.784 1.00 81.00 406 VAL A C 1
ATOM 2940 O O . VAL A 1 406 ? -26.702 5.471 53.929 1.00 81.00 406 VAL A O 1
ATOM 2943 N N . ARG A 1 407 ? -26.576 7.051 52.343 1.00 81.31 407 ARG A N 1
ATOM 2944 C CA . ARG A 1 407 ? -26.996 8.166 53.197 1.00 81.31 407 ARG A CA 1
ATOM 2945 C C . ARG A 1 407 ? -28.503 8.373 53.281 1.00 81.31 407 ARG A C 1
ATOM 2947 O O . ARG A 1 407 ? -28.909 9.279 53.994 1.00 81.31 407 ARG A O 1
ATOM 2954 N N . VAL A 1 408 ? -29.332 7.579 52.601 1.00 75.31 408 VAL A N 1
ATOM 2955 C CA . VAL A 1 408 ? -30.791 7.678 52.755 1.00 75.31 408 VAL A CA 1
ATOM 2956 C C . VAL A 1 408 ? -31.168 7.023 54.091 1.00 75.31 408 VAL A C 1
ATOM 2958 O O . VAL A 1 408 ? -31.114 5.794 54.179 1.00 75.31 408 VAL A O 1
ATOM 2961 N N . PRO A 1 409 ? -31.504 7.798 55.144 1.00 69.19 409 PRO A N 1
ATOM 2962 C CA . PRO A 1 409 ? -31.843 7.223 56.434 1.00 69.19 409 PRO A CA 1
ATOM 2963 C C . PRO A 1 409 ? -33.091 6.358 56.272 1.00 69.19 409 PRO A C 1
ATOM 2965 O O . PRO A 1 409 ? -34.070 6.743 55.623 1.00 69.19 409 PRO A O 1
ATOM 2968 N N . ARG A 1 410 ? -33.033 5.155 56.840 1.00 70.19 410 ARG A N 1
ATOM 2969 C CA . ARG A 1 410 ? -34.167 4.240 56.908 1.00 70.19 410 ARG A CA 1
ATOM 2970 C C . ARG A 1 410 ? -35.264 4.969 57.685 1.00 70.19 410 ARG A C 1
ATOM 2972 O O . ARG A 1 410 ? -35.060 5.335 58.834 1.00 70.19 410 ARG A O 1
ATOM 2979 N N . ARG A 1 411 ? -36.395 5.253 57.038 1.00 76.50 411 ARG A N 1
ATOM 2980 C CA . ARG A 1 411 ? -37.505 6.061 57.581 1.00 76.50 411 ARG A CA 1
ATOM 2981 C C . ARG A 1 411 ? -38.309 5.311 58.663 1.00 76.50 411 ARG A C 1
ATOM 2983 O O . ARG A 1 411 ? -39.518 5.478 58.736 1.00 76.50 411 ARG A O 1
ATOM 2990 N N . GLU A 1 412 ? -37.655 4.445 59.432 1.00 75.88 412 GLU A N 1
ATOM 2991 C CA . GLU A 1 412 ? -38.287 3.539 60.399 1.00 75.88 412 GLU A CA 1
ATOM 2992 C C . GLU A 1 412 ? -38.436 4.166 61.801 1.00 75.88 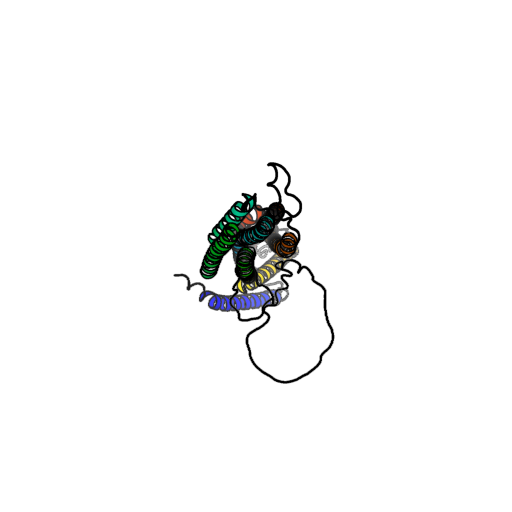412 GLU A C 1
ATOM 2994 O O . GLU A 1 412 ? -39.227 3.657 62.581 1.00 75.88 412 GLU A O 1
ATOM 2999 N N . ASP A 1 413 ? -37.825 5.327 62.079 1.00 63.09 413 ASP A N 1
ATOM 3000 C CA . ASP A 1 413 ? -37.863 5.953 63.419 1.00 63.09 413 ASP A CA 1
ATOM 3001 C C . ASP A 1 413 ? -38.818 7.163 63.547 1.00 63.09 413 ASP A C 1
ATOM 3003 O O . ASP A 1 413 ? -38.686 7.974 64.460 1.00 63.09 413 ASP A O 1
ATOM 3007 N N . PHE A 1 414 ? -39.794 7.313 62.645 1.00 62.94 414 PHE A N 1
ATOM 3008 C CA . PHE A 1 414 ? -40.913 8.251 62.839 1.00 62.94 414 PHE A CA 1
ATOM 3009 C C . PHE A 1 414 ? -42.182 7.475 63.219 1.00 62.94 414 PHE A C 1
ATOM 3011 O O . PHE A 1 414 ? -43.082 7.316 62.391 1.00 62.94 414 PHE A O 1
ATOM 3018 N N . GLN A 1 415 ? -42.241 6.992 64.461 1.00 60.84 415 GLN A N 1
ATOM 3019 C CA . GLN A 1 415 ? -43.493 6.657 65.144 1.00 60.84 415 GLN A CA 1
ATOM 3020 C C . GLN A 1 415 ? -43.504 7.231 66.552 1.00 60.84 415 GLN A C 1
ATOM 3022 O O . GLN A 1 415 ? -42.495 7.047 67.266 1.00 60.84 415 GLN A O 1
#

Solvent-accessible surface area (backbone atoms only — not comparable to full-atom values): 23745 Å² total; per-residue (Å²): 146,84,76,74,76,75,69,55,58,68,62,46,53,58,51,48,53,52,49,49,51,52,50,50,52,50,48,48,50,66,68,65,54,62,85,75,67,98,79,63,70,69,66,58,52,56,53,49,56,54,50,53,31,53,40,36,43,50,20,27,48,33,41,42,51,32,49,48,53,59,50,54,51,51,50,52,44,56,74,24,43,50,58,27,51,52,24,47,52,49,18,51,52,26,49,54,33,25,50,55,46,49,54,54,39,74,72,42,71,81,91,52,63,79,61,73,63,32,62,51,26,51,51,49,19,52,49,26,44,54,52,29,57,66,27,86,53,55,49,75,67,54,36,52,53,48,53,52,42,55,50,50,52,53,53,35,51,51,28,49,57,48,17,60,77,31,61,88,41,65,65,58,20,50,52,27,46,52,50,28,48,48,44,44,33,80,74,83,75,81,76,76,78,89,68,90,79,90,80,84,91,82,91,82,87,83,85,84,85,88,75,91,67,78,71,72,76,86,57,88,69,73,87,74,79,74,81,70,86,88,71,79,67,82,19,46,50,50,42,52,53,48,51,51,49,49,52,51,49,52,48,50,60,67,66,41,78,50,73,63,46,54,50,31,47,52,51,18,51,52,34,45,52,51,48,52,54,52,50,50,53,51,50,51,50,41,37,74,74,66,72,50,84,56,64,76,62,57,55,53,49,55,66,58,57,48,52,62,53,50,52,51,50,52,52,46,37,51,51,30,52,57,46,49,49,52,47,52,64,57,44,50,62,46,38,72,74,65,61,68,79,75,74,75,80,73,62,92,88,60,79,64,54,93,72,37,72,66,38,49,49,54,49,48,53,49,43,49,47,67,38,55,43,72,70,60,72,56,49,61,77,45,42,47,58,50,22,51,50,43,20,50,52,53,40,48,55,50,51,53,53,54,56,59,64,72,66,61,75,77,84,80,83,83,124

pLDDT: mean 77.46, std 15.27, range [37.56, 96.88]

Mean predicted aligned error: 10.97 Å

Nearest PDB structures (foldseek):
  8snb-assembly1_1H  TM=1.860E-01  e=1.119E-02  Strongylocentrotus purpuratus
  8iyj-assembly1_C4  TM=1.738E-01  e=4.561E-02  Mus musculus
  8to0-assembly1_BJ  TM=1.768E-01  e=9.420E-02  Mus musculus
  8to0-assembly1_AJ  TM=1.766E-01  e=8.604E-02  Mus musculus
  8otz-assembly1_C9  TM=1.712E-01  e=6.616E-01  Bos taurus

Radius of gyration: 33.99 Å; Cα contacts (8 Å, |Δi|>4): 272; chains: 1; bounding box: 73×65×120 Å

Secondary structure (DSSP, 8-state):
---STTSHHHHHHHHHHHHHHHHHHHHHHHHH--S--TT-HHHHHHHHHHHHHHHHHHHHHHHHHHHHHHHHHHHHHHHHHHHHHHHHHHHHHHHHHHHHHHHHHHHS-TTS-STTHHHHHHHHHHHHHHHHHH-TTS-HHHHHHHHHHHHHHHHHHHHHHHHHHTTT-HHHHHHHHHHHHHHHS---S------------------------------S--------TT----SHHHHHHHHHHHHHHHHHHHHS--HHHHHHHHHHHHHHHHHHHHHHHHHHHHHHHH----HHHHHTHHHHHHHHHHHHHHHHHHHHHHHHHHHHHHHHHHHHHH--S-PPPPPTTPPPPTTSHHHHHHHHHHHHHHHS-HHHHHHHHHHHHHHHHHHHHHHHHHHHHHHHHHTS--TT---

Foldseek 3Di:
DPDVPVVPPVVVVVVLVVVVVVLVVVVCCVVVPPDPDPPDPPVVLVVLLPLQLVLLLLLLVLLLVLLCLLVVLLVLCVVFLVLLLLLLLLLLLLVLLLLVLLVVQLPDDLPDFSDPSNVVSLVSSLVSLVVSLPGPLDDPVLNVLSVVLSVLSVVLVVLSVQLRVVSVPPVSVVVSSVVSVVQAAPQPDPPPPPDDDDDDDDDDDDDDDDDPPPPDPPDSPDPPDPPPPDDDPRHSVVSSVVSSVVSVVVVCVSNPSDPSSVSSVVSSVSSLVVSVVSLVVVQVVCCVPPVDRDPLSVVLVVLSVVVVVSVVLSVLLVVLVVVLVCLCVVLSVVLSVDPDSDDDDPDPPDDPDVNDSVNSVVVNVVSVCSSCVVVVVVVSVVSNVVSNVSSVSSSVVSVVVVVVVVPPPDPPPPD

Sequence (415 aa):
MRDTDRVFPALGVLGVLGVLRRVLAALRRLLCLAPVPAGQSPAFLRDRLMVLPLLTVVAFGALSTAYGEVHGDSSRIADRTGPALVELTRAEIALDQAQKEADAVLQGPELIGLGQTYPTLITRATQNLNEAAQSPALSASQRQGLQVVSGLVVDYNGYIGTADRNRDDPTLKKAYLSYALSMLCETTGGGSGAGGGGGSGGADVGGTDGAEGAGAPARCADRTVRTVHGYEATTIQDRIGSLERSLRADLDQEAGWGTAPVVLAAVACAAYVLLAVGLFRTLSFLTTRFRLLSLPLAATVLPLLAVPVLVLGTVQVQHGQATVRRIADGELARVSATAPAVQPAPAAGTAAAPGSVDALQQRVDRAMRGAHSAGWASVTGFILPAGLLGAAVTGWALLAYRHDYVRVPRREDFQ